Protein AF-0000000078059613 (afdb_homodimer)

Solvent-accessible surface area (backbone atoms only — not comparable to full-atom values): 29597 Å² total; per-residue (Å²): 123,87,72,80,78,45,29,36,24,28,36,22,37,48,75,65,19,30,23,51,46,44,33,38,15,66,55,68,23,38,27,38,42,20,29,89,40,70,66,50,44,53,52,26,52,50,51,39,50,54,51,38,47,56,49,22,52,67,78,23,60,93,38,58,68,59,19,52,49,52,38,52,55,25,53,70,27,52,43,76,41,66,45,64,55,71,55,32,49,67,22,38,30,37,40,38,39,61,78,98,41,69,68,61,50,36,55,48,47,39,54,36,60,74,52,32,43,89,80,31,30,41,27,34,39,57,76,59,69,51,44,55,66,56,42,64,62,40,84,61,36,41,31,32,34,28,47,28,66,43,88,57,44,79,73,41,35,36,27,41,38,26,45,28,92,51,32,30,69,66,43,51,51,50,54,48,52,48,39,42,61,45,65,29,52,64,33,63,27,37,68,48,73,24,48,60,49,48,44,50,47,50,48,44,36,49,50,50,49,51,41,39,70,72,61,47,31,51,70,66,35,51,19,49,34,34,25,48,63,70,53,31,85,61,20,49,60,60,46,40,18,67,72,20,39,52,55,53,48,51,52,34,46,53,47,17,71,77,38,72,84,43,72,81,28,56,80,50,71,64,59,55,49,34,40,75,69,57,29,27,4,55,94,59,26,24,42,90,53,80,39,78,74,122,122,87,71,82,76,44,30,36,23,26,36,21,37,48,76,64,18,30,23,52,46,44,34,39,15,65,55,69,23,38,27,36,42,18,28,89,40,73,66,51,45,52,52,26,51,51,50,40,51,53,50,38,49,55,49,22,52,66,76,22,61,93,38,58,67,59,20,53,49,51,38,52,54,23,53,71,27,54,44,75,41,67,44,65,53,72,54,31,49,69,22,39,31,37,40,37,38,60,78,100,40,70,66,62,49,35,55,49,47,39,54,36,60,73,53,33,43,89,80,32,31,43,27,35,39,57,75,59,69,51,45,53,65,55,43,64,63,40,83,60,36,42,33,32,34,29,46,29,66,42,88,57,43,78,72,41,37,35,27,43,38,26,46,28,92,51,33,30,68,67,44,51,51,49,52,48,53,49,39,42,60,46,65,28,51,65,34,63,28,38,66,48,73,25,48,59,49,48,44,50,47,49,47,44,34,50,49,50,50,50,41,39,70,72,61,49,32,52,71,68,35,52,20,49,34,34,25,47,65,68,52,31,85,61,21,48,60,60,45,40,18,67,73,22,40,51,54,53,48,50,53,34,48,53,47,17,70,76,37,72,84,42,72,80,27,56,79,51,70,63,61,54,50,34,41,74,70,55,29,27,4,56,94,60,26,24,42,89,55,81,39,79,74,121

Radius of gyration: 28.0 Å; Cα contacts (8 Å, |Δi|>4): 1157; chains: 2; bounding box: 57×81×62 Å

Foldseek 3Di:
DLDAWAEEEEEDLPQASLLVLLLCLLLHHQYEYEAQDPVSVVVSLVVSLVVLLVVLCVVVVVPNVVSVVSSVSSSVSYHYDHDLLVSQQPGQEYEYDDDQDLVVLLVSQLSNLVRHDLNHAYEYQDQFDFQQSSCVNHDPLLRYWYWHADPPRLPAAETETEDEPNHHPVNSVSVCVSSVSSRHDYDYFYRDGRTPCCVPLLLVLVVLVVCVVVVVDAPVCQFVCCCVVVVDPTGSQLVQLVVWLVVSQVNLVVCCVVPVPDPSSDHDVLSVVCVVVVQTHAVSQHDSHGHDDD/DQDAWAEEEEEDLDQASLQVLLLCLLLHHQYEYEAQDPVSVVVSLVVSLVVLLVVLCVVVVVPNVVSVVSSVSSSVSYHYDHDLQVSQQPGQEYEYDDDQDLVVLLVSVLSNLVRHDLNHAYEYQDQFDFQQSSCVNHDPLLRYWYWHADPNRLPAAETETEDEPNHHPVNSVSVCVSSVSSRHDYDYFYRDGRTPCCVPLLLVLVVLVVCVVVVVDAPVCQFVCCCVVVVDPTGSQLVQLVVWLVVSQVNLVVCCVVPVPDPSSDHDVLSVVCVVVVQTHVVSQHDSHGHDDD

Structure (mmCIF, N/CA/C/O backbone):
data_AF-0000000078059613-model_v1
#
loop_
_entity.id
_entity.type
_entity.pdbx_description
1 polymer 'Hydroxyacyl-coenzyme A dehydrogenase, mitochondrial'
#
loop_
_atom_site.group_PDB
_atom_site.id
_atom_site.type_symbol
_atom_site.label_atom_id
_atom_site.label_alt_id
_atom_site.label_comp_id
_atom_site.label_asym_id
_atom_site.label_entity_id
_atom_site.label_seq_id
_atom_site.pdbx_PDB_ins_code
_atom_site.Cartn_x
_atom_site.Cartn_y
_atom_site.Cartn_z
_atom_site.occupancy
_atom_site.B_iso_or_equiv
_atom_site.auth_seq_id
_atom_site.auth_comp_id
_atom_site.auth_asym_id
_atom_site.auth_atom_id
_atom_site.pdbx_PDB_model_num
ATOM 1 N N . MET A 1 1 ? 4.414 40.312 -3.234 1 38.12 1 MET A N 1
ATOM 2 C CA . MET A 1 1 ? 5.055 39 -3.105 1 38.12 1 MET A CA 1
ATOM 3 C C . MET A 1 1 ? 5.031 38.531 -1.657 1 38.12 1 MET A C 1
ATOM 5 O O . MET A 1 1 ? 5.34 39.312 -0.743 1 38.12 1 MET A O 1
ATOM 9 N N . GLN A 1 2 ? 4.07 37.719 -1.364 1 50.44 2 GLN A N 1
ATOM 10 C CA . GLN A 1 2 ? 4.031 37.25 0.016 1 50.44 2 GLN A CA 1
ATOM 11 C C . GLN A 1 2 ? 5.434 36.938 0.529 1 50.44 2 GLN A C 1
ATOM 13 O O . GLN A 1 2 ? 6.234 36.312 -0.181 1 50.44 2 GLN A O 1
ATOM 18 N N . SER A 1 3 ? 5.863 37.781 1.498 1 62.59 3 SER A N 1
ATOM 19 C CA . SER A 1 3 ? 7.191 37.688 2.1 1 62.59 3 SER A CA 1
ATOM 20 C C . SER A 1 3 ? 7.48 36.281 2.596 1 62.59 3 SER A C 1
ATOM 22 O O . SER A 1 3 ? 6.555 35.5 2.859 1 62.59 3 SER A O 1
ATOM 24 N N . ALA A 1 4 ? 8.672 35.875 2.465 1 84.31 4 ALA A N 1
ATOM 25 C CA . ALA A 1 4 ? 9.156 34.625 2.988 1 84.31 4 ALA A CA 1
ATOM 26 C C . ALA A 1 4 ? 8.734 34.406 4.441 1 84.31 4 ALA A C 1
ATOM 28 O O . ALA A 1 4 ? 8.703 35.375 5.219 1 84.31 4 ALA A O 1
ATOM 29 N N . ILE A 1 5 ? 8.148 33.312 4.805 1 96.19 5 ILE A N 1
ATOM 30 C CA . ILE A 1 5 ? 7.758 32.969 6.168 1 96.19 5 ILE A CA 1
ATOM 31 C C . ILE A 1 5 ? 8.992 32.969 7.07 1 96.19 5 ILE A C 1
ATOM 33 O O . ILE A 1 5 ? 9.945 32.219 6.816 1 96.19 5 ILE A O 1
ATOM 37 N N . LYS A 1 6 ? 8.961 33.812 8.055 1 97.69 6 LYS A N 1
ATOM 38 C CA . LYS A 1 6 ? 10.086 33.906 8.984 1 97.69 6 LYS A CA 1
ATOM 39 C C . LYS A 1 6 ? 9.641 33.562 10.406 1 97.69 6 LYS A C 1
ATOM 41 O O . LYS A 1 6 ? 10.414 32.969 11.172 1 97.69 6 LYS A O 1
ATOM 46 N N . ASN A 1 7 ? 8.477 33.969 10.75 1 98.56 7 ASN A N 1
ATOM 47 C CA . ASN A 1 7 ? 7.902 33.719 12.07 1 98.56 7 ASN A CA 1
ATOM 48 C C . ASN A 1 7 ? 6.746 32.719 12 1 98.56 7 ASN A C 1
ATOM 50 O O . ASN A 1 7 ? 5.695 33.031 11.43 1 98.56 7 ASN A O 1
ATOM 54 N N . VAL A 1 8 ? 6.938 31.609 12.648 1 98.88 8 VAL A N 1
ATOM 55 C CA . VAL A 1 8 ? 5.941 30.547 12.617 1 98.88 8 VAL A CA 1
ATOM 56 C C . VAL A 1 8 ? 5.402 30.297 14.023 1 98.88 8 VAL A C 1
ATOM 58 O O . VAL A 1 8 ? 6.176 30.172 14.977 1 98.88 8 VAL A O 1
ATOM 61 N N . THR A 1 9 ? 4.133 30.328 14.156 1 98.94 9 THR A N 1
ATOM 62 C CA . THR A 1 9 ? 3.482 29.906 15.391 1 98.94 9 THR A CA 1
ATOM 63 C C . THR A 1 9 ? 2.842 28.531 15.227 1 98.94 9 THR A C 1
ATOM 65 O O . THR A 1 9 ? 2.035 28.312 14.32 1 98.94 9 THR A O 1
ATOM 68 N N . VAL A 1 10 ? 3.232 27.578 16.078 1 98.94 10 VAL A N 1
ATOM 69 C CA . VAL A 1 10 ? 2.658 26.234 16.078 1 98.94 10 VAL A CA 1
ATOM 70 C C . VAL A 1 10 ? 1.765 26.062 17.312 1 98.94 10 VAL A C 1
ATOM 72 O O . VAL A 1 10 ? 2.219 26.234 18.438 1 98.94 10 VAL A O 1
ATOM 75 N N . ILE A 1 11 ? 0.514 25.781 17.062 1 98.81 11 ILE A N 1
ATOM 76 C CA . ILE A 1 11 ? -0.438 25.641 18.156 1 98.81 11 ILE A CA 1
ATOM 77 C C . ILE A 1 11 ? -0.685 24.172 18.438 1 98.81 11 ILE A C 1
ATOM 79 O O . ILE A 1 11 ? -1.3 23.469 17.641 1 98.81 11 ILE A O 1
ATOM 83 N N . GLY A 1 12 ? -0.396 23.703 19.656 1 98.38 12 GLY A N 1
ATOM 84 C CA . GLY A 1 12 ? -0.384 22.297 20.062 1 98.38 12 GLY A CA 1
ATOM 85 C C . GLY A 1 12 ? 1.016 21.734 20.203 1 98.38 12 GLY A C 1
ATOM 86 O O . GLY A 1 12 ? 1.721 21.547 19.203 1 98.38 12 GLY A O 1
ATOM 87 N N . GLY A 1 13 ? 1.403 21.422 21.375 1 97.5 13 GLY A N 1
ATOM 88 C CA . GLY A 1 13 ? 2.758 20.969 21.641 1 97.5 13 GLY A CA 1
ATOM 89 C C . GLY A 1 13 ? 2.883 19.453 21.703 1 97.5 13 GLY A C 1
ATOM 90 O O . GLY A 1 13 ? 3.83 18.922 22.281 1 97.5 13 GLY A O 1
ATOM 91 N N . GLY A 1 14 ? 1.897 18.75 21.156 1 95.81 14 GLY A N 1
ATOM 92 C CA . GLY A 1 14 ? 1.979 17.297 21.094 1 95.81 14 GLY A CA 1
ATOM 93 C C . GLY A 1 14 ? 2.982 16.812 20.062 1 95.81 14 GLY A C 1
ATOM 94 O O . GLY A 1 14 ? 3.879 17.547 19.656 1 95.81 14 GLY A O 1
ATOM 95 N N . LEU A 1 15 ? 2.863 15.578 19.656 1 94.25 15 LEU A N 1
ATOM 96 C CA . LEU A 1 15 ? 3.803 14.922 18.766 1 94.25 15 LEU A CA 1
ATOM 97 C C . LEU A 1 15 ? 3.922 15.68 17.438 1 94.25 15 LEU A C 1
ATOM 99 O O . LEU A 1 15 ? 5.031 15.977 16.984 1 94.25 15 LEU A O 1
ATOM 103 N N . MET A 1 16 ? 2.799 16 16.812 1 97.38 16 MET A N 1
ATOM 104 C CA . MET A 1 16 ? 2.812 16.672 15.523 1 97.38 16 MET A CA 1
ATOM 105 C C . MET A 1 16 ? 3.346 18.094 15.656 1 97.38 16 MET A C 1
ATOM 107 O O . MET A 1 16 ? 4.219 18.516 14.891 1 97.38 16 MET A O 1
ATOM 111 N N . GLY A 1 17 ? 2.789 18.781 16.656 1 98.44 17 GLY A N 1
ATOM 112 C CA . GLY A 1 17 ? 3.219 20.172 16.844 1 98.44 17 GLY A CA 1
ATOM 113 C C . GLY A 1 17 ? 4.699 20.297 17.141 1 98.44 17 GLY A C 1
ATOM 114 O O . GLY A 1 17 ? 5.375 21.172 16.594 1 98.44 17 GLY A O 1
ATOM 115 N N . SER A 1 18 ? 5.207 19.438 18 1 98.5 18 SER A N 1
ATOM 116 C CA . SER A 1 18 ? 6.633 19.453 18.312 1 98.5 18 SER A CA 1
ATOM 117 C C . SER A 1 18 ? 7.473 19.172 17.078 1 98.5 18 SER A C 1
ATOM 119 O O . SER A 1 18 ? 8.531 19.781 16.891 1 98.5 18 SER A O 1
ATOM 121 N N . GLY A 1 19 ? 7.043 18.25 16.266 1 98.62 19 GLY A N 1
ATOM 122 C CA . GLY A 1 19 ? 7.75 17.953 15.031 1 98.62 19 GLY A CA 1
ATOM 123 C C . GLY A 1 19 ? 7.766 19.109 14.047 1 98.62 19 GLY A C 1
ATOM 124 O O . GLY A 1 19 ? 8.797 19.406 13.445 1 98.62 19 GLY A O 1
ATOM 125 N N . ILE A 1 20 ? 6.625 19.75 13.883 1 98.88 20 ILE A N 1
ATOM 126 C CA . ILE A 1 20 ? 6.512 20.891 12.984 1 98.88 20 ILE A CA 1
ATOM 127 C C . ILE A 1 20 ? 7.391 22.031 13.484 1 98.88 20 ILE A C 1
ATOM 129 O O . ILE A 1 20 ? 8.094 22.672 12.695 1 98.88 20 ILE A O 1
ATOM 133 N N . ALA A 1 21 ? 7.355 22.234 14.805 1 98.88 21 ALA A N 1
ATOM 134 C CA . ALA A 1 21 ? 8.219 23.25 15.406 1 98.88 21 ALA A CA 1
ATOM 135 C C . ALA A 1 21 ? 9.688 22.969 15.125 1 98.88 21 ALA A C 1
ATOM 137 O O . ALA A 1 21 ? 10.445 23.859 14.75 1 98.88 21 ALA A O 1
ATOM 138 N N . GLN A 1 22 ? 10.055 21.75 15.266 1 98.75 22 GLN A N 1
ATOM 139 C CA . GLN A 1 22 ? 11.445 21.344 15.07 1 98.75 22 GLN A CA 1
ATOM 140 C C . GLN A 1 22 ? 11.906 21.625 13.648 1 98.75 22 GLN A C 1
ATOM 142 O O . GLN A 1 22 ? 12.938 22.266 13.438 1 98.75 22 GLN A O 1
ATOM 147 N N . VAL A 1 23 ? 11.133 21.141 12.641 1 98.5 23 VAL A N 1
ATOM 148 C CA . VAL A 1 23 ? 11.594 21.266 11.258 1 98.5 23 VAL A CA 1
ATOM 149 C C . VAL A 1 23 ? 11.578 22.734 10.836 1 98.5 23 VAL A C 1
ATOM 151 O O . VAL A 1 23 ? 12.414 23.156 10.031 1 98.5 23 VAL A O 1
ATOM 154 N N . SER A 1 24 ? 10.688 23.531 11.367 1 98.69 24 SER A N 1
ATOM 155 C CA . SER A 1 24 ? 10.648 24.953 11.094 1 98.69 24 SER A CA 1
ATOM 156 C C . SER A 1 24 ? 11.891 25.656 11.633 1 98.69 24 SER A C 1
ATOM 158 O O . SER A 1 24 ? 12.531 26.453 10.93 1 98.69 24 SER A O 1
ATOM 160 N N . ALA A 1 25 ? 12.219 25.359 12.844 1 98.5 25 ALA A N 1
ATOM 161 C CA . ALA A 1 25 ? 13.383 25.969 13.484 1 98.5 25 ALA A CA 1
ATOM 162 C C . ALA A 1 25 ? 14.672 25.562 12.781 1 98.5 25 ALA A C 1
ATOM 164 O O . ALA A 1 25 ? 15.562 26.391 12.562 1 98.5 25 ALA A O 1
ATOM 165 N N . GLN A 1 26 ? 14.75 24.312 12.391 1 96.5 26 GLN A N 1
ATOM 166 C CA . GLN A 1 26 ? 15.898 23.797 11.656 1 96.5 26 GLN A CA 1
ATOM 167 C C . GLN A 1 26 ? 16.109 24.547 10.352 1 96.5 26 GLN A C 1
ATOM 169 O O . GLN A 1 26 ? 17.25 24.719 9.906 1 96.5 26 GLN A O 1
ATOM 174 N N . ALA A 1 27 ? 15.047 24.922 9.836 1 96.62 27 ALA A N 1
ATOM 175 C CA . ALA A 1 27 ? 15.102 25.594 8.539 1 96.62 27 ALA A CA 1
ATOM 176 C C . ALA A 1 27 ? 15.375 27.078 8.695 1 96.62 27 ALA A C 1
ATOM 178 O O . ALA A 1 27 ? 15.422 27.812 7.711 1 96.62 27 ALA A O 1
ATOM 179 N N . GLY A 1 28 ? 15.445 27.562 9.906 1 97.06 28 GLY A N 1
ATOM 180 C CA . GLY A 1 28 ? 15.914 28.922 10.141 1 97.06 28 GLY A CA 1
ATOM 181 C C . GLY A 1 28 ? 14.812 29.875 10.531 1 97.06 28 GLY A C 1
ATOM 182 O O . GLY A 1 28 ? 15.047 31.078 10.695 1 97.06 28 GLY A O 1
ATOM 183 N N . GLN A 1 29 ? 13.633 29.375 10.758 1 98.12 29 GLN A N 1
ATOM 184 C CA . GLN A 1 29 ? 12.523 30.234 11.133 1 98.12 29 GLN A CA 1
ATOM 185 C C . GLN A 1 29 ? 12.453 30.406 12.648 1 98.12 29 GLN A C 1
ATOM 187 O O . GLN A 1 29 ? 12.898 29.547 13.398 1 98.12 29 GLN A O 1
ATOM 192 N N . ASN A 1 30 ? 11.914 31.578 13.055 1 98.62 30 ASN A N 1
ATOM 193 C CA . ASN A 1 30 ? 11.547 31.766 14.453 1 98.62 30 ASN A CA 1
ATOM 194 C C . ASN A 1 30 ? 10.219 31.094 14.789 1 98.62 30 ASN A C 1
ATOM 196 O O . ASN A 1 30 ? 9.227 31.297 14.078 1 98.62 30 ASN A O 1
ATOM 200 N N . VAL A 1 31 ? 10.242 30.312 15.883 1 98.88 31 VAL A N 1
ATOM 201 C CA . VAL A 1 31 ? 9.055 29.516 16.172 1 98.88 31 VAL A CA 1
ATOM 202 C C . VAL A 1 31 ? 8.523 29.875 17.562 1 98.88 31 VAL A C 1
ATOM 204 O O . VAL A 1 31 ? 9.305 30.016 18.516 1 98.88 31 VAL A O 1
ATOM 207 N N . ILE A 1 32 ? 7.262 30.125 17.672 1 98.88 32 ILE A N 1
ATOM 208 C CA . ILE A 1 32 ? 6.586 30.094 18.969 1 98.88 32 ILE A CA 1
ATOM 209 C C . ILE A 1 32 ? 5.699 28.859 19.062 1 98.88 32 ILE A C 1
ATOM 211 O O . ILE A 1 32 ? 4.742 28.719 18.297 1 98.88 32 ILE A O 1
ATOM 215 N N . LEU A 1 33 ? 6.055 27.953 19.938 1 98.81 33 LEU A N 1
ATOM 216 C CA . LEU A 1 33 ? 5.258 26.766 20.203 1 98.81 33 LEU A CA 1
ATOM 217 C C . LEU A 1 33 ? 4.27 27.016 21.344 1 98.81 33 LEU A C 1
ATOM 219 O O . LEU A 1 33 ? 4.664 27.438 22.438 1 98.81 33 LEU A O 1
ATOM 223 N N . VAL A 1 34 ? 2.998 26.766 21.062 1 98.81 34 VAL A N 1
ATOM 224 C CA . VAL A 1 34 ? 1.939 27.125 22 1 98.81 34 VAL A CA 1
ATOM 225 C C . VAL A 1 34 ? 1.234 25.859 22.484 1 98.81 34 VAL A C 1
ATOM 227 O O . VAL A 1 34 ? 0.968 24.938 21.703 1 98.81 34 VAL A O 1
ATOM 230 N N . ASP A 1 35 ? 0.981 25.766 23.75 1 98.44 35 ASP A N 1
ATOM 231 C CA . ASP A 1 35 ? 0.123 24.766 24.375 1 98.44 35 ASP A CA 1
ATOM 232 C C . ASP A 1 35 ? -0.532 25.312 25.641 1 98.44 35 ASP A C 1
ATOM 234 O O . ASP A 1 35 ? -0.146 26.375 26.141 1 98.44 35 ASP A O 1
ATOM 238 N N . LEU A 1 36 ? -1.55 24.594 26.094 1 94.94 36 LEU A N 1
ATOM 239 C CA . LEU A 1 36 ? -2.301 25.062 27.25 1 94.94 36 LEU A CA 1
ATOM 240 C C . LEU A 1 36 ? -1.489 24.891 28.531 1 94.94 36 LEU A C 1
ATOM 242 O O . LEU A 1 36 ? -1.723 25.578 29.516 1 94.94 36 LEU A O 1
ATOM 246 N N . SER A 1 37 ? -0.49 23.969 28.469 1 95.31 37 SER A N 1
ATOM 247 C CA . SER A 1 37 ? 0.232 23.594 29.688 1 95.31 37 SER A CA 1
ATOM 248 C C . SER A 1 37 ? 1.73 23.828 29.531 1 95.31 37 SER A C 1
ATOM 250 O O . SER A 1 37 ? 2.342 23.359 28.562 1 95.31 37 SER A O 1
ATOM 252 N N . SER A 1 38 ? 2.348 24.453 30.594 1 96.38 38 SER A N 1
ATOM 253 C CA . SER A 1 38 ? 3.795 24.641 30.594 1 96.38 38 SER A CA 1
ATOM 254 C C . SER A 1 38 ? 4.516 23.297 30.703 1 96.38 38 SER A C 1
ATOM 256 O O . SER A 1 38 ? 5.625 23.141 30.188 1 96.38 38 SER A O 1
ATOM 258 N N . ASP A 1 39 ? 3.848 22.391 31.328 1 97.06 39 ASP A N 1
ATOM 259 C CA . ASP A 1 39 ? 4.438 21.062 31.453 1 97.06 39 ASP A CA 1
ATOM 260 C C . ASP A 1 39 ? 4.551 20.375 30.094 1 97.06 39 ASP A C 1
ATOM 262 O O . ASP A 1 39 ? 5.57 19.75 29.797 1 97.06 39 ASP A O 1
ATOM 266 N N . VAL A 1 40 ? 3.508 20.5 29.359 1 96.56 40 VAL A N 1
ATOM 267 C CA . VAL A 1 40 ? 3.521 19.922 28.031 1 96.56 40 VAL A CA 1
ATOM 268 C C . VAL A 1 40 ? 4.602 20.594 27.188 1 96.56 40 VAL A C 1
ATOM 270 O O . VAL A 1 40 ? 5.32 19.922 26.438 1 96.56 40 VAL A O 1
ATOM 273 N N . LEU A 1 41 ? 4.746 21.891 27.297 1 98.31 41 LEU A N 1
ATOM 274 C CA . LEU A 1 41 ? 5.734 22.656 26.531 1 98.31 41 LEU A CA 1
ATOM 275 C C . LEU A 1 41 ? 7.152 22.25 26.922 1 98.31 41 LEU A C 1
ATOM 277 O O . LEU A 1 41 ? 8.031 22.141 26.062 1 98.31 41 LEU A O 1
ATOM 281 N N . ALA A 1 42 ? 7.355 22.047 28.188 1 97.88 42 ALA A N 1
ATOM 282 C CA . ALA A 1 42 ? 8.664 21.594 28.656 1 97.88 42 ALA A CA 1
ATOM 283 C C . ALA A 1 42 ? 9.008 20.219 28.062 1 97.88 42 ALA A C 1
ATOM 285 O O . ALA A 1 42 ? 10.141 19.984 27.641 1 97.88 42 ALA A O 1
ATOM 286 N N . LYS A 1 43 ? 8.062 19.375 28.109 1 97.69 43 LYS A N 1
ATOM 287 C CA . LYS A 1 43 ? 8.25 18.047 27.531 1 97.69 43 LYS A CA 1
ATOM 288 C C . LYS A 1 43 ? 8.523 18.125 26.031 1 97.69 43 LYS A C 1
ATOM 290 O O . LYS A 1 43 ? 9.344 17.391 25.5 1 97.69 43 LYS A O 1
ATOM 295 N N . SER A 1 44 ? 7.801 18.984 25.328 1 98.19 44 SER A N 1
ATOM 296 C CA . SER A 1 44 ? 7.988 19.203 23.906 1 98.19 44 SER A CA 1
ATOM 297 C C . SER A 1 44 ? 9.406 19.672 23.594 1 98.19 44 SER A C 1
ATOM 299 O O . SER A 1 44 ? 10.047 19.172 22.672 1 98.19 44 SER A O 1
ATOM 301 N N . GLN A 1 45 ? 9.828 20.625 24.344 1 98 45 GLN A N 1
ATOM 302 C CA . GLN A 1 45 ? 11.164 21.156 24.125 1 98 45 GLN A CA 1
ATOM 303 C C . GLN A 1 45 ? 12.227 20.078 24.359 1 98 45 GLN A C 1
ATOM 305 O O . GLN A 1 45 ? 13.211 20 23.609 1 98 45 GLN A O 1
ATOM 310 N N . LYS A 1 46 ? 12.023 19.328 25.375 1 97.88 46 LYS A N 1
ATOM 311 C CA . LYS A 1 46 ? 12.953 18.234 25.656 1 97.88 46 LYS A CA 1
ATOM 312 C C . LYS A 1 46 ? 12.992 17.234 24.5 1 97.88 46 LYS A C 1
ATOM 314 O O . LYS A 1 46 ? 14.07 16.812 24.094 1 97.88 46 LYS A O 1
ATOM 319 N N . SER A 1 47 ? 11.828 16.875 24.078 1 97.88 47 SER A N 1
ATOM 320 C CA . SER A 1 47 ? 11.727 15.93 22.969 1 97.88 47 SER A CA 1
ATOM 321 C C . SER A 1 47 ? 12.375 16.484 21.703 1 97.88 47 SER A C 1
ATOM 323 O O . SER A 1 47 ? 13.086 15.766 21 1 97.88 47 SER A O 1
ATOM 325 N N . ILE A 1 48 ? 12.164 17.719 21.391 1 98.56 48 ILE A N 1
ATOM 326 C CA . ILE A 1 48 ? 12.75 18.359 20.219 1 98.56 48 ILE A CA 1
ATOM 327 C C . ILE A 1 48 ? 14.273 18.359 20.344 1 98.56 48 ILE A C 1
ATOM 329 O O . ILE A 1 48 ? 14.977 18.031 19.375 1 98.56 48 ILE A O 1
ATOM 333 N N . GLY A 1 49 ? 14.742 18.703 21.5 1 98.19 49 GLY A N 1
ATOM 334 C CA . GLY A 1 49 ? 16.172 18.688 21.734 1 98.19 49 GLY A CA 1
ATOM 335 C C . GLY A 1 49 ? 16.812 17.328 21.484 1 98.19 49 GLY A C 1
ATOM 336 O O . GLY A 1 49 ? 17.859 17.234 20.859 1 98.19 49 GLY A O 1
ATOM 337 N N . ALA A 1 50 ? 16.172 16.359 22.062 1 97.5 50 ALA A N 1
ATOM 338 C CA . ALA A 1 50 ? 16.656 14.992 21.891 1 97.5 50 ALA A CA 1
ATOM 339 C C . ALA A 1 50 ? 16.672 14.602 20.406 1 97.5 50 ALA A C 1
ATOM 341 O O . ALA A 1 50 ? 17.641 14.008 19.922 1 97.5 50 ALA A O 1
ATOM 342 N N . ASN A 1 51 ? 15.633 14.891 19.734 1 97.56 51 ASN A N 1
ATOM 343 C CA . ASN A 1 51 ? 15.523 14.57 18.312 1 97.56 51 ASN A CA 1
ATOM 344 C C . ASN A 1 51 ? 16.578 15.312 17.484 1 97.56 51 ASN A C 1
ATOM 346 O O . ASN A 1 51 ? 17.172 14.742 16.578 1 97.56 51 ASN A O 1
ATOM 350 N N . LEU A 1 52 ? 16.75 16.562 17.75 1 97.88 52 LEU A N 1
ATOM 351 C CA . LEU A 1 52 ? 17.766 17.359 17.062 1 97.88 52 LEU A CA 1
ATOM 352 C C . LEU A 1 52 ? 19.156 16.766 17.281 1 97.88 52 LEU A C 1
ATOM 354 O O . LEU A 1 52 ? 20 16.781 16.375 1 97.88 52 LEU A O 1
ATOM 358 N N . GLY A 1 53 ? 19.375 16.328 18.484 1 97.12 53 GLY A N 1
ATOM 359 C CA . GLY A 1 53 ? 20.625 15.648 18.766 1 97.12 53 GLY A CA 1
ATOM 360 C C . GLY A 1 53 ? 20.859 14.445 17.875 1 97.12 53 GLY A C 1
ATOM 361 O O . GLY A 1 53 ? 21.969 14.25 17.359 1 97.12 53 GLY A O 1
ATOM 362 N N . ARG A 1 54 ? 19.891 13.648 17.75 1 95.62 54 ARG A N 1
ATOM 363 C CA . ARG A 1 54 ? 19.984 12.477 16.875 1 95.62 54 ARG A CA 1
ATOM 364 C C . ARG A 1 54 ? 20.25 12.875 15.438 1 95.62 54 ARG A C 1
ATOM 366 O O . ARG A 1 54 ? 21.062 12.234 14.75 1 95.62 54 ARG A O 1
ATOM 373 N N . VAL A 1 55 ? 19.562 13.883 14.977 1 94.56 55 VAL A N 1
ATOM 374 C CA . VAL A 1 55 ? 19.75 14.391 13.625 1 94.56 55 VAL A CA 1
ATOM 375 C C . VAL A 1 55 ? 21.188 14.875 13.453 1 94.56 55 VAL A C 1
ATOM 377 O O . VAL A 1 55 ? 21.844 14.57 12.453 1 94.56 55 VAL A O 1
ATOM 380 N N . ALA A 1 56 ? 21.641 15.617 14.406 1 95.5 56 ALA A N 1
ATOM 381 C CA . ALA A 1 56 ? 22.984 16.188 14.352 1 95.5 56 ALA A CA 1
ATOM 382 C C . ALA A 1 56 ? 24.031 15.078 14.266 1 95.5 56 ALA A C 1
ATOM 384 O O . ALA A 1 56 ? 25.016 15.203 13.531 1 95.5 56 ALA A O 1
ATOM 385 N N . LYS A 1 57 ? 23.844 14.039 15.008 1 95.62 57 LYS A N 1
ATOM 386 C CA . LYS A 1 57 ? 24.781 12.922 15.023 1 95.62 57 LYS A CA 1
ATOM 387 C C . LYS A 1 57 ? 24.875 12.266 13.648 1 95.62 57 LYS A C 1
ATOM 389 O O . LYS A 1 57 ? 25.938 11.82 13.227 1 95.62 57 LYS A O 1
ATOM 394 N N . LYS A 1 58 ? 23.812 12.227 12.977 1 93.5 58 LYS A N 1
ATOM 395 C CA . LYS A 1 58 ? 23.75 11.594 11.664 1 93.5 58 LYS A CA 1
ATOM 396 C C . LYS A 1 58 ? 24.312 12.516 10.578 1 93.5 58 LYS A C 1
ATOM 398 O O . LYS A 1 58 ? 25.109 12.078 9.742 1 93.5 58 LYS A O 1
ATOM 403 N N . VAL A 1 59 ? 23.938 13.758 10.578 1 92.5 59 VAL A N 1
ATOM 404 C CA . VAL A 1 59 ? 24.25 14.703 9.508 1 92.5 59 VAL A CA 1
ATOM 405 C C . VAL A 1 59 ? 25.672 15.234 9.688 1 92.5 59 VAL A C 1
ATOM 407 O O . VAL A 1 59 ? 26.375 15.477 8.703 1 92.5 59 VAL A O 1
ATOM 410 N N . TYR A 1 60 ? 26.016 15.391 10.922 1 94.5 60 TYR A N 1
ATOM 411 C CA . TYR A 1 60 ? 27.328 15.984 11.219 1 94.5 60 TYR A CA 1
ATOM 412 C C . TYR A 1 60 ? 28.25 14.961 11.859 1 94.5 60 TYR A C 1
ATOM 414 O O . TYR A 1 60 ? 29 15.289 12.781 1 94.5 60 TYR A O 1
ATOM 422 N N . LYS A 1 61 ? 28.156 13.766 11.438 1 92.25 61 LYS A N 1
ATOM 423 C CA . LYS A 1 61 ? 28.922 12.656 12 1 92.25 61 LYS A CA 1
ATOM 424 C C . LYS A 1 61 ? 30.391 13 12.102 1 92.25 61 LYS A C 1
ATOM 426 O O . LYS A 1 61 ? 31.047 12.711 13.109 1 92.25 61 LYS A O 1
ATOM 431 N N . ASP A 1 62 ? 31 13.641 11.102 1 94.62 62 ASP A N 1
ATOM 432 C CA . ASP A 1 62 ? 32.438 13.906 11.031 1 94.62 62 ASP A CA 1
ATOM 433 C C . ASP A 1 62 ? 32.75 15.305 11.555 1 94.62 62 ASP A C 1
ATOM 435 O O . ASP A 1 62 ? 33.938 15.711 11.562 1 94.62 62 ASP A O 1
ATOM 439 N N . LYS A 1 63 ? 31.781 16.078 11.938 1 94.31 63 LYS A N 1
ATOM 440 C CA . LYS A 1 63 ? 31.953 17.438 12.461 1 94.31 63 LYS A CA 1
ATOM 441 C C . LYS A 1 63 ? 31.094 17.656 13.703 1 94.31 63 LYS A C 1
ATOM 443 O O . LYS A 1 63 ? 30.203 18.516 13.695 1 94.31 63 LYS A O 1
ATOM 448 N N . PRO A 1 64 ? 31.375 17.047 14.789 1 93.5 64 PRO A N 1
ATOM 449 C CA . PRO A 1 64 ? 30.516 17.062 15.977 1 93.5 64 PRO A CA 1
ATOM 450 C C . PRO A 1 64 ? 30.25 18.484 16.5 1 93.5 64 PRO A C 1
ATOM 452 O O . PRO A 1 64 ? 29.172 18.766 17.016 1 93.5 64 PRO A O 1
ATOM 455 N N . GLN A 1 65 ? 31.188 19.344 16.406 1 95.75 65 GLN A N 1
ATOM 456 C CA . GLN A 1 65 ? 31.016 20.719 16.875 1 95.75 65 GLN A CA 1
ATOM 457 C C . GLN A 1 65 ? 29.938 21.438 16.062 1 95.75 65 GLN A C 1
ATOM 459 O O . GLN A 1 65 ? 29.156 22.219 16.609 1 95.75 65 GLN A O 1
ATOM 464 N N . GLU A 1 66 ? 29.969 21.188 14.781 1 96.12 66 GLU A N 1
ATOM 465 C CA . GLU A 1 66 ? 28.938 21.75 13.93 1 96.12 66 GLU A CA 1
ATOM 466 C C . GLU A 1 66 ? 27.562 21.203 14.297 1 96.12 66 GLU A C 1
ATOM 468 O O . GLU A 1 66 ? 26.547 21.906 14.219 1 96.12 66 GLU A O 1
ATOM 473 N N . GLY A 1 67 ? 27.531 19.969 14.68 1 96.38 67 GLY A N 1
ATOM 474 C CA . GLY A 1 67 ? 26.297 19.359 15.148 1 96.38 67 GLY A CA 1
ATOM 475 C C . GLY A 1 67 ? 25.766 20 16.406 1 96.38 67 GLY A C 1
ATOM 476 O O . GLY A 1 67 ? 24.562 20.25 16.516 1 96.38 67 GLY A O 1
ATOM 477 N N . GLU A 1 68 ? 26.656 20.234 17.281 1 96.75 68 GLU A N 1
ATOM 478 C CA . GLU A 1 68 ? 26.25 20.906 18.516 1 96.75 68 GLU A CA 1
ATOM 479 C C . GLU A 1 68 ? 25.703 22.312 18.234 1 96.75 68 GLU A C 1
ATOM 481 O O . GLU A 1 68 ? 24.719 22.734 18.844 1 96.75 68 GLU A O 1
ATOM 486 N N . LYS A 1 69 ? 26.375 23 17.391 1 97.31 69 LYS A N 1
ATOM 487 C CA . LYS A 1 69 ? 25.922 24.328 16.984 1 97.31 69 LYS A CA 1
ATOM 488 C C . LYS A 1 69 ? 24.547 24.281 16.328 1 97.31 69 LYS A C 1
ATOM 490 O O . LYS A 1 69 ? 23.703 25.125 16.594 1 97.31 69 LYS A O 1
ATOM 495 N N . PHE A 1 70 ? 24.359 23.328 15.492 1 96.88 70 PHE A N 1
ATOM 496 C CA . PHE A 1 70 ? 23.094 23.109 14.805 1 96.88 70 PHE A CA 1
ATOM 497 C C . PHE A 1 70 ? 21.953 22.938 15.812 1 96.88 70 PHE A C 1
ATOM 499 O O . PHE A 1 70 ? 20.906 23.578 15.68 1 96.88 70 PHE A O 1
ATOM 506 N N . VAL A 1 71 ? 22.188 22.125 16.828 1 97.88 71 VAL A N 1
ATOM 507 C CA . VAL A 1 71 ? 21.172 21.844 17.844 1 97.88 71 VAL A CA 1
ATOM 508 C C . VAL A 1 71 ? 20.891 23.125 18.641 1 97.88 71 VAL A C 1
ATOM 510 O O . VAL A 1 71 ? 19.734 23.5 18.812 1 97.88 71 VAL A O 1
ATOM 513 N N . ALA A 1 72 ? 21.922 23.797 19.047 1 98 72 ALA A N 1
ATOM 514 C CA . ALA A 1 72 ? 21.781 25 19.875 1 98 72 ALA A CA 1
ATOM 515 C C . ALA A 1 72 ? 21.047 26.094 19.125 1 98 72 ALA A C 1
ATOM 517 O O . ALA A 1 72 ? 20.156 26.75 19.672 1 98 72 ALA A O 1
ATOM 518 N N . GLU A 1 73 ? 21.406 26.312 17.922 1 98.12 73 GLU A N 1
ATOM 519 C CA . GLU A 1 73 ? 20.797 27.359 17.125 1 98.12 73 GLU A CA 1
ATOM 520 C C . GLU A 1 73 ? 19.328 27.062 16.844 1 98.12 73 GLU A C 1
ATOM 522 O O . GLU A 1 73 ? 18.484 27.953 16.875 1 98.12 73 GLU A O 1
ATOM 527 N N . SER A 1 74 ? 19.047 25.828 16.547 1 98.44 74 SER A N 1
ATOM 528 C CA . SER A 1 74 ? 17.672 25.438 16.297 1 98.44 74 SER A CA 1
ATOM 529 C C . SER A 1 74 ? 16.812 25.625 17.547 1 98.44 74 SER A C 1
ATOM 531 O O . SER A 1 74 ? 15.719 26.188 17.469 1 98.44 74 SER A O 1
ATOM 533 N N . MET A 1 75 ? 17.391 25.172 18.641 1 98.62 75 MET A N 1
ATOM 534 C CA . MET A 1 75 ? 16.641 25.281 19.906 1 98.62 75 MET A CA 1
ATOM 535 C C . MET A 1 75 ? 16.438 26.75 20.266 1 98.62 75 MET A C 1
ATOM 537 O O . MET A 1 75 ? 15.398 27.109 20.828 1 98.62 75 MET A O 1
ATOM 541 N N . ALA A 1 76 ? 17.375 27.594 19.969 1 98.56 76 ALA A N 1
ATOM 542 C CA . ALA A 1 76 ? 17.312 29.016 20.297 1 98.56 76 ALA A CA 1
ATOM 543 C C . ALA A 1 76 ? 16.203 29.719 19.531 1 98.56 76 ALA A C 1
ATOM 545 O O . ALA A 1 76 ? 15.703 30.766 19.953 1 98.56 76 ALA A O 1
ATOM 546 N N . ARG A 1 77 ? 15.781 29.109 18.469 1 98.62 77 ARG A N 1
ATOM 547 C CA . ARG A 1 77 ? 14.758 29.703 17.609 1 98.62 77 ARG A CA 1
ATOM 548 C C . ARG A 1 77 ? 13.359 29.312 18.078 1 98.62 77 ARG A C 1
ATOM 550 O O . ARG A 1 77 ? 12.359 29.797 17.547 1 98.62 77 ARG A O 1
ATOM 557 N N . ILE A 1 78 ? 13.281 28.453 19.094 1 98.75 78 ILE A N 1
ATOM 558 C CA . ILE A 1 78 ? 11.984 27.969 19.578 1 98.75 78 ILE A CA 1
ATOM 559 C C . ILE A 1 78 ? 11.664 28.609 20.922 1 98.75 78 ILE A C 1
ATOM 561 O O . ILE A 1 78 ? 12.359 28.375 21.922 1 98.75 78 ILE A O 1
ATOM 565 N N . LYS A 1 79 ? 10.688 29.438 20.938 1 98.5 79 LYS A N 1
ATOM 566 C CA . LYS A 1 79 ? 10.086 29.969 22.156 1 98.5 79 LYS A CA 1
ATOM 567 C C . LYS A 1 79 ? 8.75 29.281 22.453 1 98.5 79 LYS A C 1
ATOM 569 O O . LYS A 1 79 ? 8.156 28.672 21.562 1 98.5 79 LYS A O 1
ATOM 574 N N . THR A 1 80 ? 8.328 29.359 23.719 1 98.56 80 THR A N 1
ATOM 575 C CA . THR A 1 80 ? 7.059 28.719 24.078 1 98.56 80 THR A CA 1
ATOM 576 C C . THR A 1 80 ? 6.098 29.75 24.672 1 98.56 80 THR A C 1
ATOM 578 O O . THR A 1 80 ? 6.52 30.828 25.109 1 98.56 80 THR A O 1
ATOM 581 N N . SER A 1 81 ? 4.863 29.516 24.562 1 98.5 81 SER A N 1
ATOM 582 C CA . SER A 1 81 ? 3.811 30.359 25.125 1 98.5 81 SER A CA 1
ATOM 583 C C . SER A 1 81 ? 2.586 29.531 25.5 1 98.5 81 SER A C 1
ATOM 585 O O . SER A 1 81 ? 2.344 28.469 24.906 1 98.5 81 SER A O 1
ATOM 587 N N . THR A 1 82 ? 1.852 29.953 26.469 1 98.31 82 THR A N 1
ATOM 588 C CA . THR A 1 82 ? 0.586 29.312 26.797 1 98.31 82 THR A CA 1
ATOM 589 C C . THR A 1 82 ? -0.592 30.156 26.328 1 98.31 82 THR A C 1
ATOM 591 O O . THR A 1 82 ? -1.748 29.828 26.609 1 98.31 82 THR A O 1
ATOM 594 N N . ASP A 1 83 ? -0.304 31.219 25.609 1 98 83 ASP A N 1
ATOM 595 C CA . ASP A 1 83 ? -1.329 32.125 25.094 1 98 83 ASP A CA 1
ATOM 596 C C . ASP A 1 83 ? -1.301 32.188 23.578 1 98 83 ASP A C 1
ATOM 598 O O . ASP A 1 83 ? -0.5 32.938 23 1 98 83 ASP A O 1
ATOM 602 N N . PRO A 1 84 ? -2.246 31.547 22.969 1 98.19 84 PRO A N 1
ATOM 603 C CA . PRO A 1 84 ? -2.236 31.531 21.5 1 98.19 84 PRO A CA 1
ATOM 604 C C . PRO A 1 84 ? -2.43 32.906 20.891 1 98.19 84 PRO A C 1
ATOM 606 O O . PRO A 1 84 ? -1.83 33.219 19.859 1 98.19 84 PRO A O 1
ATOM 609 N N . ALA A 1 85 ? -3.227 33.719 21.484 1 97.81 85 ALA A N 1
ATOM 610 C CA . ALA A 1 85 ? -3.494 35.062 20.953 1 97.81 85 ALA A CA 1
ATOM 611 C C . ALA A 1 85 ? -2.229 35.906 20.938 1 97.81 85 ALA A C 1
ATOM 613 O O . ALA A 1 85 ? -1.929 36.562 19.938 1 97.81 85 ALA A O 1
ATOM 614 N N . GLU A 1 86 ? -1.529 35.906 22.016 1 97.75 86 GLU A N 1
ATOM 615 C CA . GLU A 1 86 ? -0.288 36.656 22.109 1 97.75 86 GLU A CA 1
ATOM 616 C C . GLU A 1 86 ? 0.748 36.156 21.109 1 97.75 86 GLU A C 1
ATOM 618 O O . GLU A 1 86 ? 1.443 36.938 20.469 1 97.75 86 GLU A O 1
ATOM 623 N N . ALA A 1 87 ? 0.862 34.875 20.969 1 98.25 87 ALA A N 1
ATOM 624 C CA . ALA A 1 87 ? 1.848 34.25 20.109 1 98.25 87 ALA A CA 1
ATOM 625 C C . ALA A 1 87 ? 1.566 34.562 18.641 1 98.25 87 ALA A C 1
ATOM 627 O O . ALA A 1 87 ? 2.49 34.625 17.828 1 98.25 87 ALA A O 1
ATOM 628 N N . ALA A 1 88 ? 0.342 34.781 18.281 1 97.88 88 ALA A N 1
ATOM 629 C CA . ALA A 1 88 ? -0.061 34.938 16.891 1 97.88 88 ALA A CA 1
ATOM 630 C C . ALA A 1 88 ? 0.208 36.375 16.406 1 97.88 88 ALA A C 1
ATOM 632 O O . ALA A 1 88 ? 0.192 36.625 15.195 1 97.88 88 ALA A O 1
ATOM 633 N N . LYS A 1 89 ? 0.463 37.25 17.266 1 97.62 89 LYS A N 1
ATOM 634 C CA . LYS A 1 89 ? 0.535 38.656 16.953 1 97.62 89 LYS A CA 1
ATOM 635 C C . LYS A 1 89 ? 1.728 38.969 16.047 1 97.62 89 LYS A C 1
ATOM 637 O O . LYS A 1 89 ? 1.79 40.031 15.414 1 97.62 89 LYS A O 1
ATOM 642 N N . SER A 1 90 ? 2.648 38.094 15.945 1 95.5 90 SER A N 1
ATOM 643 C CA . SER A 1 90 ? 3.826 38.312 15.117 1 95.5 90 SER A CA 1
ATOM 644 C C . SER A 1 90 ? 3.977 37.25 14.047 1 95.5 90 SER A C 1
ATOM 646 O O . SER A 1 90 ? 5.008 37.188 13.375 1 95.5 90 SER A O 1
ATOM 648 N N . ALA A 1 91 ? 3.014 36.5 13.891 1 98.31 91 ALA A N 1
ATOM 649 C CA . ALA A 1 91 ? 3.148 35.281 13.062 1 98.31 91 ALA A CA 1
ATOM 650 C C . ALA A 1 91 ? 3.002 35.625 11.578 1 98.31 91 ALA A C 1
ATOM 652 O O . ALA A 1 91 ? 2.121 36.406 11.195 1 98.31 91 ALA A O 1
ATOM 653 N N . ASP A 1 92 ? 3.902 35.031 10.789 1 98.62 92 ASP A N 1
ATOM 654 C CA . ASP A 1 92 ? 3.689 34.969 9.344 1 98.62 92 ASP A CA 1
ATOM 655 C C . ASP A 1 92 ? 2.826 33.781 8.977 1 98.62 92 ASP A C 1
ATOM 657 O O . ASP A 1 92 ? 2.055 33.844 8.016 1 98.62 92 ASP A O 1
ATOM 661 N N . LEU A 1 93 ? 2.963 32.75 9.68 1 98.81 93 LEU A N 1
ATOM 662 C CA . LEU A 1 93 ? 2.254 31.5 9.5 1 98.81 93 LEU A CA 1
ATOM 663 C C . LEU A 1 93 ? 1.864 30.891 10.844 1 98.81 93 LEU A C 1
ATOM 665 O O . LEU A 1 93 ? 2.68 30.859 11.773 1 98.81 93 LEU A O 1
ATOM 669 N N . VAL A 1 94 ? 0.637 30.531 10.961 1 98.88 94 VAL A N 1
ATOM 670 C CA . VAL A 1 94 ? 0.161 29.734 12.086 1 98.88 94 VAL A CA 1
ATOM 671 C C . VAL A 1 94 ? -0.186 28.328 11.609 1 98.88 94 VAL A C 1
ATOM 673 O O . VAL A 1 94 ? -0.929 28.156 10.641 1 98.88 94 VAL A O 1
ATOM 676 N N . VAL A 1 95 ? 0.389 27.312 12.258 1 98.94 95 VAL A N 1
ATOM 677 C CA . VAL A 1 95 ? 0.023 25.922 12 1 98.94 95 VAL A CA 1
ATOM 678 C C . VAL A 1 95 ? -0.64 25.312 13.234 1 98.94 95 VAL A C 1
ATOM 680 O O . VAL A 1 95 ? -0.011 25.203 14.289 1 98.94 95 VAL A O 1
ATOM 683 N N . GLU A 1 96 ? -1.835 25 13.078 1 98.88 96 GLU A N 1
ATOM 684 C CA . GLU A 1 96 ? -2.604 24.391 14.164 1 98.88 96 GLU A CA 1
ATOM 685 C C . GLU A 1 96 ? -2.471 22.875 14.156 1 98.88 96 GLU A C 1
ATOM 687 O O . GLU A 1 96 ? -2.658 22.234 13.125 1 98.88 96 GLU A O 1
ATOM 692 N N . ALA A 1 97 ? -2.115 22.266 15.266 1 98.44 97 ALA A N 1
ATOM 693 C CA . ALA A 1 97 ? -1.957 20.828 15.453 1 98.44 97 ALA A CA 1
ATOM 694 C C . ALA A 1 97 ? -2.564 20.375 16.781 1 98.44 97 ALA A C 1
ATOM 696 O O . ALA A 1 97 ? -1.927 19.656 17.547 1 98.44 97 ALA A O 1
ATOM 697 N N . ILE A 1 98 ? -3.777 20.828 17.062 1 97.44 98 ILE A N 1
ATOM 698 C CA . ILE A 1 98 ? -4.441 20.469 18.312 1 97.44 98 ILE A CA 1
ATOM 699 C C . ILE A 1 98 ? -5.438 19.344 18.062 1 97.44 98 ILE A C 1
ATOM 701 O O . ILE A 1 98 ? -5.375 18.672 17.031 1 97.44 98 ILE A O 1
ATOM 705 N N . VAL A 1 99 ? -6.312 19.016 19.016 1 94.19 99 VAL A N 1
ATOM 706 C CA . VAL A 1 99 ? -7.223 17.875 18.984 1 94.19 99 VAL A CA 1
ATOM 707 C C . VAL A 1 99 ? -8.117 17.969 17.75 1 94.19 99 VAL A C 1
ATOM 709 O O . VAL A 1 99 ? -8.469 19.062 17.312 1 94.19 99 VAL A O 1
ATOM 712 N N . GLU A 1 100 ? -8.484 16.797 17.203 1 93.19 100 GLU A N 1
ATOM 713 C CA . GLU A 1 100 ? -9.281 16.688 15.984 1 93.19 100 GLU A CA 1
ATOM 714 C C . GLU A 1 100 ? -10.766 16.922 16.281 1 93.19 100 GLU A C 1
ATOM 716 O O . GLU A 1 100 ? -11.57 15.992 16.141 1 93.19 100 GLU A O 1
ATOM 721 N N . ASN A 1 101 ? -11.07 18.125 16.562 1 94.62 101 ASN A N 1
ATOM 722 C CA . ASN A 1 101 ? -12.422 18.531 16.922 1 94.62 101 ASN A CA 1
ATOM 723 C C . ASN A 1 101 ? -12.781 19.875 16.281 1 94.62 101 ASN A C 1
ATOM 725 O O . ASN A 1 101 ? -12.117 20.891 16.547 1 94.62 101 ASN A O 1
ATOM 729 N N . MET A 1 102 ? -13.859 19.922 15.578 1 95.94 102 MET A N 1
ATOM 730 C CA . MET A 1 102 ? -14.227 21.094 14.773 1 95.94 102 MET A CA 1
ATOM 731 C C . MET A 1 102 ? -14.516 22.297 15.664 1 95.94 102 MET A C 1
ATOM 733 O O . MET A 1 102 ? -14.055 23.406 15.383 1 95.94 102 MET A O 1
ATOM 737 N N . ASN A 1 103 ? -15.227 22.047 16.734 1 97.88 103 ASN A N 1
ATOM 738 C CA . ASN A 1 103 ? -15.602 23.141 17.609 1 97.88 103 ASN A CA 1
ATOM 739 C C . ASN A 1 103 ? -14.375 23.781 18.25 1 97.88 103 ASN A C 1
ATOM 741 O O . ASN A 1 103 ? -14.305 25.016 18.359 1 97.88 103 ASN A O 1
ATOM 745 N N . VAL A 1 104 ? -13.492 22.984 18.672 1 98.06 104 VAL A N 1
ATOM 746 C CA . VAL A 1 104 ? -12.273 23.484 19.297 1 98.06 104 VAL A CA 1
ATOM 747 C C . VAL A 1 104 ? -11.453 24.281 18.281 1 98.06 104 VAL A C 1
ATOM 749 O O . VAL A 1 104 ? -10.938 25.344 18.594 1 98.06 104 VAL A O 1
ATOM 752 N N . LYS A 1 105 ? -11.383 23.828 17.078 1 98.44 105 LYS A N 1
ATOM 753 C CA . LYS A 1 105 ? -10.641 24.5 16.016 1 98.44 105 LYS A CA 1
ATOM 754 C C . LYS A 1 105 ? -11.305 25.828 15.633 1 98.44 105 LYS A C 1
ATOM 756 O O . LYS A 1 105 ? -10.625 26.828 15.43 1 98.44 105 LYS A O 1
ATOM 761 N N . HIS A 1 106 ? -12.609 25.797 15.57 1 98.75 106 HIS A N 1
ATOM 762 C CA . HIS A 1 106 ? -13.344 27.016 15.273 1 98.75 106 HIS A CA 1
ATOM 763 C C . HIS A 1 106 ? -13.086 28.094 16.328 1 98.75 106 HIS A C 1
ATOM 765 O O . HIS A 1 106 ? -12.844 29.25 15.984 1 98.75 106 HIS A O 1
ATOM 771 N N . LYS A 1 107 ? -13.219 27.641 17.531 1 98.56 107 LYS A N 1
ATOM 772 C CA . LYS A 1 107 ? -12.969 28.594 18.625 1 98.56 107 LYS A CA 1
ATOM 773 C C . LYS A 1 107 ? -11.562 29.172 18.531 1 98.56 107 LYS A C 1
ATOM 775 O O . LYS A 1 107 ? -11.375 30.391 18.641 1 98.56 107 LYS A O 1
ATOM 780 N N . LEU A 1 108 ? -10.609 28.375 18.281 1 98.62 108 LEU A N 1
ATOM 781 C CA . LEU A 1 108 ? -9.219 28.797 18.203 1 98.62 108 LEU A CA 1
ATOM 782 C C . LEU A 1 108 ? -9.023 29.781 17.047 1 98.62 108 LEU A C 1
ATOM 784 O O . LEU A 1 108 ? -8.508 30.891 17.25 1 98.62 108 LEU A O 1
ATOM 788 N N . PHE A 1 109 ? -9.406 29.422 15.852 1 98.75 109 PHE A N 1
ATOM 789 C CA . PHE A 1 109 ? -9.117 30.234 14.68 1 98.75 109 PHE A CA 1
ATOM 790 C C . PHE A 1 109 ? -9.883 31.547 14.719 1 98.75 109 PHE A C 1
ATOM 792 O O . PHE A 1 109 ? -9.398 32.562 14.242 1 98.75 109 PHE A O 1
ATOM 799 N N . SER A 1 110 ? -11.086 31.5 15.312 1 98.62 110 SER A N 1
ATOM 800 C CA . SER A 1 110 ? -11.812 32.75 15.5 1 98.62 110 SER A CA 1
ATOM 801 C C . SER A 1 110 ? -11.039 33.719 16.391 1 98.62 110 SER A C 1
ATOM 803 O O . SER A 1 110 ? -10.945 34.906 16.078 1 98.62 110 SER A O 1
ATOM 805 N N . GLN A 1 111 ? -10.562 33.156 17.438 1 98.31 111 GLN A N 1
ATOM 806 C CA . GLN A 1 111 ? -9.758 33.938 18.359 1 98.31 111 GLN A CA 1
ATOM 807 C C . GLN A 1 111 ? -8.516 34.5 17.656 1 98.31 111 GLN A C 1
ATOM 809 O O . GLN A 1 111 ? -8.18 35.688 17.812 1 98.31 111 GLN A O 1
ATOM 814 N N . LEU A 1 112 ? -7.797 33.719 16.922 1 98.69 112 LEU A N 1
ATOM 815 C CA . LEU A 1 112 ? -6.562 34.125 16.25 1 98.69 112 LEU A CA 1
ATOM 816 C C . LEU A 1 112 ? -6.836 35.156 15.172 1 98.69 112 LEU A C 1
ATOM 818 O O . LEU A 1 112 ? -6.039 36.094 14.969 1 98.69 112 LEU A O 1
ATOM 822 N N . ASP A 1 113 ? -7.883 34.938 14.453 1 98.31 113 ASP A N 1
ATOM 823 C CA . ASP A 1 113 ? -8.234 35.812 13.352 1 98.31 113 ASP A CA 1
ATOM 824 C C . ASP A 1 113 ? -8.438 37.25 13.844 1 98.31 113 ASP A C 1
ATOM 826 O O . ASP A 1 113 ? -8.219 38.188 13.094 1 98.31 113 ASP A O 1
ATOM 830 N N . ALA A 1 114 ? -8.805 37.406 15.055 1 97.38 114 ALA A N 1
ATOM 831 C CA . ALA A 1 114 ? -9.094 38.719 15.641 1 97.38 114 ALA A CA 1
ATOM 832 C C . ALA A 1 114 ? -7.801 39.469 15.984 1 97.38 114 ALA A C 1
ATOM 834 O O . ALA A 1 114 ? -7.793 40.688 16.094 1 97.38 114 ALA A O 1
ATOM 835 N N . VAL A 1 115 ? -6.73 38.75 16.109 1 98.06 115 VAL A N 1
ATOM 836 C CA . VAL A 1 115 ? -5.578 39.406 16.703 1 98.06 115 VAL A CA 1
ATOM 837 C C . VAL A 1 115 ? -4.375 39.312 15.766 1 98.06 115 VAL A C 1
ATOM 839 O O . VAL A 1 115 ? -3.441 40.094 15.836 1 98.06 115 VAL A O 1
ATOM 842 N N . ALA A 1 116 ? -4.312 38.312 14.914 1 98.12 116 ALA A N 1
ATOM 843 C CA . ALA A 1 116 ? -3.148 38.094 14.062 1 98.12 116 ALA A CA 1
ATOM 844 C C . ALA A 1 116 ? -3.008 39.188 13.023 1 98.12 116 ALA A C 1
ATOM 846 O O . ALA A 1 116 ? -4.008 39.75 12.57 1 98.12 116 ALA A O 1
ATOM 847 N N . PRO A 1 117 ? -1.776 39.438 12.633 1 97.69 117 PRO A N 1
ATOM 848 C CA . PRO A 1 117 ? -1.593 40.406 11.547 1 97.69 117 PRO A CA 1
ATOM 849 C C . PRO A 1 117 ? -2.346 40.031 10.273 1 97.69 117 PRO A C 1
ATOM 851 O O . PRO A 1 117 ? -2.561 38.844 10.016 1 97.69 117 PRO A O 1
ATOM 854 N N . ASN A 1 118 ? -2.664 40.969 9.453 1 96.25 118 ASN A N 1
ATOM 855 C CA . ASN A 1 118 ? -3.465 40.75 8.25 1 96.25 118 ASN A CA 1
ATOM 856 C C . ASN A 1 118 ? -2.76 39.812 7.27 1 96.25 118 ASN A C 1
ATOM 858 O O . ASN A 1 118 ? -3.414 39.094 6.523 1 96.25 118 ASN A O 1
ATOM 862 N N . HIS A 1 119 ? -1.5 39.844 7.285 1 97.06 119 HIS A N 1
ATOM 863 C CA . HIS A 1 119 ? -0.747 39.062 6.301 1 97.06 119 HIS A CA 1
ATOM 864 C C . HIS A 1 119 ? -0.593 37.625 6.734 1 97.06 119 HIS A C 1
ATOM 866 O O . HIS A 1 119 ? -0.141 36.781 5.953 1 97.06 119 HIS A O 1
ATOM 872 N N . THR A 1 120 ? -0.949 37.312 7.98 1 98.44 120 THR A N 1
ATOM 873 C CA . THR A 1 120 ? -0.692 35.969 8.539 1 98.44 120 THR A CA 1
ATOM 874 C C . THR A 1 120 ? -1.478 34.906 7.777 1 98.44 120 THR A C 1
ATOM 876 O O . THR A 1 120 ? -2.67 35.062 7.516 1 98.44 120 THR A O 1
ATOM 879 N N . ILE A 1 121 ? -0.816 33.844 7.41 1 98.69 121 ILE A N 1
ATOM 880 C CA . ILE A 1 121 ? -1.457 32.656 6.848 1 98.69 121 ILE A CA 1
ATOM 881 C C . ILE A 1 121 ? -1.829 31.672 7.969 1 98.69 121 ILE A C 1
ATOM 883 O O . ILE A 1 121 ? -1.032 31.438 8.875 1 98.69 121 ILE A O 1
ATOM 887 N N . PHE A 1 122 ? -3.08 31.234 7.914 1 98.88 122 PHE A N 1
ATOM 888 C CA . PHE A 1 122 ? -3.527 30.188 8.828 1 98.88 122 PHE A CA 1
ATOM 889 C C . PHE A 1 122 ? -3.539 28.828 8.133 1 98.88 122 PHE A C 1
ATOM 891 O O . PHE A 1 122 ? -3.941 28.719 6.969 1 98.88 122 PHE A O 1
ATOM 898 N N . ALA A 1 123 ? -3.039 27.812 8.836 1 98.88 123 ALA A N 1
ATOM 899 C CA . ALA A 1 123 ? -3.078 26.453 8.305 1 98.88 123 ALA A CA 1
ATOM 900 C C . ALA A 1 123 ? -3.41 25.438 9.398 1 98.88 123 ALA A C 1
ATOM 902 O O . ALA A 1 123 ? -3.035 25.625 10.562 1 98.88 123 ALA A O 1
ATOM 903 N N . SER A 1 124 ? -4.137 24.438 9.031 1 98.88 124 SER A N 1
ATOM 904 C CA . SER A 1 124 ? -4.402 23.312 9.93 1 98.88 124 SER A CA 1
ATOM 905 C C . SER A 1 124 ? -3.643 22.062 9.492 1 98.88 124 SER A C 1
ATOM 907 O O . SER A 1 124 ? -3.533 21.781 8.297 1 98.88 124 SER A O 1
ATOM 909 N N . ASN A 1 125 ? -3.123 21.328 10.445 1 98.62 125 ASN A N 1
ATOM 910 C CA . ASN A 1 125 ? -2.473 20.047 10.211 1 98.62 125 ASN A CA 1
ATOM 911 C C . ASN A 1 125 ? -3.461 18.891 10.328 1 98.62 125 ASN A C 1
ATOM 913 O O . ASN A 1 125 ? -3.061 17.734 10.57 1 98.62 125 ASN A O 1
ATOM 917 N N . THR A 1 126 ? -4.762 19.141 10.172 1 97.19 126 THR A N 1
ATOM 918 C CA . THR A 1 126 ? -5.789 18.109 10.273 1 97.19 126 THR A CA 1
ATOM 919 C C . THR A 1 126 ? -5.523 16.984 9.273 1 97.19 126 THR A C 1
ATOM 921 O O . THR A 1 126 ? -5.051 17.219 8.164 1 97.19 126 THR A O 1
ATOM 924 N N . SER A 1 127 ? -5.887 15.727 9.742 1 94.25 127 SER A N 1
ATOM 925 C CA . SER A 1 127 ? -5.723 14.562 8.875 1 94.25 127 SER A CA 1
ATOM 926 C C . SER A 1 127 ? -7.047 14.172 8.227 1 94.25 127 SER A C 1
ATOM 928 O O . SER A 1 127 ? -7.07 13.328 7.32 1 94.25 127 SER A O 1
ATOM 930 N N . SER A 1 128 ? -8.133 14.844 8.609 1 89.38 128 SER A N 1
ATOM 931 C CA . SER A 1 128 ? -9.391 14.289 8.141 1 89.38 128 SER A CA 1
ATOM 932 C C . SER A 1 128 ? -10.469 15.359 8.023 1 89.38 128 SER A C 1
ATOM 934 O O . SER A 1 128 ? -11.422 15.211 7.258 1 89.38 128 SER A O 1
ATOM 936 N N . LEU A 1 129 ? -10.375 16.484 8.828 1 93.94 129 LEU A N 1
ATOM 937 C CA . LEU A 1 129 ? -11.406 17.516 8.82 1 93.94 129 LEU A CA 1
ATOM 938 C C . LEU A 1 129 ? -11.281 18.391 7.582 1 93.94 129 LEU A C 1
ATOM 940 O O . LEU A 1 129 ? -10.18 18.656 7.105 1 93.94 129 LEU A O 1
ATOM 944 N N . SER A 1 130 ? -12.391 18.859 7.082 1 96.75 130 SER A N 1
ATOM 945 C CA . SER A 1 130 ? -12.43 19.719 5.902 1 96.75 130 SER A CA 1
ATOM 946 C C . SER A 1 130 ? -11.797 21.078 6.18 1 96.75 130 SER A C 1
ATOM 948 O O . SER A 1 130 ? -12.18 21.766 7.129 1 96.75 130 SER A O 1
ATOM 950 N N . ILE A 1 131 ? -10.891 21.422 5.371 1 98.25 131 ILE A N 1
ATOM 951 C CA . ILE A 1 131 ? -10.234 22.719 5.473 1 98.25 131 ILE A CA 1
ATOM 952 C C . ILE A 1 131 ? -11.258 23.844 5.25 1 98.25 131 ILE A C 1
ATOM 954 O O . ILE A 1 131 ? -11.234 24.859 5.945 1 98.25 131 ILE A O 1
ATOM 958 N N . ASN A 1 132 ? -12.148 23.625 4.332 1 98.25 132 ASN A N 1
ATOM 959 C CA . ASN A 1 132 ? -13.203 24.594 4.066 1 98.25 132 ASN A CA 1
ATOM 960 C C . ASN A 1 132 ? -14.102 24.781 5.281 1 98.25 132 ASN A C 1
ATOM 962 O O . ASN A 1 132 ? -14.539 25.906 5.566 1 98.25 132 ASN A O 1
ATOM 966 N N . GLU A 1 133 ? -14.367 23.688 5.949 1 97.5 133 GLU A N 1
ATOM 967 C CA . GLU A 1 133 ? -15.188 23.797 7.148 1 97.5 133 GLU A CA 1
ATOM 968 C C . GLU A 1 133 ? -14.438 24.516 8.273 1 97.5 133 GLU A C 1
ATOM 970 O O . GLU A 1 133 ? -15.008 25.359 8.961 1 97.5 133 GLU A O 1
ATOM 975 N N . ILE A 1 134 ? -13.234 24.25 8.453 1 98.31 134 ILE A N 1
ATOM 976 C CA . ILE A 1 134 ? -12.438 24.891 9.5 1 98.31 134 ILE A CA 1
ATOM 977 C C . ILE A 1 134 ? -12.352 26.391 9.227 1 98.31 134 ILE A C 1
ATOM 979 O O . ILE A 1 134 ? -12.508 27.203 10.148 1 98.31 134 ILE A O 1
ATOM 983 N N . CYS A 1 135 ? -12.125 26.703 8.039 1 97.81 135 CYS A N 1
ATOM 984 C CA . CYS A 1 135 ? -11.859 28.094 7.668 1 97.81 135 CYS A CA 1
ATOM 985 C C . CYS A 1 135 ? -13.148 28.906 7.656 1 97.81 135 CYS A C 1
ATOM 987 O O . CYS A 1 135 ? -13.117 30.125 7.488 1 97.81 135 CYS A O 1
ATOM 989 N N . SER A 1 136 ? -14.297 28.281 7.859 1 98.19 136 SER A N 1
ATOM 990 C CA . SER A 1 136 ? -15.594 28.938 7.684 1 98.19 136 SER A CA 1
ATOM 991 C C . SER A 1 136 ? -15.805 30.047 8.711 1 98.19 136 SER A C 1
ATOM 993 O O . SER A 1 136 ? -16.656 30.906 8.531 1 98.19 136 SER A O 1
ATOM 995 N N . VAL A 1 137 ? -15.039 30.109 9.734 1 98.12 137 VAL A N 1
ATOM 996 C CA . VAL A 1 137 ? -15.305 31 10.859 1 98.12 137 VAL A CA 1
ATOM 997 C C . VAL A 1 137 ? -14.336 32.188 10.82 1 98.12 137 VAL A C 1
ATOM 999 O O . VAL A 1 137 ? -14.344 33.031 11.711 1 98.12 137 VAL A O 1
ATOM 1002 N N . VAL A 1 138 ? -13.43 32.219 9.898 1 98.19 138 VAL A N 1
ATOM 1003 C CA . VAL A 1 138 ? -12.453 33.281 9.844 1 98.19 138 VAL A CA 1
ATOM 1004 C C . VAL A 1 138 ? -12.773 34.219 8.68 1 98.19 138 VAL A C 1
ATOM 1006 O O . VAL A 1 138 ? -13.445 33.812 7.723 1 98.19 138 VAL A O 1
ATOM 1009 N N . LYS A 1 139 ? -12.273 35.406 8.727 1 97.81 139 LYS A N 1
ATOM 1010 C CA . LYS A 1 139 ? -12.469 36.406 7.668 1 97.81 139 LYS A CA 1
ATOM 1011 C C . LYS A 1 139 ? -11.438 36.219 6.559 1 97.81 139 LYS A C 1
ATOM 1013 O O . LYS A 1 139 ? -11.766 36.344 5.375 1 97.81 139 LYS A O 1
ATOM 1018 N N . ARG A 1 140 ? -10.211 35.938 6.891 1 97.69 140 ARG A N 1
ATOM 1019 C CA . ARG A 1 140 ? -9.109 35.844 5.938 1 97.69 140 ARG A CA 1
ATOM 1020 C C . ARG A 1 140 ? -9.094 34.469 5.254 1 97.69 140 ARG A C 1
ATOM 1022 O O . ARG A 1 140 ? -8.086 33.75 5.293 1 97.69 140 ARG A O 1
ATOM 1029 N N . LYS A 1 141 ? -10.148 34.125 4.566 1 98.25 141 LYS A N 1
ATOM 1030 C CA . LYS A 1 141 ? -10.289 32.812 3.943 1 98.25 141 LYS A CA 1
ATOM 1031 C C . LYS A 1 141 ? -9.281 32.656 2.807 1 98.25 141 LYS A C 1
ATOM 1033 O O . LYS A 1 141 ? -8.891 31.516 2.486 1 98.25 141 LYS A O 1
ATOM 1038 N N . ASP A 1 142 ? -8.883 33.719 2.191 1 98.5 142 ASP A N 1
ATOM 1039 C CA . ASP A 1 142 ? -7.922 33.688 1.093 1 98.5 142 ASP A CA 1
ATOM 1040 C C . ASP A 1 142 ? -6.52 33.344 1.599 1 98.5 142 ASP A C 1
ATOM 1042 O O . ASP A 1 142 ? -5.637 33 0.813 1 98.5 142 ASP A O 1
ATOM 1046 N N . ARG A 1 143 ? -6.238 33.469 2.928 1 98.5 143 ARG A N 1
ATOM 1047 C CA . ARG A 1 143 ? -4.961 33.188 3.568 1 98.5 143 ARG A CA 1
ATOM 1048 C C . ARG A 1 143 ? -5.102 32.031 4.551 1 98.5 143 ARG A C 1
ATOM 1050 O O . ARG A 1 143 ? -4.59 32.094 5.672 1 98.5 143 ARG A O 1
ATOM 1057 N N . PHE A 1 144 ? -5.953 31.062 4.133 1 98.75 144 PHE A N 1
ATOM 1058 C CA . PHE A 1 144 ? -6.199 29.844 4.91 1 98.75 144 PHE A CA 1
ATOM 1059 C C . PHE A 1 144 ? -5.965 28.609 4.059 1 98.75 144 PHE A C 1
ATOM 1061 O O . PHE A 1 144 ? -6.332 28.562 2.883 1 98.75 144 PHE A O 1
ATOM 1068 N N . GLY A 1 145 ? -5.312 27.531 4.668 1 98.62 145 GLY A N 1
ATOM 1069 C CA . GLY A 1 145 ? -5.137 26.266 3.977 1 98.62 145 GLY A CA 1
ATOM 1070 C C . GLY A 1 145 ? -4.836 25.109 4.914 1 98.62 145 GLY A C 1
ATOM 1071 O O . GLY A 1 145 ? -5.105 25.188 6.113 1 98.62 145 GLY A O 1
ATOM 1072 N N . GLY A 1 146 ? -4.516 24.031 4.328 1 98.81 146 GLY A N 1
ATOM 1073 C CA . GLY A 1 146 ? -4.086 22.844 5.07 1 98.81 146 GLY A CA 1
ATOM 1074 C C . GLY A 1 146 ? -2.623 22.5 4.844 1 98.81 146 GLY A C 1
ATOM 1075 O O . GLY A 1 146 ? -2.119 22.609 3.725 1 98.81 146 GLY A O 1
ATOM 1076 N N . LEU A 1 147 ? -1.955 22.188 5.863 1 98.88 147 LEU A N 1
ATOM 1077 C CA . LEU A 1 147 ? -0.609 21.625 5.855 1 98.88 147 LEU A CA 1
ATOM 1078 C C . LEU A 1 147 ? -0.564 20.312 6.629 1 98.88 147 LEU A C 1
ATOM 1080 O O . LEU A 1 147 ? -0.36 20.312 7.848 1 98.88 147 LEU A O 1
ATOM 1084 N N . HIS A 1 148 ? -0.736 19.219 5.883 1 98.81 148 HIS A N 1
ATOM 1085 C CA . HIS A 1 148 ? -0.848 17.906 6.52 1 98.81 148 HIS A CA 1
ATOM 1086 C C . HIS A 1 148 ? 0.491 17.172 6.516 1 98.81 148 HIS A C 1
ATOM 1088 O O . HIS A 1 148 ? 0.896 16.625 5.492 1 98.81 148 HIS A O 1
ATOM 1094 N N . PHE A 1 149 ? 1.13 17.219 7.672 1 98.69 149 PHE A N 1
ATOM 1095 C CA . PHE A 1 149 ? 2.387 16.516 7.895 1 98.69 149 PHE A CA 1
ATOM 1096 C C . PHE A 1 149 ? 2.129 15.062 8.281 1 98.69 149 PHE A C 1
ATOM 1098 O O . PHE A 1 149 ? 1 14.695 8.609 1 98.69 149 PHE A O 1
ATOM 1105 N N . PHE A 1 150 ? 3.127 14.266 8.211 1 97.81 150 PHE A N 1
ATOM 1106 C CA . PHE A 1 150 ? 3.039 12.852 8.57 1 97.81 150 PHE A CA 1
ATOM 1107 C C . PHE A 1 150 ? 4.035 12.508 9.672 1 97.81 150 PHE A C 1
ATOM 1109 O O . PHE A 1 150 ? 5.172 12.992 9.664 1 97.81 150 PHE A O 1
ATOM 1116 N N . ASN A 1 151 ? 3.723 11.734 10.617 1 94.81 151 ASN A N 1
ATOM 1117 C CA . ASN A 1 151 ? 4.527 11.328 11.758 1 94.81 151 ASN A CA 1
ATOM 1118 C C . ASN A 1 151 ? 5.469 10.18 11.406 1 94.81 151 ASN A C 1
ATOM 1120 O O . ASN A 1 151 ? 5.059 9.211 10.766 1 94.81 151 ASN A O 1
ATOM 1124 N N . PRO A 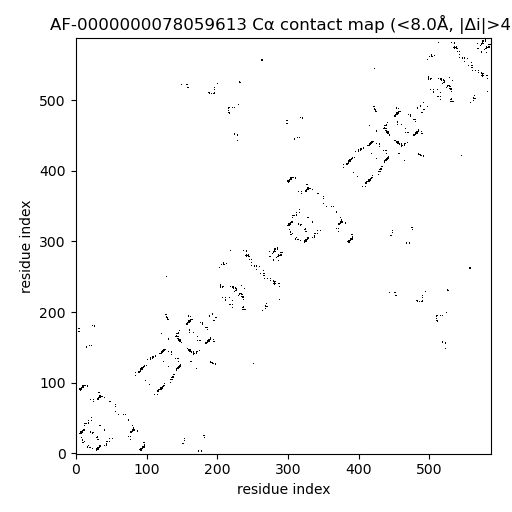1 152 ? 6.699 10.375 11.898 1 95.94 152 PRO A N 1
ATOM 1125 C CA . PRO A 1 152 ? 7.348 11.477 12.609 1 95.94 152 PRO A CA 1
ATOM 1126 C C . PRO A 1 152 ? 7.723 12.633 11.695 1 95.94 152 PRO A C 1
ATOM 1128 O O . PRO A 1 152 ? 8.422 12.438 10.703 1 95.94 152 PRO A O 1
ATOM 1131 N N . VAL A 1 153 ? 7.383 13.75 12.039 1 97.88 153 VAL A N 1
ATOM 1132 C CA . VAL A 1 153 ? 7.422 14.914 11.164 1 97.88 153 VAL A CA 1
ATOM 1133 C C . VAL A 1 153 ? 8.844 15.148 10.672 1 97.88 153 VAL A C 1
ATOM 1135 O O . VAL A 1 153 ? 9.07 15.375 9.484 1 97.88 153 VAL A O 1
ATOM 1138 N N . PRO A 1 154 ? 9.883 15 11.57 1 96.75 154 PRO A N 1
ATOM 1139 C CA . PRO A 1 154 ? 11.234 15.297 11.086 1 96.75 154 PRO A CA 1
ATOM 1140 C C . PRO A 1 154 ? 11.758 14.234 10.117 1 96.75 154 PRO A C 1
ATOM 1142 O O . PRO A 1 154 ? 12.727 14.469 9.398 1 96.75 154 PRO A O 1
ATOM 1145 N N . VAL A 1 155 ? 11.125 13.094 10.039 1 95.88 155 VAL A N 1
ATOM 1146 C CA . VAL A 1 155 ? 11.617 11.969 9.25 1 95.88 155 VAL A CA 1
ATOM 1147 C C . VAL A 1 155 ? 10.836 11.875 7.941 1 95.88 155 VAL A C 1
ATOM 1149 O O . VAL A 1 155 ? 11.422 11.664 6.875 1 95.88 155 VAL A O 1
ATOM 1152 N N . MET A 1 156 ? 9.539 12.023 8.008 1 97.44 156 MET A N 1
ATOM 1153 C CA . MET A 1 156 ? 8.688 11.859 6.832 1 97.44 156 MET A CA 1
ATOM 1154 C C . MET A 1 156 ? 8.867 13.023 5.863 1 97.44 156 MET A C 1
ATOM 1156 O O . MET A 1 156 ? 8.906 14.188 6.281 1 97.44 156 MET A O 1
ATOM 1160 N N . ARG A 1 157 ? 8.891 12.758 4.637 1 98 157 ARG A N 1
ATOM 1161 C CA . ARG A 1 157 ? 9.281 13.75 3.641 1 98 157 ARG A CA 1
ATOM 1162 C C . ARG A 1 157 ? 8.055 14.438 3.041 1 98 157 ARG A C 1
ATOM 1164 O O . ARG A 1 157 ? 8.164 15.523 2.465 1 98 157 ARG A O 1
ATOM 1171 N N . LEU A 1 158 ? 6.922 13.828 3.168 1 98.81 158 LEU A N 1
ATOM 1172 C CA . LEU A 1 158 ? 5.746 14.32 2.451 1 98.81 158 LEU A CA 1
ATOM 1173 C C . LEU A 1 158 ? 5.062 15.43 3.234 1 98.81 158 LEU A C 1
ATOM 1175 O O . LEU A 1 158 ? 4.934 15.352 4.457 1 98.81 158 LEU A O 1
ATOM 1179 N N . LEU A 1 159 ? 4.605 16.359 2.537 1 98.88 159 LEU A N 1
ATOM 1180 C CA . LEU A 1 159 ? 3.645 17.344 3.027 1 98.88 159 LEU A CA 1
ATOM 1181 C C . LEU A 1 159 ? 2.494 17.516 2.043 1 98.88 159 LEU A C 1
ATOM 1183 O O . LEU A 1 159 ? 2.715 17.859 0.877 1 98.88 159 LEU A O 1
ATOM 1187 N N . GLU A 1 160 ? 1.289 17.281 2.455 1 98.88 160 GLU A N 1
ATOM 1188 C CA . GLU A 1 160 ? 0.115 17.609 1.652 1 98.88 160 GLU A CA 1
ATOM 1189 C C . GLU A 1 160 ? -0.303 19.062 1.862 1 98.88 160 GLU A C 1
ATOM 1191 O O . GLU A 1 160 ? -0.652 19.453 2.977 1 98.88 160 GLU A O 1
ATOM 1196 N N . VAL A 1 161 ? -0.196 19.828 0.846 1 98.88 161 VAL A N 1
ATOM 1197 C CA . VAL A 1 161 ? -0.674 21.203 0.871 1 98.88 161 VAL A CA 1
ATOM 1198 C C . VAL A 1 161 ? -2.1 21.266 0.324 1 98.88 161 VAL A C 1
ATOM 1200 O O . VAL A 1 161 ? -2.32 21.062 -0.873 1 98.88 161 VAL A O 1
ATOM 1203 N N . VAL A 1 162 ? -3.039 21.562 1.205 1 98.69 162 VAL A N 1
ATOM 1204 C CA . VAL A 1 162 ? -4.457 21.484 0.859 1 98.69 162 VAL A CA 1
ATOM 1205 C C . VAL A 1 162 ? -4.98 22.891 0.547 1 98.69 162 VAL A C 1
ATOM 1207 O O . VAL A 1 162 ? -4.945 23.781 1.403 1 98.69 162 VAL A O 1
ATOM 1210 N N . ARG A 1 163 ? -5.395 23.031 -0.61 1 97.44 163 ARG A N 1
ATOM 1211 C CA . ARG A 1 163 ? -6.004 24.281 -1.041 1 97.44 163 ARG A CA 1
ATOM 1212 C C . ARG A 1 163 ? -7.512 24.266 -0.807 1 97.44 163 ARG A C 1
ATOM 1214 O O . ARG A 1 163 ? -8.219 23.406 -1.341 1 97.44 163 ARG A O 1
ATOM 1221 N N . GLY A 1 164 ? -7.969 25.156 0.035 1 97.06 164 GLY A N 1
ATOM 1222 C CA . GLY A 1 164 ? -9.406 25.344 0.183 1 97.06 164 GLY A CA 1
ATOM 1223 C C . GLY A 1 164 ? -10.031 26.094 -0.97 1 97.06 164 GLY A C 1
ATOM 1224 O O . GLY A 1 164 ? -9.328 26.547 -1.875 1 97.06 164 GLY A O 1
ATOM 1225 N N . ALA A 1 165 ? -11.273 26.234 -0.939 1 97.5 165 ALA A N 1
ATOM 1226 C CA . ALA A 1 165 ? -12.039 26.859 -2.018 1 97.5 165 ALA A CA 1
ATOM 1227 C C . ALA A 1 165 ? -11.648 28.312 -2.195 1 97.5 165 ALA A C 1
ATOM 1229 O O . ALA A 1 165 ? -11.672 28.844 -3.311 1 97.5 165 ALA A O 1
ATOM 1230 N N . GLU A 1 166 ? -11.219 28.984 -1.125 1 98.06 166 GLU A N 1
ATOM 1231 C CA . GLU A 1 166 ? -10.961 30.422 -1.184 1 98.06 166 GLU A CA 1
ATOM 1232 C C . GLU A 1 166 ? -9.477 30.719 -0.996 1 98.06 166 GLU A C 1
ATOM 1234 O O . GLU A 1 166 ? -9.07 31.875 -0.974 1 98.06 166 GLU A O 1
ATOM 1239 N N . THR A 1 167 ? -8.695 29.688 -0.825 1 98.5 167 THR A N 1
ATOM 1240 C CA . THR A 1 167 ? -7.258 29.891 -0.709 1 98.5 167 THR A CA 1
ATOM 1241 C C . THR A 1 167 ? -6.711 30.578 -1.955 1 98.5 167 THR A C 1
ATOM 1243 O O . THR A 1 167 ? -6.883 30.094 -3.07 1 98.5 167 THR A O 1
ATOM 1246 N N . SER A 1 168 ? -6.035 31.688 -1.754 1 98.38 168 SER A N 1
ATOM 1247 C CA . SER A 1 168 ? -5.516 32.406 -2.904 1 98.38 168 SER A CA 1
ATOM 1248 C C . SER A 1 168 ? -4.305 31.719 -3.506 1 98.38 168 SER A C 1
ATOM 1250 O O . SER A 1 168 ? -3.645 30.922 -2.832 1 98.38 168 SER A O 1
ATOM 1252 N N . ASP A 1 169 ? -4.035 32.031 -4.754 1 98.12 169 ASP A N 1
ATOM 1253 C CA . ASP A 1 169 ? -2.836 31.5 -5.406 1 98.12 169 ASP A CA 1
ATOM 1254 C C . ASP A 1 169 ? -1.578 31.906 -4.641 1 98.12 169 ASP A C 1
ATOM 1256 O O . ASP A 1 169 ? -0.646 31.109 -4.508 1 98.12 169 ASP A O 1
ATOM 1260 N N . ALA A 1 170 ? -1.554 33.125 -4.188 1 97.94 170 ALA A N 1
ATOM 1261 C CA . ALA A 1 170 ? -0.399 33.625 -3.441 1 97.94 170 ALA A CA 1
ATOM 1262 C C . ALA A 1 170 ? -0.184 32.812 -2.164 1 97.94 170 ALA A C 1
ATOM 1264 O O . ALA A 1 170 ? 0.947 32.438 -1.837 1 97.94 170 ALA A O 1
ATOM 1265 N N . THR A 1 171 ? -1.289 32.562 -1.447 1 98.44 171 THR A N 1
ATOM 1266 C CA . THR A 1 171 ? -1.225 31.781 -0.22 1 98.44 171 THR A CA 1
ATOM 1267 C C . THR A 1 171 ? -0.746 30.375 -0.51 1 98.44 171 THR A C 1
ATOM 1269 O O . THR A 1 171 ? 0.162 29.859 0.155 1 98.44 171 THR A O 1
ATOM 1272 N N . TYR A 1 172 ? -1.322 29.812 -1.485 1 98.25 172 TYR A N 1
ATOM 1273 C CA . TYR A 1 172 ? -0.958 28.453 -1.906 1 98.25 172 TYR A CA 1
ATOM 1274 C C . TYR A 1 172 ? 0.524 28.375 -2.25 1 98.25 172 TYR A C 1
ATOM 1276 O O . TYR A 1 172 ? 1.229 27.484 -1.77 1 98.25 172 TYR A O 1
ATOM 1284 N N . LYS A 1 173 ? 1 29.25 -3.033 1 98.19 173 LYS A N 1
ATOM 1285 C CA . LYS A 1 173 ? 2.402 29.266 -3.439 1 98.19 173 LYS A CA 1
ATOM 1286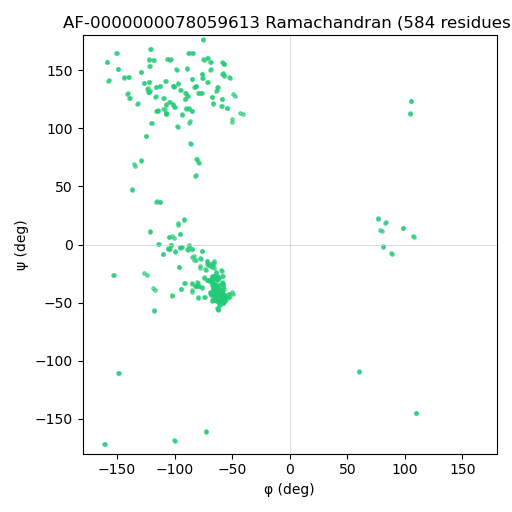 C C . LYS A 1 173 ? 3.322 29.438 -2.234 1 98.19 173 LYS A C 1
ATOM 1288 O O . LYS A 1 173 ? 4.367 28.797 -2.145 1 98.19 173 LYS A O 1
ATOM 1293 N N . THR A 1 174 ? 2.924 30.312 -1.348 1 98.5 174 THR A N 1
ATOM 1294 C CA . THR A 1 174 ? 3.711 30.547 -0.142 1 98.5 174 THR A CA 1
ATOM 1295 C C . THR A 1 174 ? 3.799 29.281 0.703 1 98.5 174 THR A C 1
ATOM 1297 O O . THR A 1 174 ? 4.871 28.922 1.198 1 98.5 174 THR A O 1
ATOM 1300 N N . MET A 1 175 ? 2.672 28.609 0.869 1 98.62 175 MET A N 1
ATOM 1301 C CA . MET A 1 175 ? 2.656 27.359 1.63 1 98.62 175 MET A CA 1
ATOM 1302 C C . MET A 1 175 ? 3.537 26.312 0.968 1 98.62 175 MET A C 1
ATOM 1304 O O . MET A 1 175 ? 4.289 25.609 1.646 1 98.62 175 MET A O 1
ATOM 1308 N N . MET A 1 176 ? 3.48 26.234 -0.344 1 98.44 176 MET A N 1
ATOM 1309 C CA . MET A 1 176 ? 4.301 25.297 -1.101 1 98.44 176 MET A CA 1
ATOM 1310 C C . MET A 1 176 ? 5.785 25.594 -0.904 1 98.44 176 MET A C 1
ATOM 1312 O O . MET A 1 176 ? 6.57 24.672 -0.626 1 98.44 176 MET A O 1
ATOM 1316 N N . GLU A 1 177 ? 6.133 26.812 -1.052 1 98.31 177 GLU A N 1
ATOM 1317 C CA . GLU A 1 177 ? 7.527 27.234 -0.904 1 98.31 177 GLU A CA 1
ATOM 1318 C C . GLU A 1 177 ? 8.023 26.984 0.517 1 98.31 177 GLU A C 1
ATOM 1320 O O . GLU A 1 177 ? 9.156 26.516 0.714 1 98.31 177 GLU A O 1
ATOM 1325 N N . TRP A 1 178 ? 7.207 27.281 1.438 1 98.44 178 TRP A N 1
ATOM 1326 C CA . TRP A 1 178 ? 7.574 27.062 2.832 1 98.44 178 TRP A CA 1
ATOM 1327 C C . TRP A 1 178 ? 7.777 25.578 3.109 1 98.44 178 TRP A C 1
ATOM 1329 O O . TRP A 1 178 ? 8.742 25.188 3.773 1 98.44 178 TRP A O 1
ATOM 1339 N N . GLY A 1 179 ? 6.84 24.75 2.668 1 98.56 179 GLY A N 1
ATOM 1340 C CA . GLY A 1 179 ? 6.988 23.312 2.822 1 98.56 179 GLY A CA 1
ATOM 1341 C C . GLY A 1 179 ? 8.305 22.797 2.287 1 98.56 179 GLY A C 1
ATOM 1342 O O . GLY A 1 179 ? 8.977 22 2.943 1 98.56 179 GLY A O 1
ATOM 1343 N N . LYS A 1 180 ? 8.656 23.25 1.153 1 98.06 180 LYS A N 1
ATOM 1344 C CA . LYS A 1 180 ? 9.938 22.875 0.564 1 98.06 180 LYS A CA 1
ATOM 1345 C C . LYS A 1 180 ? 11.109 23.359 1.41 1 98.06 180 LYS A C 1
ATOM 1347 O O . LYS A 1 180 ? 12.094 22.656 1.592 1 98.06 180 LYS A O 1
ATOM 1352 N N . ALA A 1 181 ? 11 24.562 1.908 1 97.31 181 ALA A N 1
ATOM 1353 C CA . ALA A 1 181 ? 12.062 25.188 2.701 1 97.31 181 ALA A CA 1
ATOM 1354 C C . ALA A 1 181 ? 12.312 24.391 3.984 1 97.31 181 ALA A C 1
ATOM 1356 O O . ALA A 1 181 ? 13.43 24.359 4.496 1 97.31 181 ALA A O 1
ATOM 1357 N N . VAL A 1 182 ? 11.297 23.719 4.457 1 97.75 182 VAL A N 1
ATOM 1358 C CA . VAL A 1 182 ? 11.484 22.969 5.699 1 97.75 182 VAL A CA 1
ATOM 1359 C C . VAL A 1 182 ? 11.836 21.531 5.383 1 97.75 182 VAL A C 1
ATOM 1361 O O . VAL A 1 182 ? 11.758 20.656 6.258 1 97.75 182 VAL A O 1
ATOM 1364 N N . GLY A 1 183 ? 12.086 21.234 4.16 1 97.31 183 GLY A N 1
ATOM 1365 C CA . GLY A 1 183 ? 12.672 19.953 3.793 1 97.31 183 GLY A CA 1
ATOM 1366 C C . GLY A 1 183 ? 11.641 18.938 3.314 1 97.31 183 GLY A C 1
ATOM 1367 O O . GLY A 1 183 ? 11.938 17.75 3.232 1 97.31 183 GLY A O 1
ATOM 1368 N N . LYS A 1 184 ? 10.438 19.375 3.01 1 98.69 184 LYS A N 1
ATOM 1369 C CA . LYS A 1 184 ? 9.383 18.438 2.6 1 98.69 184 LYS A CA 1
ATOM 1370 C C . LYS A 1 184 ? 9.242 18.406 1.08 1 98.69 184 LYS A C 1
ATOM 1372 O O . LYS A 1 184 ? 9.641 19.344 0.393 1 98.69 184 LYS A O 1
ATOM 1377 N N . THR A 1 185 ? 8.82 17.281 0.589 1 98.81 185 THR A N 1
ATOM 1378 C CA . THR A 1 185 ? 8.234 17.203 -0.744 1 98.81 185 THR A CA 1
ATOM 1379 C C . THR A 1 185 ? 6.738 17.484 -0.693 1 98.81 185 THR A C 1
ATOM 1381 O O . THR A 1 185 ? 5.984 16.75 -0.061 1 98.81 185 THR A O 1
ATOM 1384 N N . CYS A 1 186 ? 6.395 18.547 -1.354 1 98.75 186 CYS A N 1
ATOM 1385 C CA . CYS A 1 186 ? 5.016 19.016 -1.253 1 98.75 186 CYS A CA 1
ATOM 1386 C C . CYS A 1 186 ? 4.18 18.516 -2.426 1 98.75 186 CYS A C 1
ATOM 1388 O O . CYS A 1 186 ? 4.66 18.469 -3.559 1 98.75 186 CYS A O 1
ATOM 1390 N N . ILE A 1 187 ? 2.984 18.109 -2.137 1 98.75 187 ILE A N 1
ATOM 1391 C CA . ILE A 1 187 ? 2.012 17.828 -3.189 1 98.75 187 ILE A CA 1
ATOM 1392 C C . ILE A 1 187 ? 0.767 18.688 -2.979 1 98.75 187 ILE A C 1
ATOM 1394 O O . ILE A 1 187 ? 0.527 19.188 -1.875 1 98.75 187 ILE A O 1
ATOM 1398 N N . THR A 1 188 ? 0.038 18.859 -4.055 1 98.5 188 THR A N 1
ATOM 1399 C CA . THR A 1 188 ? -1.193 19.641 -4.023 1 98.5 188 THR A CA 1
ATOM 1400 C C . THR A 1 188 ? -2.402 18.75 -3.803 1 98.5 188 THR A C 1
ATOM 1402 O O . THR A 1 188 ? -2.566 17.734 -4.496 1 98.5 188 THR A O 1
ATOM 1405 N N . CYS A 1 189 ? -3.223 19.141 -2.914 1 96.75 189 CYS A N 1
ATOM 1406 C CA . CYS A 1 189 ? -4.465 18.422 -2.629 1 96.75 189 CYS A CA 1
ATOM 1407 C C . CYS A 1 189 ? -5.652 19.375 -2.643 1 96.75 189 CYS A C 1
ATOM 1409 O O . CYS A 1 189 ? -5.527 20.531 -2.271 1 96.75 189 CYS A O 1
ATOM 1411 N N . LYS A 1 190 ? -6.746 18.844 -3.037 1 97.12 190 LYS A N 1
ATOM 1412 C CA . LYS A 1 190 ? -8.023 19.5 -2.791 1 97.12 190 LYS A CA 1
ATOM 1413 C C . LYS A 1 190 ? -8.586 19.109 -1.429 1 97.12 190 LYS A C 1
ATOM 1415 O O . LYS A 1 190 ? -8.094 18.172 -0.788 1 97.12 190 LYS A O 1
ATOM 1420 N N . ASP A 1 191 ? -9.555 19.906 -1.032 1 96.94 191 ASP A N 1
ATOM 1421 C CA . ASP A 1 191 ? -10.195 19.641 0.254 1 96.94 191 ASP A CA 1
ATOM 1422 C C . ASP A 1 191 ? -11.242 18.547 0.132 1 96.94 191 ASP A C 1
ATOM 1424 O O . ASP A 1 191 ? -12.445 18.812 0.197 1 96.94 191 ASP A O 1
ATOM 1428 N N . THR A 1 192 ? -10.773 17.328 -0.001 1 94.81 192 THR A N 1
ATOM 1429 C CA . THR A 1 192 ? -11.609 16.125 -0.034 1 94.81 192 THR A CA 1
ATOM 1430 C C . THR A 1 192 ? -11.273 15.203 1.132 1 94.81 192 THR A C 1
ATOM 1432 O O . THR A 1 192 ? -10.211 15.312 1.735 1 94.81 192 THR A O 1
ATOM 1435 N N . PRO A 1 193 ? -12.211 14.297 1.497 1 93.75 193 PRO A N 1
ATOM 1436 C CA . PRO A 1 193 ? -11.969 13.422 2.652 1 93.75 193 PRO A CA 1
ATOM 1437 C C . PRO A 1 193 ? -10.656 12.648 2.549 1 93.75 193 PRO A C 1
ATOM 1439 O O . PRO A 1 193 ? -10.5 11.82 1.651 1 93.75 193 PRO A O 1
ATOM 1442 N N . GLY A 1 194 ? -9.859 12.953 3.484 1 96.06 194 GLY A N 1
ATOM 1443 C CA . GLY A 1 194 ? -8.609 12.219 3.562 1 96.06 194 GLY A CA 1
ATOM 1444 C C . GLY A 1 194 ? -7.551 12.727 2.604 1 96.06 194 GLY A C 1
ATOM 1445 O O . GLY A 1 194 ? -6.453 12.172 2.527 1 96.06 194 GLY A O 1
ATOM 1446 N N . PHE A 1 195 ? -7.914 13.766 1.789 1 97.81 195 PHE A N 1
ATOM 1447 C CA . PHE A 1 195 ? -6.992 14.383 0.843 1 97.81 195 PHE A CA 1
ATOM 1448 C C . PHE A 1 195 ? -6.488 13.359 -0.167 1 97.81 195 PHE A C 1
ATOM 1450 O O . PHE A 1 195 ? -7.25 12.883 -1.014 1 97.81 195 PHE A O 1
ATOM 1457 N N . VAL A 1 196 ? -5.164 12.969 -0.042 1 98.38 196 VAL A N 1
ATOM 1458 C CA . VAL A 1 196 ? -4.707 11.961 -0.991 1 98.38 196 VAL A CA 1
ATOM 1459 C C . VAL A 1 196 ? -4.273 10.703 -0.24 1 98.38 196 VAL A C 1
ATOM 1461 O O . VAL A 1 196 ? -4.832 9.617 -0.451 1 98.38 196 VAL A O 1
ATOM 1464 N N . VAL A 1 197 ? -3.305 10.797 0.716 1 98.56 197 VAL A N 1
ATOM 1465 C CA . VAL A 1 197 ? -2.727 9.625 1.377 1 98.56 197 VAL A CA 1
ATOM 1466 C C . VAL A 1 197 ? -3.811 8.875 2.146 1 98.56 197 VAL A C 1
ATOM 1468 O O . VAL A 1 197 ? -4.082 7.707 1.869 1 98.56 197 VAL A O 1
ATOM 1471 N N . ASN A 1 198 ? -4.5 9.578 3.051 1 97.69 198 ASN A N 1
ATOM 1472 C CA . ASN A 1 198 ? -5.5 8.906 3.869 1 97.69 198 ASN A CA 1
ATOM 1473 C C . ASN A 1 198 ? -6.715 8.492 3.045 1 97.69 198 ASN A C 1
ATOM 1475 O O . ASN A 1 198 ? -7.367 7.488 3.35 1 97.69 198 ASN A O 1
ATOM 1479 N N . ARG A 1 199 ? -7.012 9.289 2.002 1 97.44 199 ARG A N 1
ATOM 1480 C CA . ARG A 1 199 ? -8.117 8.93 1.123 1 97.44 199 ARG A CA 1
ATOM 1481 C C . ARG A 1 199 ? -7.898 7.551 0.504 1 97.44 199 ARG A C 1
ATOM 1483 O O . ARG A 1 199 ? -8.859 6.82 0.244 1 97.44 199 ARG A O 1
ATOM 1490 N N . LEU A 1 200 ? -6.664 7.18 0.241 1 98.19 200 LEU A N 1
ATOM 1491 C CA . LEU A 1 200 ? -6.328 5.887 -0.352 1 98.19 200 LEU A CA 1
ATOM 1492 C C . LEU A 1 200 ? -5.992 4.863 0.728 1 98.19 200 LEU A C 1
ATOM 1494 O O . LEU A 1 200 ? -6.398 3.705 0.64 1 98.19 200 LEU A O 1
ATOM 1498 N N . LEU A 1 201 ? -5.309 5.254 1.776 1 98.19 201 LEU A N 1
ATOM 1499 C CA . LEU A 1 201 ? -4.758 4.352 2.779 1 98.19 201 LEU A CA 1
ATOM 1500 C C . LEU A 1 201 ? -5.855 3.801 3.68 1 98.19 201 LEU A C 1
ATOM 1502 O O . LEU A 1 201 ? -5.891 2.604 3.967 1 98.19 201 LEU A O 1
ATOM 1506 N N . VAL A 1 202 ? -6.77 4.66 4.141 1 97.44 202 VAL A N 1
ATOM 1507 C CA . VAL A 1 202 ? -7.781 4.246 5.109 1 97.44 202 VAL A CA 1
ATOM 1508 C C . VAL A 1 202 ? -8.719 3.221 4.473 1 97.44 202 VAL A C 1
ATOM 1510 O O . VAL A 1 202 ? -8.938 2.145 5.031 1 97.44 202 VAL A O 1
ATOM 1513 N N . PRO A 1 203 ? -9.234 3.469 3.262 1 97.19 203 PRO A N 1
ATOM 1514 C CA . PRO A 1 203 ? -10.055 2.439 2.623 1 97.19 203 PRO A CA 1
ATOM 1515 C C . PRO A 1 203 ? -9.289 1.137 2.393 1 97.19 203 PRO A C 1
ATOM 1517 O O . PRO A 1 203 ? -9.867 0.051 2.518 1 97.19 203 PRO A O 1
ATOM 1520 N N . TYR A 1 204 ? -8.039 1.206 2.037 1 98.44 204 TYR A N 1
ATOM 1521 C CA . TYR A 1 204 ? -7.195 0.026 1.886 1 98.44 204 TYR A CA 1
ATOM 1522 C C . TYR A 1 204 ? -7.133 -0.771 3.184 1 98.44 204 TYR A C 1
ATOM 1524 O O . TYR A 1 204 ? -7.336 -1.987 3.182 1 98.44 204 TYR A O 1
ATOM 1532 N N . ILE A 1 205 ? -6.883 -0.112 4.281 1 98.69 205 ILE A N 1
ATOM 1533 C CA . ILE A 1 205 ? -6.848 -0.744 5.594 1 98.69 205 ILE A CA 1
ATOM 1534 C C . ILE A 1 205 ? -8.219 -1.343 5.914 1 98.69 205 ILE A C 1
ATOM 1536 O O . ILE A 1 205 ? -8.312 -2.48 6.383 1 98.69 205 ILE A O 1
ATOM 1540 N N . CYS A 1 206 ? -9.25 -0.596 5.633 1 98.31 206 CYS A N 1
ATOM 1541 C CA . CYS A 1 206 ? -10.609 -1.046 5.918 1 98.31 206 CYS A CA 1
ATOM 1542 C C . CYS A 1 206 ? -10.945 -2.301 5.121 1 98.31 206 CYS A C 1
ATOM 1544 O O . CYS A 1 206 ? -11.57 -3.223 5.645 1 98.31 206 CYS A O 1
ATOM 1546 N N . GLU A 1 207 ? -10.516 -2.355 3.883 1 98 207 GLU A N 1
ATOM 1547 C CA . GLU A 1 207 ? -10.773 -3.547 3.08 1 98 207 GLU A CA 1
ATOM 1548 C C . GLU A 1 207 ? -10.023 -4.758 3.631 1 98 207 GLU A C 1
ATOM 1550 O O . GLU A 1 207 ? -10.516 -5.887 3.555 1 98 207 GLU A O 1
ATOM 1555 N N . ALA A 1 208 ? -8.836 -4.527 4.156 1 98.75 208 ALA A N 1
ATOM 1556 C CA . ALA A 1 208 ? -8.109 -5.613 4.805 1 98.75 208 ALA A CA 1
ATOM 1557 C C . ALA A 1 208 ? -8.867 -6.125 6.027 1 98.75 208 ALA A C 1
ATOM 1559 O O . ALA A 1 208 ? -8.945 -7.336 6.254 1 98.75 208 ALA A O 1
ATOM 1560 N N . ILE A 1 209 ? -9.43 -5.191 6.809 1 98.81 209 ILE A N 1
ATOM 1561 C CA . ILE A 1 209 ? -10.211 -5.574 7.977 1 98.81 209 ILE A CA 1
ATOM 1562 C C . ILE A 1 209 ? -11.438 -6.371 7.535 1 98.81 209 ILE A C 1
ATOM 1564 O O . ILE A 1 209 ? -11.781 -7.387 8.148 1 98.81 209 ILE A O 1
ATOM 1568 N N . ARG A 1 210 ? -12.094 -5.922 6.48 1 97.88 210 ARG A N 1
ATOM 1569 C CA . ARG A 1 210 ? -13.258 -6.633 5.965 1 97.88 210 ARG A CA 1
ATOM 1570 C C . ARG A 1 210 ? -12.875 -8.031 5.48 1 97.88 210 ARG A C 1
ATOM 1572 O O . ARG A 1 210 ? -13.648 -8.977 5.648 1 97.88 210 ARG A O 1
ATOM 1579 N N . LEU A 1 211 ? -11.734 -8.125 4.82 1 97.88 211 LEU A N 1
ATOM 1580 C CA . LEU A 1 211 ? -11.227 -9.414 4.379 1 97.88 211 LEU A CA 1
ATOM 1581 C C . LEU A 1 211 ? -11.047 -10.359 5.559 1 97.88 211 LEU A C 1
ATOM 1583 O O . LEU A 1 211 ? -11.422 -11.531 5.484 1 97.88 211 LEU A O 1
ATOM 1587 N N . TYR A 1 212 ? -10.461 -9.875 6.641 1 98.69 212 TYR A N 1
ATOM 1588 C CA . TYR A 1 212 ? -10.281 -10.641 7.871 1 98.69 212 TYR A CA 1
ATOM 1589 C C . TYR A 1 212 ? -11.625 -10.984 8.5 1 98.69 212 TYR A C 1
ATOM 1591 O O . TYR A 1 212 ? -11.836 -12.125 8.93 1 98.69 212 TYR A O 1
ATOM 1599 N N . GLU A 1 213 ? -12.477 -10 8.562 1 98.44 213 GLU A N 1
ATOM 1600 C CA . GLU A 1 213 ? -13.797 -10.172 9.164 1 98.44 213 GLU A CA 1
ATOM 1601 C C . GLU A 1 213 ? -14.578 -11.289 8.484 1 98.44 213 GLU A C 1
ATOM 1603 O O . GLU A 1 213 ? -15.281 -12.062 9.148 1 98.44 213 GLU A O 1
ATOM 1608 N N . ARG A 1 214 ? -14.453 -11.406 7.18 1 96.25 214 ARG A N 1
ATOM 1609 C CA . ARG A 1 214 ? -15.172 -12.422 6.422 1 96.25 214 ARG A CA 1
ATOM 1610 C C . ARG A 1 214 ? -14.516 -13.789 6.586 1 96.25 214 ARG A C 1
ATOM 1612 O O . ARG A 1 214 ? -15.055 -14.805 6.125 1 96.25 214 ARG A O 1
ATOM 1619 N N . GLY A 1 215 ? -13.305 -13.836 7.145 1 97.12 215 GLY A N 1
ATOM 1620 C CA . GLY A 1 215 ? -12.617 -15.102 7.363 1 97.12 215 GLY A CA 1
ATOM 1621 C C . GLY A 1 215 ? -11.883 -15.594 6.133 1 97.12 215 GLY A C 1
ATOM 1622 O O . GLY A 1 215 ? -11.578 -16.781 6.027 1 97.12 215 GLY A O 1
ATOM 1623 N N . ASP A 1 216 ? -11.617 -14.719 5.203 1 96.31 216 ASP A N 1
ATOM 1624 C CA . ASP A 1 216 ? -10.984 -15.109 3.945 1 96.31 216 ASP A CA 1
ATOM 1625 C C . ASP A 1 216 ? -9.516 -15.469 4.156 1 96.31 216 ASP A C 1
ATOM 1627 O O . ASP A 1 216 ? -8.953 -16.266 3.4 1 96.31 216 ASP A O 1
ATOM 1631 N N . ALA A 1 217 ? -8.906 -14.898 5.062 1 97.88 217 ALA A N 1
ATOM 1632 C CA . ALA A 1 217 ? -7.512 -15.156 5.43 1 97.88 217 ALA A CA 1
ATOM 1633 C C . ALA A 1 217 ? -7.23 -14.703 6.859 1 97.88 217 ALA A C 1
ATOM 1635 O O . ALA A 1 217 ? -7.945 -13.859 7.402 1 97.88 217 ALA A O 1
ATOM 1636 N N . SER A 1 218 ? -6.191 -15.289 7.461 1 98.38 218 SER A N 1
ATOM 1637 C CA . SER A 1 218 ? -5.793 -14.852 8.797 1 98.38 218 SER A CA 1
ATOM 1638 C C . SER A 1 218 ? -5.152 -13.469 8.758 1 98.38 218 SER A C 1
ATOM 1640 O O . SER A 1 218 ? -4.715 -13.008 7.695 1 98.38 218 SER A O 1
ATOM 1642 N N . ALA A 1 219 ? -5.133 -12.812 9.969 1 98.62 219 ALA A N 1
ATOM 1643 C CA . ALA A 1 219 ? -4.484 -11.508 10.062 1 98.62 219 ALA A CA 1
ATOM 1644 C C . ALA A 1 219 ? -3.029 -11.586 9.609 1 98.62 219 ALA A C 1
ATOM 1646 O O . ALA A 1 219 ? -2.568 -10.742 8.828 1 98.62 219 ALA A O 1
ATOM 1647 N N . ARG A 1 220 ? -2.346 -12.562 10.055 1 98.56 220 ARG A N 1
ATOM 1648 C CA . ARG A 1 220 ? -0.938 -12.75 9.719 1 98.56 220 ARG A CA 1
ATOM 1649 C C . ARG A 1 220 ? -0.761 -13.008 8.227 1 98.56 220 ARG A C 1
ATOM 1651 O O . ARG A 1 220 ? 0.163 -12.469 7.605 1 98.56 220 ARG A O 1
ATOM 1658 N N . ASP A 1 221 ? -1.631 -13.789 7.613 1 98.75 221 ASP A N 1
ATOM 1659 C CA . ASP A 1 221 ? -1.546 -14.07 6.184 1 98.75 221 ASP A CA 1
ATOM 1660 C C . ASP A 1 221 ? -1.785 -12.805 5.359 1 98.75 221 ASP A C 1
ATOM 1662 O O . ASP A 1 221 ? -1.082 -12.555 4.379 1 98.75 221 ASP A O 1
ATOM 1666 N N . ILE A 1 222 ? -2.768 -12.039 5.781 1 98.88 222 ILE A N 1
ATOM 1667 C CA . ILE A 1 222 ? -3.076 -10.789 5.086 1 98.88 222 ILE A CA 1
ATOM 1668 C C . ILE A 1 222 ? -1.86 -9.867 5.113 1 98.88 222 ILE A C 1
ATOM 1670 O O . ILE A 1 222 ? -1.451 -9.336 4.078 1 98.88 222 ILE A O 1
ATOM 1674 N N . ASP A 1 223 ? -1.302 -9.711 6.262 1 98.88 223 ASP A N 1
ATOM 1675 C CA . ASP A 1 223 ? -0.16 -8.812 6.414 1 98.88 223 ASP A CA 1
ATOM 1676 C C . ASP A 1 223 ? 1.061 -9.344 5.668 1 98.88 223 ASP A C 1
ATOM 1678 O O . ASP A 1 223 ? 1.757 -8.586 4.988 1 98.88 223 ASP A O 1
ATOM 1682 N N . THR A 1 224 ? 1.302 -10.617 5.762 1 98.81 224 THR A N 1
ATOM 1683 C CA . THR A 1 224 ? 2.41 -11.234 5.043 1 98.81 224 THR A CA 1
ATOM 1684 C C . THR A 1 224 ? 2.234 -11.062 3.535 1 98.81 224 THR A C 1
ATOM 1686 O O . THR A 1 224 ? 3.191 -10.742 2.826 1 98.81 224 THR A O 1
ATOM 1689 N N . ALA A 1 225 ? 1.059 -11.258 3.08 1 98.75 225 ALA A N 1
ATOM 1690 C CA . ALA A 1 225 ? 0.754 -11.164 1.655 1 98.75 225 ALA A CA 1
ATOM 1691 C C . ALA A 1 225 ? 1.121 -9.781 1.108 1 98.75 225 ALA A C 1
ATOM 1693 O O . ALA A 1 225 ? 1.806 -9.68 0.088 1 98.75 225 ALA A O 1
ATOM 1694 N N . MET A 1 226 ? 0.769 -8.797 1.826 1 98.75 226 MET A N 1
ATOM 1695 C CA . MET A 1 226 ? 0.965 -7.457 1.292 1 98.75 226 MET A CA 1
ATOM 1696 C C . MET A 1 226 ? 2.416 -7.016 1.449 1 98.75 226 MET A C 1
ATOM 1698 O O . MET A 1 226 ? 2.943 -6.285 0.605 1 98.75 226 MET A O 1
ATOM 1702 N N . LYS A 1 227 ? 3.029 -7.41 2.52 1 98.56 227 LYS A N 1
ATOM 1703 C CA . LYS A 1 227 ? 4.449 -7.105 2.684 1 98.56 227 LYS A CA 1
ATOM 1704 C C . LYS A 1 227 ? 5.281 -7.754 1.583 1 98.56 227 LYS A C 1
ATOM 1706 O O . LYS A 1 227 ? 6.117 -7.098 0.959 1 98.56 227 LYS A O 1
ATOM 1711 N N . LEU A 1 228 ? 5.027 -8.992 1.331 1 98.5 228 LEU A N 1
ATOM 1712 C CA . LEU A 1 228 ? 5.891 -9.75 0.434 1 98.5 228 LEU A CA 1
ATOM 1713 C C . LEU A 1 228 ? 5.375 -9.688 -1 1 98.5 228 LEU A C 1
ATOM 1715 O O . LEU A 1 228 ? 6.164 -9.711 -1.949 1 98.5 228 LEU A O 1
ATOM 1719 N N . GLY A 1 229 ? 4.059 -9.625 -1.158 1 97.81 229 GLY A N 1
ATOM 1720 C CA . GLY A 1 229 ? 3.467 -9.625 -2.486 1 97.81 229 GLY A CA 1
ATOM 1721 C C . GLY A 1 229 ? 3.473 -8.25 -3.137 1 97.81 229 GLY A C 1
ATOM 1722 O O . GLY A 1 229 ? 3.713 -8.133 -4.34 1 97.81 229 GLY A O 1
ATOM 1723 N N . ALA A 1 230 ? 3.277 -7.23 -2.291 1 96.88 230 ALA A N 1
ATOM 1724 C CA . ALA A 1 230 ? 3.225 -5.867 -2.816 1 96.88 230 ALA A CA 1
ATOM 1725 C C . ALA A 1 230 ? 4.457 -5.07 -2.398 1 96.88 230 ALA A C 1
ATOM 1727 O O . ALA A 1 230 ? 4.664 -3.949 -2.865 1 96.88 230 ALA A O 1
ATOM 1728 N N . GLY A 1 231 ? 5.238 -5.637 -1.537 1 97.38 231 GLY A N 1
ATOM 1729 C CA . GLY A 1 231 ? 6.457 -4.977 -1.1 1 97.38 231 GLY A CA 1
ATOM 1730 C C . GLY A 1 231 ? 6.203 -3.859 -0.104 1 97.38 231 GLY A C 1
ATOM 1731 O O . GLY A 1 231 ? 7.008 -2.93 0.012 1 97.38 231 GLY A O 1
ATOM 1732 N N . TYR A 1 232 ? 5.059 -3.904 0.586 1 98.06 232 TYR A N 1
ATOM 1733 C CA . TYR A 1 232 ? 4.758 -2.838 1.535 1 98.06 232 TYR A CA 1
ATOM 1734 C C . TYR A 1 232 ? 5.574 -2.998 2.812 1 98.06 232 TYR A C 1
ATOM 1736 O O . TYR A 1 232 ? 5.812 -4.117 3.27 1 98.06 232 TYR A O 1
ATOM 1744 N N . PRO A 1 233 ? 5.988 -1.91 3.361 1 97.75 233 PRO A N 1
ATOM 1745 C CA . PRO A 1 233 ? 6.863 -1.98 4.535 1 97.75 233 PRO A CA 1
ATOM 1746 C C . PRO A 1 233 ? 6.164 -2.578 5.754 1 97.75 233 PRO A C 1
ATOM 1748 O O . PRO A 1 233 ? 6.824 -3.148 6.629 1 97.75 233 PRO A O 1
ATOM 1751 N N . MET A 1 234 ? 4.855 -2.449 5.82 1 97.88 234 MET A N 1
ATOM 1752 C CA . MET A 1 234 ? 4.047 -2.973 6.918 1 97.88 234 MET A CA 1
ATOM 1753 C C . MET A 1 234 ? 2.705 -3.49 6.41 1 97.88 234 MET A C 1
ATOM 1755 O O . MET A 1 234 ? 2.139 -2.938 5.465 1 97.88 234 MET A O 1
ATOM 1759 N N . GLY A 1 235 ? 2.248 -4.574 7.031 1 98.56 235 GLY A N 1
ATOM 1760 C CA . GLY A 1 235 ? 0.935 -5.082 6.664 1 98.56 235 GLY A CA 1
ATOM 1761 C C . GLY A 1 235 ? -0.198 -4.164 7.09 1 98.56 235 GLY A C 1
ATOM 1762 O O . GLY A 1 235 ? -0.061 -3.4 8.047 1 98.56 235 GLY A O 1
ATOM 1763 N N . PRO A 1 236 ? -1.308 -4.254 6.453 1 98.81 236 PRO A N 1
ATOM 1764 C CA . PRO A 1 236 ? -2.404 -3.318 6.719 1 98.81 236 PRO A CA 1
ATOM 1765 C C . PRO A 1 236 ? -2.992 -3.475 8.117 1 98.81 236 PRO A C 1
ATOM 1767 O O . PRO A 1 236 ? -3.389 -2.486 8.742 1 98.81 236 PRO A O 1
ATOM 1770 N N . LEU A 1 237 ? -3.092 -4.703 8.633 1 98.94 237 LEU A N 1
ATOM 1771 C CA . LEU A 1 237 ? -3.695 -4.891 9.945 1 98.94 237 LEU A CA 1
ATOM 1772 C C . LEU A 1 237 ? -2.723 -4.488 11.047 1 98.94 237 LEU A C 1
ATOM 1774 O O . LEU A 1 237 ? -3.133 -3.943 12.078 1 98.94 237 LEU A O 1
ATOM 1778 N N . GLU A 1 238 ? -1.496 -4.781 10.812 1 98.69 238 GLU A N 1
ATOM 1779 C CA . GLU A 1 238 ? -0.473 -4.266 11.719 1 98.69 238 GLU A CA 1
ATOM 1780 C C . GLU A 1 238 ? -0.471 -2.74 11.734 1 98.69 238 GLU A C 1
ATOM 1782 O O . GLU A 1 238 ? -0.376 -2.125 12.797 1 98.69 238 GLU A O 1
ATOM 1787 N N . LEU A 1 239 ? -0.563 -2.174 10.602 1 98.5 239 LEU A N 1
ATOM 1788 C CA . LEU A 1 239 ? -0.614 -0.72 10.492 1 98.5 239 LEU A CA 1
ATOM 1789 C C . LEU A 1 239 ? -1.834 -0.162 11.219 1 98.5 239 LEU A C 1
ATOM 1791 O O . LEU A 1 239 ? -1.743 0.865 11.898 1 98.5 239 LEU A O 1
ATOM 1795 N N . ALA A 1 240 ? -2.934 -0.811 11.039 1 98.69 240 ALA A N 1
ATOM 1796 C CA . ALA A 1 240 ? -4.148 -0.397 11.742 1 98.69 240 ALA A CA 1
ATOM 1797 C C . ALA A 1 240 ? -3.928 -0.372 13.25 1 98.69 240 ALA A C 1
ATOM 1799 O O . ALA A 1 240 ? -4.359 0.562 13.93 1 98.69 240 ALA A O 1
ATOM 1800 N N . ASP A 1 241 ? -3.268 -1.394 13.758 1 98.56 241 ASP A N 1
ATOM 1801 C CA . ASP A 1 241 ? -2.945 -1.463 15.18 1 98.56 241 ASP A CA 1
ATOM 1802 C C . ASP A 1 241 ? -2.027 -0.315 15.586 1 98.56 241 ASP A C 1
ATOM 1804 O O . ASP A 1 241 ? -2.174 0.245 16.672 1 98.56 241 ASP A O 1
ATOM 1808 N N . TYR A 1 242 ? -1.093 -0.021 14.758 1 97.06 242 TYR A N 1
ATOM 1809 C CA . TYR A 1 242 ? -0.128 1.03 15.062 1 97.06 242 TYR A CA 1
ATOM 1810 C C . TYR A 1 242 ? -0.796 2.4 15.062 1 97.06 242 TYR A C 1
ATOM 1812 O O . TYR A 1 242 ? -0.507 3.236 15.922 1 97.06 242 TYR A O 1
ATOM 1820 N N . VAL A 1 243 ? -1.653 2.68 14.109 1 95.38 243 VAL A N 1
ATOM 1821 C CA . VAL A 1 243 ? -2.377 3.943 14.016 1 95.38 243 VAL A CA 1
ATOM 1822 C C . VAL A 1 243 ? -3.373 4.059 15.164 1 95.38 243 VAL A C 1
ATOM 1824 O O . VAL A 1 243 ? -3.545 5.141 15.734 1 95.38 243 VAL A O 1
ATOM 1827 N N . GLY A 1 244 ? -3.906 2.979 15.555 1 97.5 244 GLY A N 1
ATOM 1828 C CA . GLY A 1 244 ? -4.996 2.916 16.516 1 97.5 244 GLY A CA 1
ATOM 1829 C C . GLY A 1 244 ? -6.336 2.605 15.875 1 97.5 244 GLY A C 1
ATOM 1830 O O . GLY A 1 244 ? -6.797 3.338 14.992 1 97.5 244 GLY A O 1
ATOM 1831 N N . LEU A 1 245 ? -6.973 1.554 16.344 1 98.69 245 LEU A N 1
ATOM 1832 C CA . LEU A 1 245 ? -8.234 1.109 15.773 1 98.69 245 LEU A CA 1
ATOM 1833 C C . LEU A 1 245 ? -9.336 2.131 16.016 1 98.69 245 LEU A C 1
ATOM 1835 O O . LEU A 1 245 ? -10.234 2.305 15.188 1 98.69 245 LEU A O 1
ATOM 1839 N N . ASP A 1 246 ? -9.266 2.818 17.125 1 97.75 246 ASP A N 1
ATOM 1840 C CA . ASP A 1 246 ? -10.227 3.881 17.406 1 97.75 246 ASP A CA 1
ATOM 1841 C C . ASP A 1 246 ? -10.062 5.047 16.438 1 97.75 246 ASP A C 1
ATOM 1843 O O . ASP A 1 246 ? -11.047 5.672 16.031 1 97.75 246 ASP A O 1
ATOM 1847 N N . THR A 1 247 ? -8.867 5.363 16.094 1 94.94 247 THR A N 1
ATOM 1848 C CA . THR A 1 247 ? -8.609 6.414 15.109 1 94.94 247 THR A CA 1
ATOM 1849 C C . THR A 1 247 ? -9.188 6.039 13.75 1 94.94 247 THR A C 1
ATOM 1851 O O . THR A 1 247 ? -9.875 6.844 13.117 1 94.94 247 THR A O 1
ATOM 1854 N N . ASN A 1 248 ? -8.922 4.793 13.328 1 97.25 248 ASN A N 1
ATOM 1855 C CA . ASN A 1 248 ? -9.484 4.32 12.07 1 97.25 248 ASN A CA 1
ATOM 1856 C C . ASN A 1 248 ? -11.016 4.387 12.078 1 97.25 248 ASN A C 1
ATOM 1858 O O . ASN A 1 248 ? -11.625 4.852 11.109 1 97.25 248 ASN A O 1
ATOM 1862 N N . LYS A 1 249 ? -11.578 3.922 13.156 1 97.69 249 LYS A N 1
ATOM 1863 C CA . LYS A 1 249 ? -13.031 3.965 13.289 1 97.69 249 LYS A CA 1
ATOM 1864 C C . LYS A 1 249 ? -13.547 5.398 13.219 1 97.69 249 LYS A C 1
ATOM 1866 O O . LYS A 1 249 ? -14.539 5.672 12.547 1 97.69 249 LYS A O 1
ATOM 1871 N N . PHE A 1 250 ? -12.898 6.266 13.922 1 94.44 250 PHE A N 1
ATOM 1872 C CA . PHE A 1 250 ? -13.305 7.664 13.977 1 94.44 250 PHE A CA 1
ATOM 1873 C C . PHE A 1 250 ? -13.328 8.273 12.578 1 94.44 250 PHE A C 1
ATOM 1875 O O . PHE A 1 250 ? -14.297 8.938 12.203 1 94.44 250 PHE A O 1
ATOM 1882 N N . ILE A 1 251 ? -12.305 8.086 11.844 1 94.94 251 ILE A N 1
ATOM 1883 C CA . ILE A 1 251 ? -12.203 8.625 10.484 1 94.94 251 ILE A CA 1
ATOM 1884 C C . ILE A 1 251 ? -13.312 8.047 9.617 1 94.94 251 ILE A C 1
ATOM 1886 O O . ILE A 1 251 ? -14.031 8.789 8.938 1 94.94 251 ILE A O 1
ATOM 1890 N N . LEU A 1 252 ? -13.445 6.711 9.664 1 97.19 252 LEU A N 1
ATOM 1891 C CA . LEU A 1 252 ? -14.43 6.012 8.844 1 97.19 252 LEU A CA 1
ATOM 1892 C C . LEU A 1 252 ? -15.844 6.477 9.172 1 97.19 252 LEU A C 1
ATOM 1894 O O . LEU A 1 252 ? -16.625 6.781 8.273 1 97.19 252 LEU A O 1
ATOM 1898 N N . ASP A 1 253 ? -16.125 6.57 10.438 1 96.38 253 ASP A N 1
ATOM 1899 C CA . ASP A 1 253 ? -17.438 7.027 10.883 1 96.38 253 ASP A CA 1
ATOM 1900 C C . ASP A 1 253 ? -17.703 8.453 10.406 1 96.38 253 ASP A C 1
ATOM 1902 O O . ASP A 1 253 ? -18.812 8.773 9.977 1 96.38 253 ASP A O 1
ATOM 1906 N N . GLY A 1 254 ? -16.75 9.289 10.57 1 93.75 254 GLY A N 1
ATOM 1907 C CA . GLY A 1 254 ? -16.891 10.656 10.102 1 93.75 254 GLY A CA 1
ATOM 1908 C C . GLY A 1 254 ? -17.188 10.758 8.617 1 93.75 254 GLY A C 1
ATOM 1909 O O . GLY A 1 254 ? -18.062 11.516 8.203 1 93.75 254 GLY A O 1
ATOM 1910 N N . TRP A 1 255 ? -16.453 10.008 7.828 1 95.25 255 TRP A N 1
ATOM 1911 C CA . TRP A 1 255 ? -16.672 10 6.387 1 95.25 255 TRP A CA 1
ATOM 1912 C C . TRP A 1 255 ? -18.062 9.453 6.055 1 95.25 255 TRP A C 1
ATOM 1914 O O . TR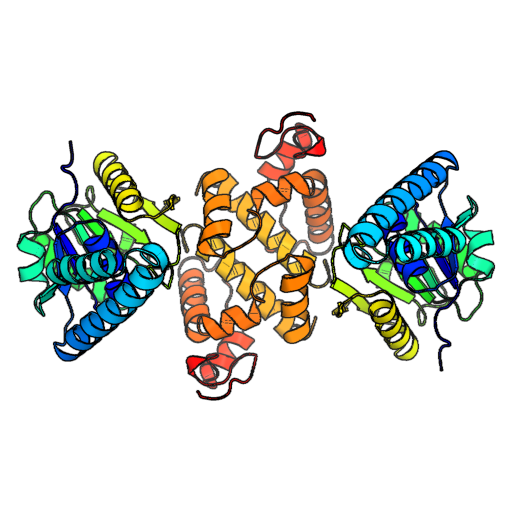P A 1 255 ? -18.766 10.008 5.207 1 95.25 255 TRP A O 1
ATOM 1924 N N . HIS A 1 256 ? -18.391 8.406 6.734 1 96.81 256 HIS A N 1
ATOM 1925 C CA . HIS A 1 256 ? -19.688 7.793 6.477 1 96.81 256 HIS A CA 1
ATOM 1926 C C . HIS A 1 256 ? -20.828 8.75 6.812 1 96.81 256 HIS A C 1
ATOM 1928 O O . HIS A 1 256 ? -21.828 8.805 6.098 1 96.81 256 HIS A O 1
ATOM 1934 N N . LYS A 1 257 ? -20.719 9.445 7.871 1 95.06 257 LYS A N 1
ATOM 1935 C CA . LYS A 1 257 ? -21.734 10.422 8.258 1 95.06 257 LYS A CA 1
ATOM 1936 C C . LYS A 1 257 ? -21.906 11.484 7.172 1 95.06 257 LYS A C 1
ATOM 1938 O O . LYS A 1 257 ? -23.031 11.867 6.852 1 95.06 257 LYS A O 1
ATOM 1943 N N . LYS A 1 258 ? -20.844 11.938 6.613 1 93.25 258 LYS A N 1
ATOM 1944 C CA . LYS A 1 258 ? -20.875 12.992 5.605 1 93.25 258 LYS A CA 1
ATOM 1945 C C . LYS A 1 258 ? -21.25 12.43 4.234 1 93.25 258 LYS A C 1
ATOM 1947 O O . LYS A 1 258 ? -21.859 13.125 3.422 1 93.25 258 LYS A O 1
ATOM 1952 N N . TYR A 1 259 ? -20.828 11.211 4.012 1 93.94 259 TYR A N 1
ATOM 1953 C CA . TYR A 1 259 ? -21.062 10.547 2.738 1 93.94 259 TYR A CA 1
ATOM 1954 C C . TYR A 1 259 ? -21.688 9.164 2.949 1 93.94 259 TYR A C 1
ATOM 1956 O O . TYR A 1 259 ? -21.078 8.148 2.602 1 93.94 259 TYR A O 1
ATOM 1964 N N . PRO A 1 260 ? -22.922 9.086 3.34 1 94.81 260 PRO A N 1
ATOM 1965 C CA . PRO A 1 260 ? -23.531 7.816 3.746 1 94.81 260 PRO A CA 1
ATOM 1966 C C . PRO A 1 260 ? -23.734 6.855 2.576 1 94.81 260 PRO A C 1
ATOM 1968 O O . PRO A 1 260 ? -23.875 5.648 2.781 1 94.81 260 PRO A O 1
ATOM 1971 N N . ASP A 1 261 ? -23.703 7.375 1.376 1 92.62 261 ASP A N 1
ATOM 1972 C CA . ASP A 1 261 ? -23.984 6.527 0.222 1 92.62 261 ASP A CA 1
ATOM 1973 C C . ASP A 1 261 ? -22.703 5.961 -0.374 1 92.62 261 ASP A C 1
ATOM 1975 O O . ASP A 1 261 ? -22.734 5.199 -1.343 1 92.62 261 ASP A O 1
ATOM 1979 N N . GLN A 1 262 ? -21.578 6.324 0.175 1 91.75 262 GLN A N 1
ATOM 1980 C CA . GLN A 1 262 ? -20.297 5.793 -0.282 1 91.75 262 GLN A CA 1
ATOM 1981 C C . GLN A 1 262 ? -19.953 4.484 0.429 1 91.75 262 GLN A C 1
ATOM 1983 O O . GLN A 1 262 ? -19.469 4.496 1.561 1 91.75 262 GLN A O 1
ATOM 1988 N N . PRO A 1 263 ? -20.094 3.352 -0.268 1 90.62 263 PRO A N 1
ATOM 1989 C CA . PRO A 1 263 ? -19.922 2.059 0.398 1 90.62 263 PRO A CA 1
ATOM 1990 C C . PRO A 1 263 ? -18.516 1.878 0.975 1 90.62 263 PRO A C 1
ATOM 1992 O O . PRO A 1 263 ? -18.344 1.165 1.966 1 90.62 263 PRO A O 1
ATOM 1995 N N . LEU A 1 264 ? -17.594 2.498 0.381 1 91.81 264 LEU A N 1
ATOM 1996 C CA . LEU A 1 264 ? -16.219 2.424 0.855 1 91.81 264 LEU A CA 1
ATOM 1997 C C . LEU A 1 264 ? -16.109 2.926 2.291 1 91.81 264 LEU A C 1
ATOM 1999 O O . LEU A 1 264 ? -15.141 2.604 2.994 1 91.81 264 LEU A O 1
ATOM 2003 N N . PHE A 1 265 ? -17.062 3.762 2.744 1 95.5 265 PHE A N 1
ATOM 2004 C CA . PHE A 1 265 ? -17 4.418 4.043 1 95.5 265 PHE A CA 1
ATOM 2005 C C . PHE A 1 265 ? -17.875 3.703 5.059 1 95.5 265 PHE A C 1
ATOM 2007 O O . PHE A 1 265 ? -18.047 4.176 6.184 1 95.5 265 PHE A O 1
ATOM 2014 N N . ASN A 1 266 ? -18.438 2.572 4.66 1 96.62 266 ASN A N 1
ATOM 2015 C CA . ASN A 1 266 ? -19.312 1.844 5.574 1 96.62 266 ASN A CA 1
ATOM 2016 C C . ASN A 1 266 ? -18.562 1.388 6.82 1 96.62 266 ASN A C 1
ATOM 2018 O O . ASN A 1 266 ? -17.438 0.9 6.73 1 96.62 266 ASN A O 1
ATOM 2022 N N . PRO A 1 267 ? -19.234 1.592 7.969 1 97.75 267 PRO A N 1
ATOM 2023 C CA . PRO A 1 267 ? -18.609 1.074 9.195 1 97.75 267 PRO A CA 1
ATOM 2024 C C . PRO A 1 267 ? -18.375 -0.432 9.141 1 97.75 267 PRO A C 1
ATOM 2026 O O . PRO A 1 267 ? -19.016 -1.139 8.367 1 97.75 267 PRO A O 1
ATOM 2029 N N . ILE A 1 268 ? -17.469 -0.915 9.898 1 98.5 268 ILE A N 1
ATOM 2030 C CA . ILE A 1 268 ? -17.078 -2.32 9.922 1 98.5 268 ILE A CA 1
ATOM 2031 C C . ILE A 1 268 ? -17.406 -2.922 11.289 1 98.5 268 ILE A C 1
ATOM 2033 O O . ILE A 1 268 ? -16.797 -2.549 12.297 1 98.5 268 ILE A O 1
ATOM 2037 N N . PRO A 1 269 ? -18.312 -3.875 11.383 1 98.62 269 PRO A N 1
ATOM 2038 C CA . PRO A 1 269 ? -18.75 -4.449 12.664 1 98.62 269 PRO A CA 1
ATOM 2039 C C . PRO A 1 269 ? -17.578 -4.945 13.516 1 98.62 269 PRO A C 1
ATOM 2041 O O . PRO A 1 269 ? -17.531 -4.676 14.719 1 98.62 269 PRO A O 1
ATOM 2044 N N . LEU A 1 270 ? -16.625 -5.59 12.945 1 98.81 270 LEU A N 1
ATOM 2045 C CA . LEU A 1 270 ? -15.484 -6.094 13.703 1 98.81 270 LEU A CA 1
ATOM 2046 C C . LEU A 1 270 ? -14.688 -4.949 14.312 1 98.81 270 LEU A C 1
ATOM 2048 O O . LEU A 1 270 ? -14.242 -5.039 15.461 1 98.81 270 LEU A O 1
ATOM 2052 N N . LEU A 1 271 ? -14.422 -3.91 13.492 1 98.81 271 LEU A N 1
ATOM 2053 C CA . LEU A 1 271 ? -13.711 -2.738 13.992 1 98.81 271 LEU A CA 1
ATOM 2054 C C . LEU A 1 271 ? -14.445 -2.117 15.172 1 98.81 271 LEU A C 1
ATOM 2056 O O . LEU A 1 271 ? -13.836 -1.783 16.188 1 98.81 271 LEU A O 1
ATOM 2060 N N . ASP A 1 272 ? -15.758 -1.996 15.062 1 98.69 272 ASP A N 1
ATOM 2061 C CA . ASP A 1 272 ? -16.594 -1.483 16.141 1 98.69 272 ASP A CA 1
ATOM 2062 C C . ASP A 1 272 ? -16.438 -2.332 17.406 1 98.69 272 ASP A C 1
ATOM 2064 O O . ASP A 1 272 ? -16.297 -1.797 18.5 1 98.69 272 ASP A O 1
ATOM 2068 N N . LYS A 1 273 ? -16.484 -3.602 17.234 1 98.75 273 LYS A N 1
ATOM 2069 C CA . LYS A 1 273 ? -16.391 -4.539 18.344 1 98.75 273 LYS A CA 1
ATOM 2070 C C . LYS A 1 273 ? -15.039 -4.414 19.047 1 98.75 273 LYS A C 1
ATOM 2072 O O . LYS A 1 273 ? -14.984 -4.336 20.281 1 98.75 273 LYS A O 1
ATOM 2077 N N . LEU A 1 274 ? -13.961 -4.43 18.281 1 98.81 274 LEU A N 1
ATOM 2078 C CA . LEU A 1 274 ? -12.633 -4.34 18.859 1 98.81 274 LEU A CA 1
ATOM 2079 C C . LEU A 1 274 ? -12.469 -3.053 19.656 1 98.81 274 LEU A C 1
ATOM 2081 O O . LEU A 1 274 ? -11.953 -3.072 20.781 1 98.81 274 LEU A O 1
ATOM 2085 N N . VAL A 1 275 ? -12.938 -1.935 19.125 1 98.75 275 VAL A N 1
ATOM 2086 C CA . VAL A 1 275 ? -12.836 -0.644 19.797 1 98.75 275 VAL A CA 1
ATOM 2087 C C . VAL A 1 275 ? -13.672 -0.662 21.078 1 98.75 275 VAL A C 1
ATOM 2089 O O . VAL A 1 275 ? -13.227 -0.187 22.125 1 98.75 275 VAL A O 1
ATOM 2092 N N . ALA A 1 276 ? -14.859 -1.228 21.047 1 98.62 276 ALA A N 1
ATOM 2093 C CA . ALA A 1 276 ? -15.742 -1.321 22.203 1 98.62 276 ALA A CA 1
ATOM 2094 C C . ALA A 1 276 ? -15.109 -2.162 23.312 1 98.62 276 ALA A C 1
ATOM 2096 O O . ALA A 1 276 ? -15.32 -1.901 24.5 1 98.62 276 ALA A O 1
ATOM 2097 N N . GLU A 1 277 ? -14.305 -3.088 22.922 1 98.56 277 GLU A N 1
ATOM 2098 C CA . GLU A 1 277 ? -13.656 -3.99 23.859 1 98.56 277 GLU A CA 1
ATOM 2099 C C . GLU A 1 277 ? -12.344 -3.406 24.375 1 98.56 277 GLU A C 1
ATOM 2101 O O . GLU A 1 277 ? -11.633 -4.047 25.156 1 98.56 277 GLU A O 1
ATOM 2106 N N . GLY A 1 278 ? -12.008 -2.264 23.906 1 98.31 278 GLY A N 1
ATOM 2107 C CA . GLY A 1 278 ? -10.789 -1.606 24.344 1 98.31 278 GLY A CA 1
ATOM 2108 C C . GLY A 1 278 ? -9.539 -2.141 23.672 1 98.31 278 GLY A C 1
ATOM 2109 O O . GLY A 1 278 ? -8.422 -1.896 24.125 1 98.31 278 GLY A O 1
ATOM 2110 N N . LYS A 1 279 ? -9.703 -2.93 22.641 1 98.56 279 LYS A N 1
ATOM 2111 C CA . LYS A 1 279 ? -8.586 -3.42 21.828 1 98.56 279 LYS A CA 1
ATOM 2112 C C . LYS A 1 279 ? -8.227 -2.428 20.734 1 98.56 279 LYS A C 1
ATOM 2114 O O . LYS A 1 279 ? -8.695 -2.553 19.594 1 98.56 279 LYS A O 1
ATOM 2119 N N . LEU A 1 280 ? -7.398 -1.508 21.062 1 98.38 280 LEU A N 1
ATOM 2120 C CA . LEU A 1 280 ? -7.188 -0.334 20.219 1 98.38 280 LEU A CA 1
ATOM 2121 C C . LEU A 1 280 ? -5.887 -0.457 19.438 1 98.38 280 LEU A C 1
ATOM 2123 O O . LEU A 1 280 ? -5.57 0.406 18.609 1 98.38 280 LEU A O 1
ATOM 2127 N N . GLY A 1 281 ? -5.105 -1.548 19.594 1 98.31 281 GLY A N 1
ATOM 2128 C CA . GLY A 1 281 ? -3.838 -1.744 18.906 1 98.31 281 GLY A CA 1
ATOM 2129 C C . GLY A 1 281 ? -2.637 -1.645 19.828 1 98.31 281 GLY A C 1
ATOM 2130 O O . GLY A 1 281 ? -2.703 -2.055 20.984 1 98.31 281 GLY A O 1
ATOM 2131 N N . VAL A 1 282 ? -1.588 -1.161 19.406 1 98 282 VAL A N 1
ATOM 2132 C CA . VAL A 1 282 ? -0.305 -1.141 20.094 1 98 282 VAL A CA 1
ATOM 2133 C C . VAL A 1 282 ? -0.442 -0.372 21.406 1 98 282 VAL A C 1
ATOM 2135 O O . VAL A 1 282 ? 0.015 -0.835 22.453 1 98 282 VAL A O 1
ATOM 2138 N N . LYS A 1 283 ? -1.104 0.794 21.391 1 95.75 283 LYS A N 1
ATOM 2139 C CA . LYS A 1 283 ? -1.188 1.677 22.547 1 95.75 283 LYS A CA 1
ATOM 2140 C C . LYS A 1 283 ? -1.941 1.009 23.688 1 95.75 283 LYS A C 1
ATOM 2142 O O . LYS A 1 283 ? -1.74 1.354 24.859 1 95.75 283 LYS A O 1
ATOM 2147 N N . ALA A 1 284 ? -2.781 0.057 23.391 1 97.56 284 ALA A N 1
ATOM 2148 C CA . ALA A 1 284 ? -3.564 -0.642 24.406 1 97.56 284 ALA A CA 1
ATOM 2149 C C . ALA A 1 284 ? -3.006 -2.037 24.656 1 97.56 284 ALA A C 1
ATOM 2151 O O . ALA A 1 284 ? -3.549 -2.789 25.469 1 97.56 284 ALA A O 1
ATOM 2152 N N . GLY A 1 285 ? -2.002 -2.41 23.906 1 97.94 285 GLY A N 1
ATOM 2153 C CA . GLY A 1 285 ? -1.362 -3.703 24.078 1 97.94 285 GLY A CA 1
ATOM 2154 C C . GLY A 1 285 ? -2.02 -4.809 23.281 1 97.94 285 GLY A C 1
ATOM 2155 O O . GLY A 1 285 ? -1.541 -5.945 23.266 1 97.94 285 GLY A O 1
ATOM 2156 N N . GLU A 1 286 ? -3.174 -4.43 22.672 1 98.31 286 GLU A N 1
ATOM 2157 C CA . GLU A 1 286 ? -3.838 -5.465 21.891 1 98.31 286 GLU A CA 1
ATOM 2158 C C . GLU A 1 286 ? -4.758 -4.852 20.844 1 98.31 286 GLU A C 1
ATOM 2160 O O . GLU A 1 286 ? -5.418 -3.84 21.094 1 98.31 286 GLU A O 1
ATOM 2165 N N . GLY A 1 287 ? -4.836 -5.363 19.703 1 98.5 287 GLY A N 1
ATOM 2166 C CA . GLY A 1 287 ? -5.766 -5.16 18.594 1 98.5 287 GLY A CA 1
ATOM 2167 C C . GLY A 1 287 ? -5.973 -6.406 17.766 1 98.5 287 GLY A C 1
ATOM 2168 O O . GLY A 1 287 ? -6.414 -7.438 18.266 1 98.5 287 GLY A O 1
ATOM 2169 N N . PHE A 1 288 ? -5.473 -6.383 16.531 1 98.75 288 PHE A N 1
ATOM 2170 C CA . PHE A 1 288 ? -5.449 -7.602 15.727 1 98.75 288 PHE A CA 1
ATOM 2171 C C . PHE A 1 288 ? -4.359 -8.547 16.219 1 98.75 288 PHE A C 1
ATOM 2173 O O . PHE A 1 288 ? -4.473 -9.766 16.078 1 98.75 288 PHE A O 1
ATOM 2180 N N . TYR A 1 289 ? -3.361 -7.922 16.781 1 98.44 289 TYR A N 1
ATOM 2181 C CA . TYR A 1 289 ? -2.256 -8.656 17.375 1 98.44 289 TYR A CA 1
ATOM 2182 C C . TYR A 1 289 ? -2.111 -8.312 18.859 1 98.44 289 TYR A C 1
ATOM 2184 O O . TYR A 1 289 ? -2.768 -7.391 19.344 1 98.44 289 TYR A O 1
ATOM 2192 N N . LYS A 1 290 ? -1.299 -9.102 19.516 1 98.06 290 LYS A N 1
ATOM 2193 C CA . LYS A 1 290 ? -0.928 -8.797 20.891 1 98.06 290 LYS A CA 1
ATOM 2194 C C . LYS A 1 290 ? 0.466 -8.18 20.969 1 98.06 290 LYS A C 1
ATOM 2196 O O . LYS A 1 290 ? 1.377 -8.609 20.25 1 98.06 290 LYS A O 1
ATOM 2201 N N . TYR A 1 291 ? 0.513 -7.191 21.75 1 96.56 291 TYR A N 1
ATOM 2202 C CA . TYR A 1 291 ? 1.766 -6.457 21.891 1 96.56 291 TYR A CA 1
ATOM 2203 C C . TYR A 1 291 ? 2.213 -6.434 23.359 1 96.56 291 TYR A C 1
ATOM 2205 O O . TYR A 1 291 ? 1.388 -6.324 24.266 1 96.56 291 TYR A O 1
ATOM 2213 N N . ASP A 1 292 ? 3.414 -6.758 23.516 1 84.44 292 ASP A N 1
ATOM 2214 C CA . ASP A 1 292 ? 3.938 -6.652 24.875 1 84.44 292 ASP A CA 1
ATOM 2215 C C . ASP A 1 292 ? 4 -5.195 25.328 1 84.44 292 ASP A C 1
ATOM 2217 O O . ASP A 1 292 ? 4.262 -4.301 24.516 1 84.44 292 ASP A O 1
ATOM 2221 N N . LYS A 1 293 ? 3.307 -4.965 26.406 1 65.5 293 LYS A N 1
ATOM 2222 C CA . LYS A 1 293 ? 3.414 -3.611 26.938 1 65.5 293 LYS A CA 1
ATOM 2223 C C . LYS A 1 293 ? 4.875 -3.188 27.078 1 65.5 293 LYS A C 1
ATOM 2225 O O . LYS A 1 293 ? 5.699 -3.939 27.594 1 65.5 293 LYS A O 1
ATOM 2230 N N . LYS A 1 294 ? 5.105 -2.443 26.297 1 48.47 294 LYS A N 1
ATOM 2231 C CA . LYS A 1 294 ? 6.418 -1.92 26.672 1 48.47 294 LYS A CA 1
ATOM 2232 C C . LYS A 1 294 ? 6.359 -1.174 28 1 48.47 294 LYS A C 1
ATOM 2234 O O . LYS A 1 294 ? 5.414 -0.423 28.25 1 48.47 294 LYS A O 1
ATOM 2239 N N . MET B 1 1 ? 0.801 -40.594 3.326 1 38.34 1 MET B N 1
ATOM 2240 C CA . MET B 1 1 ? 1.542 -39.344 3.389 1 38.34 1 MET B CA 1
ATOM 2241 C C . MET B 1 1 ? 1.926 -38.875 1.992 1 38.34 1 MET B C 1
ATOM 2243 O O . MET B 1 1 ? 2.408 -39.656 1.175 1 38.34 1 MET B O 1
ATOM 2247 N N . GLN B 1 2 ? 1.14 -37.969 1.474 1 50.56 2 GLN B N 1
ATOM 2248 C CA . GLN B 1 2 ? 1.483 -37.531 0.134 1 50.56 2 GLN B CA 1
ATOM 2249 C C . GLN B 1 2 ? 2.988 -37.312 -0.007 1 50.56 2 GLN B C 1
ATOM 2251 O O . GLN B 1 2 ? 3.629 -36.75 0.887 1 50.56 2 GLN B O 1
ATOM 2256 N N . SER B 1 3 ? 3.59 -38.188 -0.856 1 62.94 3 SER B N 1
ATOM 2257 C CA . SER B 1 3 ? 5.023 -38.188 -1.117 1 62.94 3 SER B CA 1
ATOM 2258 C C . SER B 1 3 ? 5.523 -36.812 -1.522 1 62.94 3 SER B C 1
ATOM 2260 O O . SER B 1 3 ? 4.746 -35.969 -1.991 1 62.94 3 SER B O 1
ATOM 2262 N N . ALA B 1 4 ? 6.688 -36.5 -1.108 1 84.25 4 ALA B N 1
ATOM 2263 C CA . ALA B 1 4 ? 7.375 -35.25 -1.491 1 84.25 4 ALA B CA 1
ATOM 2264 C C . ALA B 1 4 ? 7.324 -35.062 -3.002 1 84.25 4 ALA B C 1
ATOM 2266 O O . ALA B 1 4 ? 7.41 -36 -3.771 1 84.25 4 ALA B O 1
ATOM 2267 N N . ILE B 1 5 ? 6.902 -33.906 -3.492 1 96.12 5 ILE B N 1
ATOM 2268 C CA . ILE B 1 5 ? 6.875 -33.562 -4.906 1 96.12 5 ILE B CA 1
ATOM 2269 C C . ILE B 1 5 ? 8.281 -33.625 -5.484 1 96.12 5 ILE B C 1
ATOM 2271 O O . ILE B 1 5 ? 9.195 -32.938 -5.004 1 96.12 5 ILE B O 1
ATOM 2275 N N . LYS B 1 6 ? 8.438 -34.5 -6.453 1 97.69 6 LYS B N 1
ATOM 2276 C CA . LYS B 1 6 ? 9.742 -34.656 -7.09 1 97.69 6 LYS B CA 1
ATOM 2277 C C . LYS B 1 6 ? 9.68 -34.281 -8.57 1 97.69 6 LYS B C 1
ATOM 2279 O O . LYS B 1 6 ? 10.648 -33.781 -9.125 1 97.69 6 LYS B O 1
ATOM 2284 N N . ASN B 1 7 ? 8.602 -34.656 -9.195 1 98.56 7 ASN B N 1
ATOM 2285 C CA . ASN B 1 7 ? 8.375 -34.375 -10.609 1 98.56 7 ASN B CA 1
ATOM 2286 C C . ASN B 1 7 ? 7.305 -33.312 -10.812 1 98.56 7 ASN B C 1
ATOM 2288 O O . ASN B 1 7 ? 6.133 -33.531 -10.516 1 98.56 7 ASN B O 1
ATOM 2292 N N . VAL B 1 8 ? 7.723 -32.188 -11.383 1 98.81 8 VAL B N 1
ATOM 2293 C CA . VAL B 1 8 ? 6.82 -31.062 -11.586 1 98.81 8 VAL B CA 1
ATOM 2294 C C . VAL B 1 8 ? 6.656 -30.797 -13.078 1 98.81 8 VAL B C 1
ATOM 2296 O O . VAL B 1 8 ? 7.641 -30.734 -13.82 1 98.81 8 VAL B O 1
ATOM 2299 N N . THR B 1 9 ? 5.457 -30.734 -13.516 1 98.94 9 THR B N 1
ATOM 2300 C CA . THR B 1 9 ? 5.148 -30.281 -14.867 1 98.94 9 THR B CA 1
ATOM 2301 C C . THR B 1 9 ? 4.582 -28.859 -14.852 1 98.94 9 THR B C 1
ATOM 2303 O O . THR B 1 9 ? 3.598 -28.594 -14.156 1 98.94 9 THR B O 1
ATOM 2306 N N . VAL B 1 10 ? 5.223 -27.953 -15.57 1 98.94 10 VAL B N 1
ATOM 2307 C CA . VAL B 1 10 ? 4.754 -26.578 -15.703 1 98.94 10 VAL B CA 1
ATOM 2308 C C . VAL B 1 10 ? 4.199 -26.359 -17.109 1 98.94 10 VAL B C 1
ATOM 2310 O O . VAL B 1 10 ? 4.898 -26.562 -18.094 1 98.94 10 VAL B O 1
ATOM 2313 N N . ILE B 1 11 ? 2.943 -25.984 -17.156 1 98.81 11 ILE B N 1
ATOM 2314 C CA . ILE B 1 11 ? 2.291 -25.797 -18.453 1 98.81 11 ILE B CA 1
ATOM 2315 C C . ILE B 1 11 ? 2.225 -24.297 -18.766 1 98.81 11 ILE B C 1
ATOM 2317 O O . ILE B 1 11 ? 1.485 -23.562 -18.125 1 98.81 11 ILE B O 1
ATOM 2321 N N . GLY B 1 12 ? 2.826 -23.875 -19.875 1 98.38 12 GLY B N 1
ATOM 2322 C CA . GLY B 1 12 ? 3.031 -22.484 -20.25 1 98.38 12 GLY B CA 1
ATOM 2323 C C . GLY B 1 12 ? 4.457 -22.016 -20.047 1 98.38 12 GLY B C 1
ATOM 2324 O O . GLY B 1 12 ? 4.918 -21.875 -18.906 1 98.38 12 GLY B O 1
ATOM 2325 N N . GLY B 1 13 ? 5.129 -21.719 -21.094 1 97.5 13 GLY B N 1
ATOM 2326 C CA . GLY B 1 13 ? 6.539 -21.359 -21.031 1 97.5 13 GLY B CA 1
ATOM 2327 C C . GLY B 1 13 ? 6.777 -19.859 -21.031 1 97.5 13 GLY B C 1
ATOM 2328 O O . GLY B 1 13 ? 7.871 -19.406 -21.359 1 97.5 13 GLY B O 1
ATOM 2329 N N . GLY B 1 14 ? 5.738 -19.094 -20.734 1 95.81 14 GLY B N 1
ATOM 2330 C CA . GLY B 1 14 ? 5.895 -17.656 -20.641 1 95.81 14 GLY B CA 1
ATOM 2331 C C . GLY B 1 14 ? 6.652 -17.219 -19.391 1 95.81 14 GLY B C 1
ATOM 2332 O O . GLY B 1 14 ? 7.367 -18.016 -18.781 1 95.81 14 GLY B O 1
ATOM 2333 N N . LEU B 1 15 ? 6.523 -15.984 -19.016 1 94.19 15 LEU B N 1
ATOM 2334 C CA . LEU B 1 15 ? 7.266 -15.383 -17.922 1 94.19 15 LEU B CA 1
ATOM 2335 C C . LEU B 1 15 ? 7.012 -16.141 -16.625 1 94.19 15 LEU B C 1
ATOM 2337 O O . LEU B 1 15 ? 7.957 -16.516 -15.914 1 94.19 15 LEU B O 1
ATOM 2341 N N . MET B 1 16 ? 5.75 -16.375 -16.281 1 97.31 16 MET B N 1
ATOM 2342 C CA . MET B 1 16 ? 5.41 -17.031 -15.031 1 97.31 16 MET B CA 1
ATOM 2343 C C . MET B 1 16 ? 5.863 -18.484 -15.047 1 97.31 16 MET B C 1
ATOM 2345 O O . MET B 1 16 ? 6.496 -18.953 -14.094 1 97.31 16 MET B O 1
ATOM 2349 N N . GLY B 1 17 ? 5.512 -19.156 -16.156 1 98.44 17 GLY B N 1
ATOM 2350 C CA . GLY B 1 17 ? 5.879 -20.562 -16.234 1 98.44 17 GLY B CA 1
ATOM 2351 C C . GLY B 1 17 ? 7.379 -20.797 -16.172 1 98.44 17 GLY B C 1
ATOM 2352 O O . GLY B 1 17 ? 7.84 -21.703 -15.492 1 98.44 17 GLY B O 1
ATOM 2353 N N . SER B 1 18 ? 8.141 -19.984 -16.891 1 98.5 18 SER B N 1
ATOM 2354 C CA . SER B 1 18 ? 9.594 -20.078 -16.859 1 98.5 18 SER B CA 1
ATOM 2355 C C . SER B 1 18 ? 10.125 -19.859 -15.445 1 98.5 18 SER B C 1
ATOM 2357 O O . SER B 1 18 ? 11.062 -20.531 -15.008 1 98.5 18 SER B O 1
ATOM 2359 N N . GLY B 1 19 ? 9.57 -18.906 -14.742 1 98.62 19 GLY B N 1
ATOM 2360 C CA . GLY B 1 19 ? 9.977 -18.641 -13.375 1 98.62 19 GLY B CA 1
ATOM 2361 C C . GLY B 1 19 ? 9.672 -19.797 -12.43 1 98.62 19 GLY B C 1
ATOM 2362 O O . GLY B 1 19 ? 10.508 -20.156 -11.602 1 98.62 19 GLY B O 1
ATOM 2363 N N . ILE B 1 20 ? 8.492 -20.344 -12.555 1 98.88 20 ILE B N 1
ATOM 2364 C CA . ILE B 1 20 ? 8.086 -21.469 -11.719 1 98.88 20 ILE B CA 1
ATOM 2365 C C . ILE B 1 20 ? 8.984 -22.672 -12 1 98.88 20 ILE B C 1
ATOM 2367 O O . ILE B 1 20 ? 9.438 -23.359 -11.078 1 98.88 20 ILE B O 1
ATOM 2371 N N . ALA B 1 21 ? 9.258 -22.891 -13.297 1 98.88 21 ALA B N 1
ATOM 2372 C CA . ALA B 1 21 ? 10.172 -23.969 -13.68 1 98.88 21 ALA B CA 1
ATOM 2373 C C . ALA B 1 21 ? 11.547 -23.766 -13.047 1 98.88 21 ALA B C 1
ATOM 2375 O O . ALA B 1 21 ? 12.133 -24.719 -12.516 1 98.88 21 ALA B O 1
ATOM 2376 N N . GLN B 1 22 ? 12.023 -22.594 -13.086 1 98.75 22 GLN B N 1
ATOM 2377 C CA . GLN B 1 22 ? 13.344 -22.266 -12.562 1 98.75 22 GLN B CA 1
ATOM 2378 C C . GLN B 1 22 ? 13.43 -22.562 -11.07 1 98.75 22 GLN B C 1
ATOM 2380 O O . GLN B 1 22 ? 14.336 -23.266 -10.625 1 98.75 22 GLN B O 1
ATOM 2385 N N . VAL B 1 23 ? 12.469 -22.031 -10.273 1 98.5 23 VAL B N 1
ATOM 2386 C CA . VAL B 1 23 ? 12.578 -22.172 -8.82 1 98.5 23 VAL B CA 1
ATOM 2387 C C . VAL B 1 23 ? 12.359 -23.625 -8.43 1 98.5 23 VAL B C 1
ATOM 2389 O O . VAL B 1 23 ? 12.953 -24.109 -7.457 1 98.5 23 VAL B O 1
ATOM 2392 N N . SER B 1 24 ? 11.57 -24.375 -9.164 1 98.69 24 SER B N 1
ATOM 2393 C CA . SER B 1 24 ? 11.375 -25.797 -8.922 1 98.69 24 SER B CA 1
ATOM 2394 C C . SER B 1 24 ? 12.664 -26.578 -9.164 1 98.69 24 SER B C 1
ATOM 2396 O O . SER B 1 24 ? 13.055 -27.406 -8.328 1 98.69 24 SER B O 1
ATOM 2398 N N . ALA B 1 25 ? 13.289 -26.312 -10.25 1 98.44 25 ALA B N 1
ATOM 2399 C CA . ALA B 1 25 ? 14.523 -27 -10.602 1 98.44 25 ALA B CA 1
ATOM 2400 C C . ALA B 1 25 ? 15.633 -26.672 -9.609 1 98.44 25 ALA B C 1
ATOM 2402 O O . ALA B 1 25 ? 16.391 -27.562 -9.195 1 98.44 25 ALA B O 1
ATOM 2403 N N . GLN B 1 26 ? 15.695 -25.438 -9.195 1 96.44 26 GLN B N 1
ATOM 2404 C CA . GLN B 1 26 ? 16.672 -24.984 -8.203 1 96.44 26 GLN B CA 1
ATOM 2405 C C . GLN B 1 26 ? 16.516 -25.75 -6.895 1 96.44 26 GLN B C 1
ATOM 2407 O O . GLN B 1 26 ? 17.5 -25.984 -6.191 1 96.44 26 GLN B O 1
ATOM 2412 N N . ALA B 1 27 ? 15.336 -26.047 -6.648 1 96.56 27 ALA B N 1
ATOM 2413 C CA . ALA B 1 27 ? 15.039 -26.703 -5.379 1 96.56 27 ALA B CA 1
ATOM 2414 C C . ALA B 1 27 ? 15.242 -28.203 -5.477 1 96.56 27 ALA B C 1
ATOM 2416 O O . ALA B 1 27 ? 15.008 -28.938 -4.512 1 96.56 27 ALA B O 1
ATOM 2417 N N . GLY B 1 28 ? 15.57 -28.703 -6.652 1 97.06 28 GLY B N 1
ATOM 2418 C CA . GLY B 1 28 ? 15.992 -30.094 -6.773 1 97.06 28 GLY B CA 1
ATOM 2419 C C . GLY B 1 28 ? 14.953 -30.969 -7.434 1 97.06 28 GLY B C 1
ATOM 2420 O O . GLY B 1 28 ? 15.141 -32.188 -7.543 1 97.06 28 GLY B O 1
ATOM 2421 N N . GLN B 1 29 ? 13.906 -30.391 -7.926 1 98.12 29 GLN B N 1
ATOM 2422 C CA . GLN B 1 29 ? 12.859 -31.188 -8.562 1 98.12 29 GLN B CA 1
ATOM 2423 C C . GLN B 1 29 ? 13.141 -31.359 -10.055 1 98.12 29 GLN B C 1
ATOM 2425 O O . GLN B 1 29 ? 13.805 -30.531 -10.672 1 98.12 29 GLN B O 1
ATOM 2430 N N . ASN B 1 30 ? 12.641 -32.5 -10.594 1 98.62 30 ASN B N 1
ATOM 2431 C CA . ASN B 1 30 ? 12.602 -32.656 -12.039 1 98.62 30 ASN B CA 1
ATOM 2432 C C . ASN B 1 30 ? 11.438 -31.922 -12.672 1 98.62 30 ASN B C 1
ATOM 2434 O O . ASN B 1 30 ? 10.297 -32.031 -12.227 1 98.62 30 ASN B O 1
ATOM 2438 N N . VAL B 1 31 ? 11.781 -31.141 -13.719 1 98.88 31 VAL B N 1
ATOM 2439 C CA . VAL B 1 31 ? 10.75 -30.281 -14.281 1 98.88 31 VAL B CA 1
ATOM 2440 C C . VAL B 1 31 ? 10.555 -30.609 -15.766 1 98.88 31 VAL B C 1
ATOM 2442 O O . VAL B 1 31 ? 11.523 -30.797 -16.5 1 98.88 31 VAL B O 1
ATOM 2445 N N . ILE B 1 32 ? 9.336 -30.766 -16.172 1 98.88 32 ILE B N 1
ATOM 2446 C CA . ILE B 1 32 ? 8.992 -30.703 -17.594 1 98.88 32 ILE B CA 1
ATOM 2447 C C . ILE B 1 32 ? 8.242 -29.406 -17.891 1 98.88 32 ILE B C 1
ATOM 2449 O O . ILE B 1 32 ? 7.141 -29.203 -17.375 1 98.88 32 ILE B O 1
ATOM 2453 N N . LEU B 1 33 ? 8.852 -28.547 -18.641 1 98.81 33 LEU B N 1
ATOM 2454 C CA . LEU B 1 33 ? 8.227 -27.297 -19.094 1 98.81 33 LEU B CA 1
ATOM 2455 C C . LEU B 1 33 ? 7.527 -27.5 -20.422 1 98.81 33 LEU B C 1
ATOM 2457 O O . LEU B 1 33 ? 8.148 -27.953 -21.391 1 98.81 33 LEU B O 1
ATOM 2461 N N . VAL B 1 34 ? 6.25 -27.156 -20.453 1 98.81 34 VAL B N 1
ATOM 2462 C CA . VAL B 1 34 ? 5.426 -27.453 -21.625 1 98.81 34 VAL B CA 1
ATOM 2463 C C . VAL B 1 34 ? 4.945 -26.156 -22.266 1 98.81 34 VAL B C 1
ATOM 2465 O O . VAL B 1 34 ? 4.559 -25.219 -21.562 1 98.81 34 VAL B O 1
ATOM 2468 N N . ASP B 1 35 ? 5.008 -26.062 -23.547 1 98.44 35 ASP B N 1
ATOM 2469 C CA . ASP B 1 35 ? 4.395 -25 -24.344 1 98.44 35 ASP B CA 1
ATOM 2470 C C . ASP B 1 35 ? 4.023 -25.5 -25.734 1 98.44 35 ASP B C 1
ATOM 2472 O O . ASP B 1 35 ? 4.438 -26.594 -26.141 1 98.44 35 ASP B O 1
ATOM 2476 N N . LEU B 1 36 ? 3.195 -24.719 -26.422 1 94.81 36 LEU B N 1
ATOM 2477 C CA . LEU B 1 36 ? 2.711 -25.141 -27.734 1 94.81 36 LEU B CA 1
ATOM 2478 C C . LEU B 1 36 ? 3.816 -25.031 -28.766 1 94.81 36 LEU B C 1
ATOM 2480 O O . LEU B 1 36 ? 3.775 -25.719 -29.797 1 94.81 36 LEU B O 1
ATOM 2484 N N . SER B 1 37 ? 4.855 -24.203 -28.469 1 95.19 37 SER B N 1
ATOM 2485 C CA . SER B 1 37 ? 5.871 -23.891 -29.453 1 95.19 37 SER B CA 1
ATOM 2486 C C . SER B 1 37 ? 7.27 -24.219 -28.953 1 95.19 37 SER B C 1
ATOM 2488 O O . SER B 1 37 ? 7.656 -23.797 -27.859 1 95.19 37 SER B O 1
ATOM 2490 N N . SER B 1 38 ? 8.078 -24.906 -29.844 1 96.31 38 SER B N 1
ATOM 2491 C CA . SER B 1 38 ? 9.469 -25.172 -29.5 1 96.31 38 SER B CA 1
ATOM 2492 C C . SER B 1 38 ? 10.289 -23.891 -29.406 1 96.31 38 SER B C 1
ATOM 2494 O O . SER B 1 38 ? 11.242 -23.797 -28.641 1 96.31 38 SER B O 1
ATOM 2496 N N . ASP B 1 39 ? 9.844 -22.938 -30.172 1 97 39 ASP B N 1
ATOM 2497 C CA . ASP B 1 39 ? 10.531 -21.656 -30.141 1 97 39 ASP B CA 1
ATOM 2498 C C . ASP B 1 39 ? 10.359 -20.969 -28.797 1 97 39 ASP B C 1
ATOM 2500 O O . ASP B 1 39 ? 11.312 -20.406 -28.25 1 97 39 ASP B O 1
ATOM 2504 N N . VAL B 1 40 ? 9.164 -21.016 -28.328 1 96.44 40 VAL B N 1
ATOM 2505 C CA . VAL B 1 40 ? 8.891 -20.438 -27.016 1 96.44 40 VAL B CA 1
ATOM 2506 C C . VAL B 1 40 ? 9.688 -21.172 -25.953 1 96.44 40 VAL B C 1
ATOM 2508 O O . VAL B 1 40 ? 10.25 -20.547 -25.047 1 96.44 40 VAL B O 1
ATOM 2511 N N . LEU B 1 41 ? 9.773 -22.469 -26.047 1 98.31 41 LEU B N 1
ATOM 2512 C CA . LEU B 1 41 ? 10.492 -23.281 -25.062 1 98.31 41 LEU B CA 1
ATOM 2513 C C . LEU B 1 41 ? 11.984 -22.984 -25.094 1 98.31 41 LEU B C 1
ATOM 2515 O O . LEU B 1 41 ? 12.633 -22.922 -24.047 1 98.31 41 LEU B O 1
ATOM 2519 N N . ALA B 1 42 ? 12.5 -22.797 -26.281 1 97.81 42 ALA B N 1
ATOM 2520 C CA . ALA B 1 42 ? 13.906 -22.438 -26.406 1 97.81 42 ALA B CA 1
ATOM 2521 C C . ALA B 1 42 ? 14.188 -21.094 -25.75 1 97.81 42 ALA B C 1
ATOM 2523 O O . ALA B 1 42 ? 15.195 -20.922 -25.047 1 97.81 42 ALA B O 1
ATOM 2524 N N . LYS B 1 43 ? 13.328 -20.172 -26 1 97.62 43 LYS B N 1
ATOM 2525 C CA . LYS B 1 43 ? 13.461 -18.859 -25.391 1 97.62 43 LYS B CA 1
ATOM 2526 C C . LYS B 1 43 ? 13.352 -18.953 -23.859 1 97.62 43 LYS B C 1
ATOM 2528 O O . LYS B 1 43 ? 14.078 -18.266 -23.141 1 97.62 43 LYS B O 1
ATOM 2533 N N . SER B 1 44 ? 12.438 -19.766 -23.359 1 98.19 44 SER B N 1
ATOM 2534 C CA . SER B 1 44 ? 12.25 -19.969 -21.922 1 98.19 44 SER B CA 1
ATOM 2535 C C . SER B 1 44 ? 13.516 -20.531 -21.281 1 98.19 44 SER B C 1
ATOM 2537 O O . SER B 1 44 ? 13.953 -20.062 -20.234 1 98.19 44 SER B O 1
ATOM 2539 N N . GLN B 1 45 ? 14.047 -21.516 -21.938 1 97.94 45 GLN B N 1
ATOM 2540 C CA . GLN B 1 45 ? 15.258 -22.141 -21.406 1 97.94 45 GLN B CA 1
ATOM 2541 C C . GLN B 1 45 ? 16.406 -21.141 -21.359 1 97.94 45 GLN B C 1
ATOM 2543 O O . GLN B 1 45 ? 17.188 -21.125 -20.406 1 97.94 45 GLN B O 1
ATOM 2548 N N . LYS B 1 46 ? 16.516 -20.391 -22.406 1 97.88 46 LYS B N 1
ATOM 2549 C CA . LYS B 1 46 ? 17.547 -19.359 -22.438 1 97.88 46 LYS B CA 1
ATOM 2550 C C . LYS B 1 46 ? 17.375 -18.359 -21.297 1 97.88 46 LYS B C 1
ATOM 2552 O O . LYS B 1 46 ? 18.359 -18 -20.625 1 97.88 46 LYS B O 1
ATOM 2557 N N . SER B 1 47 ? 16.172 -17.922 -21.156 1 97.88 47 SER B N 1
ATOM 2558 C CA . SER B 1 47 ? 15.875 -16.953 -20.094 1 97.88 47 SER B CA 1
ATOM 2559 C C . SER B 1 47 ? 16.156 -17.547 -18.719 1 97.88 47 SER B C 1
ATOM 2561 O O . SER B 1 47 ? 16.734 -16.875 -17.859 1 97.88 47 SER B O 1
ATOM 2563 N N . ILE B 1 48 ? 15.797 -18.75 -18.484 1 98.56 48 ILE B N 1
ATOM 2564 C CA . ILE B 1 48 ? 16.047 -19.438 -17.203 1 98.56 48 ILE B CA 1
ATOM 2565 C C . ILE B 1 48 ? 17.547 -19.531 -16.953 1 98.56 48 ILE B C 1
ATOM 2567 O O . ILE B 1 48 ? 18.0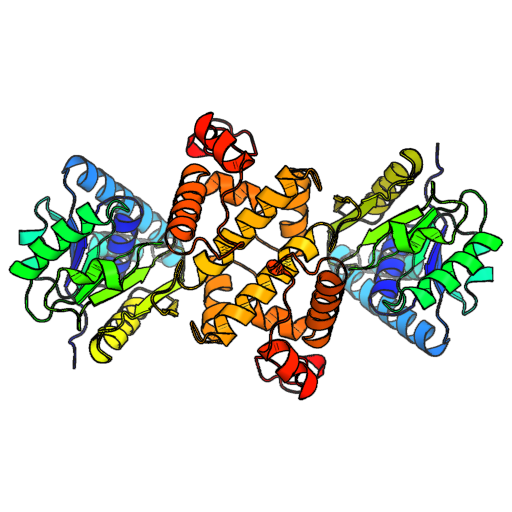16 -19.234 -15.852 1 98.56 48 ILE B O 1
ATOM 2571 N N . GLY B 1 49 ? 18.25 -19.922 -17.984 1 98.19 49 GLY B N 1
ATOM 2572 C CA . GLY B 1 49 ? 19.688 -20 -17.844 1 98.19 49 GLY B CA 1
ATOM 2573 C C . GLY B 1 49 ? 20.344 -18.688 -17.453 1 98.19 49 GLY B C 1
ATOM 2574 O O . GLY B 1 49 ? 21.203 -18.656 -16.578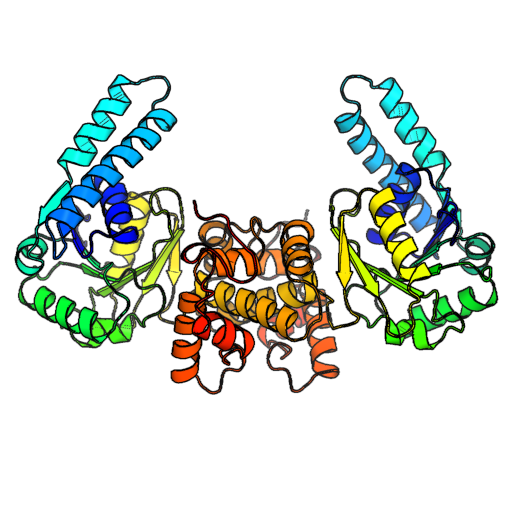 1 98.19 49 GLY B O 1
ATOM 2575 N N . ALA B 1 50 ? 19.922 -17.672 -18.141 1 97.5 50 ALA B N 1
ATOM 2576 C CA . ALA B 1 50 ? 20.453 -16.344 -17.844 1 97.5 50 ALA B CA 1
ATOM 2577 C C . ALA B 1 50 ? 20.141 -15.945 -16.406 1 97.5 50 ALA B C 1
ATOM 2579 O O . ALA B 1 50 ? 21 -15.422 -15.703 1 97.5 50 ALA B O 1
ATOM 2580 N N . ASN B 1 51 ? 18.953 -16.156 -16.016 1 97.56 51 ASN B N 1
ATOM 2581 C CA . ASN B 1 51 ? 18.516 -15.828 -14.656 1 97.56 51 ASN B CA 1
ATOM 2582 C C . ASN B 1 51 ? 19.281 -16.625 -13.609 1 97.56 51 ASN B C 1
ATOM 2584 O O . ASN B 1 51 ? 19.688 -16.094 -12.57 1 97.56 51 ASN B O 1
ATOM 2588 N N . LEU B 1 52 ? 19.438 -17.891 -13.828 1 97.94 52 LEU B N 1
ATOM 2589 C CA . LEU B 1 52 ? 20.203 -18.734 -12.93 1 97.94 52 LEU B CA 1
ATOM 2590 C C . LEU B 1 52 ? 21.641 -18.234 -12.797 1 97.94 52 LEU B C 1
ATOM 2592 O O . LEU B 1 52 ? 22.219 -18.297 -11.719 1 97.94 52 LEU B O 1
ATOM 2596 N N . GLY B 1 53 ? 22.172 -17.828 -13.914 1 97.06 53 GLY B N 1
ATOM 2597 C CA . GLY B 1 53 ? 23.5 -17.234 -13.867 1 97.06 53 GLY B CA 1
ATOM 2598 C C . GLY B 1 53 ? 23.578 -16.047 -12.938 1 97.06 53 GLY B C 1
ATOM 2599 O O . GLY B 1 53 ? 24.547 -15.922 -12.172 1 97.06 53 GLY B O 1
ATOM 2600 N N . ARG B 1 54 ? 22.656 -15.188 -13.023 1 95.5 54 ARG B N 1
ATOM 2601 C CA . ARG B 1 54 ? 22.609 -14.016 -12.164 1 95.5 54 ARG B CA 1
ATOM 2602 C C . ARG B 1 54 ? 22.5 -14.422 -10.695 1 95.5 54 ARG B C 1
ATOM 2604 O O . ARG B 1 54 ? 23.156 -13.836 -9.828 1 95.5 54 ARG B O 1
ATOM 2611 N N . VAL B 1 55 ? 21.641 -15.375 -10.438 1 94.5 55 VAL B N 1
ATOM 2612 C CA . VAL B 1 55 ? 21.469 -15.883 -9.086 1 94.5 55 VAL B CA 1
ATOM 2613 C C . VAL B 1 55 ? 22.797 -16.453 -8.57 1 94.5 55 VAL B C 1
ATOM 2615 O O . VAL B 1 55 ? 23.203 -16.188 -7.438 1 94.5 55 VAL B O 1
ATOM 2618 N N . ALA B 1 56 ? 23.406 -17.25 -9.391 1 95.44 56 ALA B N 1
ATOM 2619 C CA . ALA B 1 56 ? 24.656 -17.891 -9.016 1 95.44 56 ALA B CA 1
ATOM 2620 C C . ALA B 1 56 ? 25.734 -16.859 -8.664 1 95.44 56 ALA B C 1
ATOM 2622 O O . ALA B 1 56 ? 26.484 -17.047 -7.711 1 95.44 56 ALA B O 1
ATOM 2623 N N . LYS B 1 57 ? 25.812 -15.828 -9.422 1 95.62 57 LYS B N 1
ATOM 2624 C CA . LYS B 1 57 ? 26.797 -14.773 -9.195 1 95.62 57 LYS B CA 1
ATOM 2625 C C . LYS B 1 57 ? 26.578 -14.117 -7.836 1 95.62 57 LYS B C 1
ATOM 2627 O O . LYS B 1 57 ? 27.547 -13.742 -7.164 1 95.62 57 LYS B O 1
ATOM 2632 N N . LYS B 1 58 ? 25.375 -14 -7.438 1 93.5 58 LYS B N 1
ATOM 2633 C CA . LYS B 1 58 ? 25.047 -13.352 -6.176 1 93.5 58 LYS B CA 1
ATOM 2634 C C . LYS B 1 58 ? 25.266 -14.297 -4.996 1 93.5 58 LYS B C 1
ATOM 2636 O O . LYS B 1 58 ? 25.859 -13.906 -3.984 1 93.5 58 LYS B O 1
ATOM 2641 N N . VAL B 1 59 ? 24.828 -15.516 -5.098 1 92.5 59 VAL B N 1
ATOM 2642 C CA . VAL B 1 59 ? 24.797 -16.469 -3.994 1 92.5 59 VAL B CA 1
ATOM 2643 C C . VAL B 1 59 ? 26.188 -17.094 -3.824 1 92.5 59 VAL B C 1
ATOM 2645 O O . VAL B 1 59 ? 26.609 -17.375 -2.701 1 92.5 59 VAL B O 1
ATOM 2648 N N . TYR B 1 60 ? 26.812 -17.281 -4.934 1 94.5 60 TYR B N 1
ATOM 2649 C CA . TYR B 1 60 ? 28.094 -17.953 -4.906 1 94.5 60 TYR B CA 1
ATOM 2650 C C . TYR B 1 60 ? 29.219 -17 -5.297 1 94.5 60 TYR B C 1
ATOM 2652 O O . TYR B 1 60 ? 30.141 -17.391 -6.016 1 94.5 60 TYR B O 1
ATOM 2660 N N . LYS B 1 61 ? 29.109 -15.805 -4.898 1 92.31 61 LYS B N 1
ATOM 2661 C CA . LYS B 1 61 ? 30.062 -14.75 -5.25 1 92.31 61 LYS B CA 1
ATOM 2662 C C . LYS B 1 61 ? 31.5 -15.188 -4.98 1 92.31 61 LYS B C 1
ATOM 2664 O O . LYS B 1 61 ? 32.375 -14.953 -5.801 1 92.31 61 LYS B O 1
ATOM 2669 N N . ASP B 1 62 ? 31.781 -15.859 -3.887 1 94.56 62 ASP B N 1
ATOM 2670 C CA . ASP B 1 62 ? 33.125 -16.219 -3.463 1 94.56 62 ASP B CA 1
ATOM 2671 C C . ASP B 1 62 ? 33.5 -17.641 -3.914 1 94.56 62 ASP B C 1
ATOM 2673 O O . ASP B 1 62 ? 34.594 -18.125 -3.635 1 94.56 62 ASP B O 1
ATOM 2677 N N . LYS B 1 63 ? 32.594 -18.359 -4.535 1 94.38 63 LYS B N 1
ATOM 2678 C CA . LYS B 1 63 ? 32.781 -19.719 -5.012 1 94.38 63 LYS B CA 1
ATOM 2679 C C . LYS B 1 63 ? 32.25 -19.906 -6.426 1 94.38 63 LYS B C 1
ATOM 2681 O O . LYS B 1 63 ? 31.328 -20.703 -6.648 1 94.38 63 LYS B O 1
ATOM 2686 N N . PRO B 1 64 ? 32.812 -19.328 -7.406 1 93.5 64 PRO B N 1
ATOM 2687 C CA . PRO B 1 64 ? 32.281 -19.281 -8.766 1 93.5 64 PRO B CA 1
ATOM 2688 C C . PRO B 1 64 ? 32.062 -20.688 -9.352 1 93.5 64 PRO B C 1
ATOM 2690 O O . PRO B 1 64 ? 31.125 -20.891 -10.117 1 93.5 64 PRO B O 1
ATOM 2693 N N . GLN B 1 65 ? 32.875 -21.609 -9.039 1 95.69 65 GLN B N 1
ATOM 2694 C CA . GLN B 1 65 ? 32.75 -22.969 -9.547 1 95.69 65 GLN B CA 1
ATOM 2695 C C . GLN B 1 65 ? 31.469 -23.609 -9.031 1 95.69 65 GLN B C 1
ATOM 2697 O O . GLN B 1 65 ? 30.797 -24.344 -9.766 1 95.69 65 GLN B O 1
ATOM 2702 N N . GLU B 1 66 ? 31.188 -23.359 -7.785 1 96.12 66 GLU B N 1
ATOM 2703 C CA . GLU B 1 66 ? 29.938 -23.844 -7.219 1 96.12 66 GLU B CA 1
ATOM 2704 C C . GLU B 1 66 ? 28.734 -23.203 -7.902 1 96.12 66 GLU B C 1
ATOM 2706 O O . GLU B 1 66 ? 27.688 -23.844 -8.078 1 96.12 66 GLU B O 1
ATOM 2711 N N . GLY B 1 67 ? 28.891 -21.984 -8.258 1 96.31 67 GLY B N 1
ATOM 2712 C CA . GLY B 1 67 ? 27.859 -21.297 -9.016 1 96.31 67 GLY B CA 1
ATOM 2713 C C . GLY B 1 67 ? 27.594 -21.922 -10.375 1 96.31 67 GLY B C 1
ATOM 2714 O O . GLY B 1 67 ? 26.438 -22.078 -10.773 1 96.31 67 GLY B O 1
ATOM 2715 N N . GLU B 1 68 ? 28.656 -22.203 -11.008 1 96.69 68 GLU B N 1
ATOM 2716 C CA . GLU B 1 68 ? 28.531 -22.859 -12.305 1 96.69 68 GLU B CA 1
ATOM 2717 C C . GLU B 1 68 ? 27.844 -24.203 -12.18 1 96.69 68 GLU B C 1
ATOM 2719 O O . GLU B 1 68 ? 27.016 -24.578 -13.016 1 96.69 68 GLU B O 1
ATOM 2724 N N . LYS B 1 69 ? 28.234 -24.938 -11.203 1 97.25 69 LYS B N 1
ATOM 2725 C CA . LYS B 1 69 ? 27.609 -26.234 -10.938 1 97.25 69 LYS B CA 1
ATOM 2726 C C . LYS B 1 69 ? 26.125 -26.094 -10.633 1 97.25 69 LYS B C 1
ATOM 2728 O O . LYS B 1 69 ? 25.312 -26.875 -11.109 1 97.25 69 LYS B O 1
ATOM 2733 N N . PHE B 1 70 ? 25.812 -25.141 -9.852 1 96.88 70 PHE B N 1
ATOM 2734 C CA . PHE B 1 70 ? 24.422 -24.828 -9.5 1 96.88 70 PHE B CA 1
ATOM 2735 C C . PHE B 1 70 ? 23.578 -24.594 -10.75 1 96.88 70 PHE B C 1
ATOM 2737 O O . PHE B 1 70 ? 22.5 -25.141 -10.883 1 96.88 70 PHE B O 1
ATOM 2744 N N . VAL B 1 71 ? 24.094 -23.781 -11.656 1 97.88 71 VAL B N 1
ATOM 2745 C CA . VAL B 1 71 ? 23.391 -23.453 -12.891 1 97.88 71 VAL B CA 1
ATOM 2746 C C . VAL B 1 71 ? 23.219 -24.703 -13.742 1 97.88 71 VAL B C 1
ATOM 2748 O O . VAL B 1 71 ? 22.109 -25.016 -14.203 1 97.88 71 VAL B O 1
ATOM 2751 N N . ALA B 1 72 ? 24.266 -25.453 -13.898 1 98 72 ALA B N 1
ATOM 2752 C CA . ALA B 1 72 ? 24.25 -26.641 -14.742 1 98 72 ALA B CA 1
ATOM 2753 C C . ALA B 1 72 ? 23.281 -27.688 -14.203 1 98 72 ALA B C 1
ATOM 2755 O O . ALA B 1 72 ? 22.516 -28.281 -14.961 1 98 72 ALA B O 1
ATOM 2756 N N . GLU B 1 73 ? 23.344 -27.922 -12.953 1 98.12 73 GLU B N 1
ATOM 2757 C CA . GLU B 1 73 ? 22.484 -28.922 -12.336 1 98.12 73 GLU B CA 1
ATOM 2758 C C . GLU B 1 73 ? 21.016 -28.516 -12.414 1 98.12 73 GLU B C 1
ATOM 2760 O O . GLU B 1 73 ? 20.141 -29.359 -12.656 1 98.12 73 GLU B O 1
ATOM 2765 N N . SER B 1 74 ? 20.75 -27.266 -12.188 1 98.44 74 SER B N 1
ATOM 2766 C CA . SER B 1 74 ? 19.391 -26.781 -12.281 1 98.44 74 SER B CA 1
ATOM 2767 C C . SER B 1 74 ? 18.844 -26.922 -13.703 1 98.44 74 SER B C 1
ATOM 2769 O O . SER B 1 74 ? 17.734 -27.422 -13.898 1 98.44 74 SER B O 1
ATOM 2771 N N . MET B 1 75 ? 19.703 -26.516 -14.625 1 98.56 75 MET B N 1
ATOM 2772 C CA . MET B 1 75 ? 19.281 -26.594 -16.016 1 98.56 75 MET B CA 1
ATOM 2773 C C . MET B 1 75 ? 19.062 -28.031 -16.453 1 98.56 75 MET B C 1
ATOM 2775 O O . MET B 1 75 ? 18.172 -28.328 -17.25 1 98.56 75 MET B O 1
ATOM 2779 N N . ALA B 1 76 ? 19.844 -28.953 -15.922 1 98.56 76 ALA B N 1
ATOM 2780 C CA . ALA B 1 76 ? 19.781 -30.359 -16.281 1 98.56 76 ALA B CA 1
ATOM 2781 C C . ALA B 1 76 ? 18.469 -30.984 -15.805 1 98.56 76 ALA B C 1
ATOM 2783 O O . ALA B 1 76 ? 18.016 -32 -16.344 1 98.56 76 ALA B O 1
ATOM 2784 N N . ARG B 1 77 ? 17.844 -30.344 -14.875 1 98.62 77 ARG B N 1
ATOM 2785 C CA . ARG B 1 77 ? 16.609 -30.859 -14.297 1 98.62 77 ARG B CA 1
ATOM 2786 C C . ARG B 1 77 ? 15.391 -30.375 -15.086 1 98.62 77 ARG B C 1
ATOM 2788 O O . ARG B 1 77 ? 14.266 -30.797 -14.812 1 98.62 77 ARG B O 1
ATOM 2795 N N . ILE B 1 78 ? 15.617 -29.516 -16.094 1 98.75 78 ILE B N 1
ATOM 2796 C CA . ILE B 1 78 ? 14.516 -28.953 -16.859 1 98.75 78 ILE B CA 1
ATOM 2797 C C . ILE B 1 78 ? 14.484 -29.594 -18.25 1 98.75 78 ILE B C 1
ATOM 2799 O O . ILE B 1 78 ? 15.414 -29.406 -19.047 1 98.75 78 ILE B O 1
ATOM 2803 N N . LYS B 1 79 ? 13.477 -30.344 -18.5 1 98.5 79 LYS B N 1
ATOM 2804 C CA . LYS B 1 79 ? 13.156 -30.844 -19.844 1 98.5 79 LYS B CA 1
ATOM 2805 C C . LYS B 1 79 ? 11.977 -30.078 -20.438 1 98.5 79 LYS B C 1
ATOM 2807 O O . LYS B 1 79 ? 11.234 -29.406 -19.719 1 98.5 79 LYS B O 1
ATOM 2812 N N . THR B 1 80 ? 11.867 -30.125 -21.766 1 98.56 80 THR B N 1
ATOM 2813 C CA . THR B 1 80 ? 10.766 -29.422 -22.422 1 98.56 80 THR B CA 1
ATOM 2814 C C . THR B 1 80 ? 9.906 -30.375 -23.234 1 98.56 80 THR B C 1
ATOM 2816 O O . THR B 1 80 ? 10.352 -31.484 -23.562 1 98.56 80 THR B O 1
ATOM 2819 N N . SER B 1 81 ? 8.703 -30.062 -23.422 1 98.5 81 SER B N 1
ATOM 2820 C CA . SER B 1 81 ? 7.766 -30.828 -24.234 1 98.5 81 SER B CA 1
ATOM 2821 C C . SER B 1 81 ? 6.727 -29.922 -24.891 1 98.5 81 SER B C 1
ATOM 2823 O O . SER B 1 81 ? 6.422 -28.844 -24.359 1 98.5 81 SER B O 1
ATOM 2825 N N . THR B 1 82 ? 6.223 -30.312 -26.016 1 98.31 82 THR B N 1
ATOM 2826 C CA . THR B 1 82 ? 5.117 -29.594 -26.641 1 98.31 82 THR B CA 1
ATOM 2827 C C . THR B 1 82 ? 3.807 -30.359 -26.469 1 98.31 82 THR B C 1
ATOM 2829 O O . THR B 1 82 ? 2.777 -29.953 -27.016 1 98.31 82 THR B O 1
ATOM 2832 N N . ASP B 1 83 ? 3.844 -31.422 -25.703 1 98 83 ASP B N 1
ATOM 2833 C CA . ASP B 1 83 ? 2.67 -32.25 -25.469 1 98 83 ASP B CA 1
ATOM 2834 C C . ASP B 1 83 ? 2.326 -32.312 -23.969 1 98 83 ASP B C 1
ATOM 2836 O O . ASP B 1 83 ? 2.916 -33.094 -23.219 1 98 83 ASP B O 1
ATOM 2840 N N . PRO B 1 84 ? 1.312 -31.609 -23.594 1 98.19 84 PRO B N 1
ATOM 2841 C CA . PRO B 1 84 ? 0.97 -31.578 -22.172 1 98.19 84 PRO B CA 1
ATOM 2842 C C . PRO B 1 84 ? 0.544 -32.938 -21.641 1 98.19 84 PRO B C 1
ATOM 2844 O O . PRO B 1 84 ? 0.855 -33.281 -20.5 1 98.19 84 PRO B O 1
ATOM 2847 N N . ALA B 1 85 ? -0.131 -33.688 -22.406 1 97.81 85 ALA B N 1
ATOM 2848 C CA . ALA B 1 85 ? -0.606 -35 -21.969 1 97.81 85 ALA B CA 1
ATOM 2849 C C . ALA B 1 85 ? 0.562 -35.906 -21.656 1 97.81 85 ALA B C 1
ATOM 2851 O O . ALA B 1 85 ? 0.571 -36.594 -20.625 1 97.81 85 ALA B O 1
ATOM 2852 N N . GLU B 1 86 ? 1.495 -35.969 -22.547 1 97.75 86 GLU B N 1
ATOM 2853 C CA . GLU B 1 86 ? 2.668 -36.812 -22.344 1 97.75 86 GLU B CA 1
ATOM 2854 C C . GLU B 1 86 ? 3.465 -36.375 -21.125 1 97.75 86 GLU B C 1
ATOM 2856 O O . GLU B 1 86 ? 3.932 -37.188 -20.344 1 97.75 86 GLU B O 1
ATOM 2861 N N . ALA B 1 87 ? 3.625 -35.094 -20.953 1 98.25 87 ALA B N 1
ATOM 2862 C CA . ALA B 1 87 ? 4.41 -34.531 -19.859 1 98.25 87 ALA B CA 1
ATOM 2863 C C . ALA B 1 87 ? 3.768 -34.812 -18.516 1 98.25 87 ALA B C 1
ATOM 2865 O O . ALA B 1 87 ? 4.461 -34.938 -17.5 1 98.25 87 ALA B O 1
ATOM 2866 N N . ALA B 1 88 ? 2.488 -34.969 -18.469 1 97.88 88 ALA B N 1
ATOM 2867 C CA . ALA B 1 88 ? 1.752 -35.094 -17.203 1 97.88 88 ALA B CA 1
ATOM 2868 C C . ALA B 1 88 ? 1.798 -36.5 -16.688 1 97.88 88 ALA B C 1
ATOM 2870 O O . ALA B 1 88 ? 1.47 -36.75 -15.523 1 97.88 88 ALA B O 1
ATOM 2871 N N . LYS B 1 89 ? 2.193 -37.406 -17.484 1 97.62 89 LYS B N 1
ATOM 2872 C CA . LYS B 1 89 ? 2.086 -38.844 -17.156 1 97.62 89 LYS B CA 1
ATOM 2873 C C . LYS B 1 89 ? 2.998 -39.188 -15.992 1 97.62 89 LYS B C 1
ATOM 2875 O O . LYS B 1 89 ? 2.832 -40.25 -15.375 1 97.62 89 LYS B O 1
ATOM 2880 N N . SER B 1 90 ? 3.93 -38.406 -15.672 1 95.5 90 SER B N 1
ATOM 2881 C CA . SER B 1 90 ? 4.848 -38.719 -14.578 1 95.5 90 SER B CA 1
ATOM 2882 C C . SER B 1 90 ? 4.805 -37.625 -13.492 1 95.5 90 SER B C 1
ATOM 2884 O O . SER B 1 90 ? 5.637 -37.625 -12.586 1 95.5 90 SER B O 1
ATOM 2886 N N . ALA B 1 91 ? 3.898 -36.812 -13.57 1 98.31 91 ALA B N 1
ATOM 2887 C CA . ALA B 1 91 ? 3.912 -35.625 -12.727 1 98.31 91 ALA B CA 1
ATOM 2888 C C . ALA B 1 91 ? 3.395 -35.938 -11.32 1 98.31 91 ALA B C 1
ATOM 2890 O O . ALA B 1 91 ? 2.395 -36.656 -11.164 1 98.31 91 ALA B O 1
ATOM 2891 N N . ASP B 1 92 ? 4.113 -35.406 -10.336 1 98.62 92 ASP B N 1
ATOM 2892 C CA . ASP B 1 92 ? 3.568 -35.312 -8.984 1 98.62 92 ASP B CA 1
ATOM 2893 C C . ASP B 1 92 ? 2.723 -34.062 -8.82 1 98.62 92 ASP B C 1
ATOM 2895 O O . ASP B 1 92 ? 1.744 -34.031 -8.07 1 98.62 92 ASP B O 1
ATOM 2899 N N . LEU B 1 93 ? 3.084 -33.062 -9.469 1 98.81 93 LEU B N 1
ATOM 2900 C CA . LEU B 1 93 ? 2.438 -31.734 -9.453 1 98.81 93 LEU B CA 1
ATOM 2901 C C . LEU B 1 93 ? 2.424 -31.125 -10.852 1 98.81 93 LEU B C 1
ATOM 2903 O O . LEU B 1 93 ? 3.438 -31.141 -11.555 1 98.81 93 LEU B O 1
ATOM 2907 N N . VAL B 1 94 ? 1.293 -30.688 -11.25 1 98.88 94 VAL B N 1
ATOM 2908 C CA . VAL B 1 94 ? 1.155 -29.875 -12.445 1 98.88 94 VAL B CA 1
ATOM 2909 C C . VAL B 1 94 ? 0.799 -28.438 -12.062 1 98.88 94 VAL B C 1
ATOM 2911 O O . VAL B 1 94 ? -0.141 -28.203 -11.297 1 98.88 94 VAL B O 1
ATOM 2914 N N . VAL B 1 95 ? 1.577 -27.469 -12.539 1 98.94 95 VAL B N 1
ATOM 2915 C CA . VAL B 1 95 ? 1.252 -26.062 -12.359 1 98.94 95 VAL B CA 1
ATOM 2916 C C . VAL B 1 95 ? 0.949 -25.422 -13.711 1 98.94 95 VAL B C 1
ATOM 2918 O O . VAL B 1 95 ? 1.82 -25.344 -14.586 1 98.94 95 VAL B O 1
ATOM 2921 N N . GLU B 1 96 ? -0.22 -25.016 -13.852 1 98.88 96 GLU B N 1
ATOM 2922 C CA . GLU B 1 96 ? -0.662 -24.375 -15.086 1 98.88 96 GLU B CA 1
ATOM 2923 C C . GLU B 1 96 ? -0.433 -22.859 -15.039 1 98.88 96 GLU B C 1
ATOM 2925 O O . GLU B 1 96 ? -0.817 -22.203 -14.07 1 98.88 96 GLU B O 1
ATOM 2930 N N . ALA B 1 97 ? 0.216 -22.281 -16.016 1 98.44 97 ALA B N 1
ATOM 2931 C CA . ALA B 1 97 ? 0.509 -20.859 -16.141 1 98.44 97 ALA B CA 1
ATOM 2932 C C . ALA B 1 97 ? 0.269 -20.391 -17.578 1 98.44 97 ALA B C 1
ATOM 2934 O O . ALA B 1 97 ? 1.119 -19.719 -18.156 1 98.44 97 ALA B O 1
ATOM 2935 N N . ILE B 1 98 ? -0.875 -20.75 -18.141 1 97.38 98 ILE B N 1
ATOM 2936 C CA . ILE B 1 98 ? -1.196 -20.359 -19.516 1 97.38 98 ILE B CA 1
ATOM 2937 C C . ILE B 1 98 ? -2.146 -19.172 -19.5 1 97.38 98 ILE B C 1
ATOM 2939 O O . ILE B 1 98 ? -2.277 -18.484 -18.484 1 97.38 98 ILE B O 1
ATOM 2943 N N . VAL B 1 99 ? -2.744 -18.812 -20.625 1 94.06 99 VAL B N 1
ATOM 2944 C CA . VAL B 1 99 ? -3.559 -17.609 -20.812 1 94.06 99 VAL B CA 1
ATOM 2945 C C . VAL B 1 99 ? -4.727 -17.625 -19.828 1 94.06 99 VAL B C 1
ATOM 2947 O O . VAL B 1 99 ? -5.246 -18.688 -19.484 1 94.06 99 VAL B O 1
ATOM 2950 N N . GLU B 1 100 ? -5.137 -16.438 -19.359 1 93.12 100 GLU B N 1
ATOM 2951 C CA . GLU B 1 100 ? -6.199 -16.266 -18.375 1 93.12 100 GLU B CA 1
ATOM 2952 C C . GLU B 1 100 ? -7.574 -16.391 -19.016 1 93.12 100 GLU B C 1
ATOM 2954 O O . GLU B 1 100 ? -8.328 -15.414 -19.078 1 93.12 100 GLU B O 1
ATOM 2959 N N . ASN B 1 101 ? -7.879 -17.562 -19.391 1 94.56 101 ASN B N 1
ATOM 2960 C CA . ASN B 1 101 ? -9.133 -17.891 -20.062 1 94.56 101 ASN B CA 1
ATOM 2961 C C . ASN B 1 101 ? -9.719 -19.203 -19.547 1 94.56 101 ASN B C 1
ATOM 2963 O O . ASN B 1 101 ? -9.078 -20.25 -19.641 1 94.56 101 ASN B O 1
ATOM 2967 N N . MET B 1 102 ? -10.945 -19.172 -19.125 1 95.81 102 MET B N 1
ATOM 2968 C CA . MET B 1 102 ? -11.57 -20.297 -18.438 1 95.81 102 MET B CA 1
ATOM 2969 C C . MET B 1 102 ? -11.719 -21.5 -19.375 1 95.81 102 MET B C 1
ATOM 2971 O O . MET B 1 102 ? -11.414 -22.625 -19 1 95.81 102 MET B O 1
ATOM 2975 N N . ASN B 1 103 ? -12.125 -21.203 -20.578 1 97.88 103 ASN B N 1
ATOM 2976 C CA . ASN B 1 103 ? -12.352 -22.281 -21.531 1 97.88 103 ASN B CA 1
ATOM 2977 C C . ASN B 1 103 ? -11.055 -23.016 -21.875 1 97.88 103 ASN B C 1
ATOM 2979 O O . ASN B 1 103 ? -11.031 -24.234 -21.969 1 97.88 103 ASN B O 1
ATOM 2983 N N . VAL B 1 104 ? -10.039 -22.281 -22.062 1 98 104 VAL B N 1
ATOM 2984 C CA . VAL B 1 104 ? -8.742 -22.859 -22.391 1 98 104 VAL B CA 1
ATOM 2985 C C . VAL B 1 104 ? -8.242 -23.688 -21.203 1 98 104 VAL B C 1
ATOM 2987 O O . VAL B 1 104 ? -7.742 -24.797 -21.391 1 98 104 VAL B O 1
ATOM 2990 N N . LYS B 1 105 ? -8.438 -23.234 -20.016 1 98.44 105 LYS B N 1
ATOM 2991 C CA . LYS B 1 105 ? -8.016 -23.953 -18.812 1 98.44 105 LYS B CA 1
ATOM 2992 C C . LYS B 1 105 ? -8.844 -25.234 -18.625 1 98.44 105 LYS B C 1
ATOM 2994 O O . LYS B 1 105 ? -8.297 -26.281 -18.266 1 98.44 105 LYS B O 1
ATOM 2999 N N . HIS B 1 106 ? -10.117 -25.125 -18.859 1 98.75 106 HIS B N 1
ATOM 3000 C CA . HIS B 1 106 ? -10.984 -26.281 -18.766 1 98.75 106 HIS B CA 1
ATOM 3001 C C . HIS B 1 106 ? -10.555 -27.375 -19.734 1 98.75 106 HIS B C 1
ATOM 3003 O O . HIS B 1 106 ? -10.477 -28.547 -19.359 1 98.75 106 HIS B O 1
ATOM 3009 N N . LYS B 1 107 ? -10.352 -26.922 -20.938 1 98.5 107 LYS B N 1
ATOM 3010 C CA . LYS B 1 107 ? -9.906 -27.891 -21.938 1 98.5 107 LYS B CA 1
ATOM 3011 C C . LYS B 1 107 ? -8.609 -28.562 -21.516 1 98.5 107 LYS B C 1
ATOM 3013 O O . LYS B 1 107 ? -8.484 -29.797 -21.594 1 98.5 107 LYS B O 1
ATOM 3018 N N . LEU B 1 108 ? -7.695 -27.844 -21.047 1 98.62 108 LEU B N 1
ATOM 3019 C CA . LEU B 1 108 ? -6.398 -28.359 -20.625 1 98.62 108 LEU B CA 1
ATOM 3020 C C . LEU B 1 108 ? -6.555 -29.344 -19.469 1 98.62 108 LEU B C 1
ATOM 3022 O O . LEU B 1 108 ? -6.082 -30.484 -19.547 1 98.62 108 LEU B O 1
ATOM 3026 N N . PHE B 1 109 ? -7.18 -28.938 -18.406 1 98.75 109 PHE B N 1
ATOM 3027 C CA . PHE B 1 109 ? -7.238 -29.766 -17.203 1 98.75 109 PHE B CA 1
ATOM 3028 C C . PHE B 1 109 ? -8.062 -31.016 -17.438 1 98.75 109 PHE B C 1
ATOM 3030 O O . PHE B 1 109 ? -7.773 -32.062 -16.859 1 98.75 109 PHE B O 1
ATOM 3037 N N . SER B 1 110 ? -9.086 -30.891 -18.297 1 98.62 110 SER B N 1
ATOM 3038 C CA . SER B 1 110 ? -9.828 -32.094 -18.672 1 98.62 110 SER B CA 1
ATOM 3039 C C . SER B 1 110 ? -8.93 -33.125 -19.344 1 98.62 110 SER B C 1
ATOM 3041 O O . SER B 1 110 ? -8.984 -34.312 -19.031 1 98.62 110 SER B O 1
ATOM 3043 N N . GLN B 1 111 ? -8.172 -32.594 -20.25 1 98.31 111 GLN B N 1
ATOM 3044 C CA . GLN B 1 111 ? -7.223 -33.469 -20.953 1 98.31 111 GLN B CA 1
ATOM 3045 C C . GLN B 1 111 ? -6.219 -34.062 -19.984 1 98.31 111 GLN B C 1
ATOM 3047 O O . GLN B 1 111 ? -5.941 -35.281 -20.062 1 98.31 111 GLN B O 1
ATOM 3052 N N . LEU B 1 112 ? -5.656 -33.344 -19.078 1 98.69 112 LEU B N 1
ATOM 3053 C CA . LEU B 1 112 ? -4.648 -33.812 -18.141 1 98.69 112 LEU B CA 1
ATOM 3054 C C . LEU B 1 112 ? -5.238 -34.844 -17.172 1 98.69 112 LEU B C 1
ATOM 3056 O O . LEU B 1 112 ? -4.574 -35.812 -16.797 1 98.69 112 LEU B O 1
ATOM 3060 N N . ASP B 1 113 ? -6.414 -34.531 -16.719 1 98.31 113 ASP B N 1
ATOM 3061 C CA . ASP B 1 113 ? -7.074 -35.375 -15.742 1 98.31 113 ASP B CA 1
ATOM 3062 C C . ASP B 1 113 ? -7.246 -36.812 -16.281 1 98.31 113 ASP B C 1
ATOM 3064 O O . ASP B 1 113 ? -7.277 -37.781 -15.516 1 98.31 113 ASP B O 1
ATOM 3068 N N . ALA B 1 114 ? -7.316 -36.938 -17.562 1 97.31 114 ALA B N 1
ATOM 3069 C CA . ALA B 1 114 ? -7.539 -38.25 -18.203 1 97.31 114 ALA B CA 1
ATOM 3070 C C . ALA B 1 114 ? -6.258 -39.062 -18.234 1 97.31 114 ALA B C 1
ATOM 3072 O O . ALA B 1 114 ? -6.305 -40.281 -18.344 1 97.31 114 ALA B O 1
ATOM 3073 N N . VAL B 1 115 ? -5.129 -38.438 -18.078 1 98.06 115 VAL B N 1
ATOM 3074 C CA . VAL B 1 115 ? -3.914 -39.188 -18.391 1 98.06 115 VAL B CA 1
ATOM 3075 C C . VAL B 1 115 ? -2.969 -39.125 -17.188 1 98.06 115 VAL B C 1
ATOM 3077 O O . VAL B 1 115 ? -2.098 -40 -17.047 1 98.06 115 VAL B O 1
ATOM 3080 N N . ALA B 1 116 ? -3.051 -38.156 -16.344 1 98.12 116 ALA B N 1
ATOM 3081 C CA . ALA B 1 116 ? -2.117 -38 -15.234 1 98.12 116 ALA B CA 1
ATOM 3082 C C . ALA B 1 116 ? -2.309 -39.094 -14.195 1 98.12 116 ALA B C 1
ATOM 3084 O O . ALA B 1 116 ? -3.42 -39.594 -14.008 1 98.12 116 ALA B O 1
ATOM 3085 N N . PRO B 1 117 ? -1.224 -39.438 -13.523 1 97.69 117 PRO B N 1
ATOM 3086 C CA . PRO B 1 117 ? -1.372 -40.406 -12.438 1 97.69 117 PRO B CA 1
ATOM 3087 C C . PRO B 1 117 ? -2.381 -39.938 -11.383 1 97.69 117 PRO B C 1
ATOM 3089 O O . PRO B 1 117 ? -2.572 -38.75 -11.172 1 97.69 117 PRO B O 1
ATOM 3092 N N . ASN B 1 118 ? -2.949 -40.875 -10.672 1 96.19 118 ASN B N 1
ATOM 3093 C CA . ASN B 1 118 ? -3.996 -40.594 -9.695 1 96.19 118 ASN B CA 1
ATOM 3094 C C . ASN B 1 118 ? -3.488 -39.719 -8.562 1 96.19 118 ASN B C 1
ATOM 3096 O O . ASN B 1 118 ? -4.25 -38.938 -7.992 1 96.19 118 ASN B O 1
ATOM 3100 N N . HIS B 1 119 ? -2.27 -39.781 -8.273 1 97.06 119 HIS B N 1
ATOM 3101 C CA . HIS B 1 119 ? -1.724 -39.062 -7.133 1 97.06 119 HIS B CA 1
ATOM 3102 C C . HIS B 1 119 ? -1.375 -37.625 -7.504 1 97.06 119 HIS B C 1
ATOM 3104 O O . HIS B 1 119 ? -1.071 -36.812 -6.633 1 97.06 119 HIS B O 1
ATOM 3110 N N . THR B 1 120 ? -1.396 -37.312 -8.805 1 98.5 120 THR B N 1
ATOM 3111 C CA . THR B 1 120 ? -0.929 -36 -9.273 1 98.5 120 THR B CA 1
ATOM 3112 C C . THR B 1 120 ? -1.803 -34.875 -8.711 1 98.5 120 THR B C 1
ATOM 3114 O O . THR B 1 120 ? -3.031 -34.969 -8.742 1 98.5 120 THR B O 1
ATOM 3117 N N . ILE B 1 121 ? -1.184 -33.844 -8.188 1 98.69 121 ILE B N 1
ATOM 3118 C CA . ILE B 1 121 ? -1.863 -32.625 -7.781 1 98.69 121 ILE B CA 1
ATOM 3119 C C . ILE B 1 121 ? -1.891 -31.641 -8.945 1 98.69 121 ILE B C 1
ATOM 3121 O O . ILE B 1 121 ? -0.882 -31.453 -9.633 1 98.69 121 ILE B O 1
ATOM 3125 N N . PHE B 1 122 ? -3.09 -31.109 -9.203 1 98.88 122 PHE B N 1
ATOM 3126 C CA . PHE B 1 122 ? -3.234 -30.047 -10.188 1 98.88 122 PHE B CA 1
ATOM 3127 C C . PHE B 1 122 ? -3.324 -28.688 -9.5 1 98.88 122 PHE B C 1
ATOM 3129 O O . PHE B 1 122 ? -3.994 -28.547 -8.477 1 98.88 122 PHE B O 1
ATOM 3136 N N . ALA B 1 123 ? -2.598 -27.719 -10.047 1 98.88 123 ALA B N 1
ATOM 3137 C CA . ALA B 1 123 ? -2.672 -26.359 -9.531 1 98.88 123 ALA B CA 1
ATOM 3138 C C . ALA B 1 123 ? -2.664 -25.328 -10.664 1 98.88 123 ALA B C 1
ATOM 3140 O O . ALA B 1 123 ? -2.035 -25.562 -11.703 1 98.88 123 ALA B O 1
ATOM 3141 N N . SER B 1 124 ? -3.389 -24.281 -10.469 1 98.88 124 SER B N 1
ATOM 3142 C CA . SER B 1 124 ? -3.363 -23.141 -11.391 1 98.88 124 SER B CA 1
ATOM 3143 C C . SER B 1 124 ? -2.648 -21.953 -10.781 1 98.88 124 SER B C 1
ATOM 3145 O O . SER B 1 124 ? -2.816 -21.656 -9.594 1 98.88 124 SER B O 1
ATOM 3147 N N . ASN B 1 125 ? -1.869 -21.25 -11.578 1 98.62 125 ASN B N 1
ATOM 3148 C CA . ASN B 1 125 ? -1.209 -20.016 -11.188 1 98.62 125 ASN B CA 1
ATOM 3149 C C . ASN B 1 125 ? -2.062 -18.797 -11.523 1 98.62 125 ASN B C 1
ATOM 3151 O O . ASN B 1 125 ? -1.545 -17.688 -11.648 1 98.62 125 ASN B O 1
ATOM 3155 N N . THR B 1 126 ? -3.377 -18.953 -11.688 1 97.19 126 THR B N 1
ATOM 3156 C CA . THR B 1 126 ? -4.277 -17.859 -12.016 1 97.19 126 THR B CA 1
ATOM 3157 C C . THR B 1 126 ? -4.184 -16.75 -10.977 1 97.19 126 THR B C 1
ATOM 3159 O O . THR B 1 126 ? -4.004 -17.016 -9.789 1 97.19 126 THR B O 1
ATOM 3162 N N . SER B 1 127 ? -4.348 -15.477 -11.5 1 94.12 127 SER B N 1
ATOM 3163 C CA . SER B 1 127 ? -4.32 -14.32 -10.617 1 94.12 127 SER B CA 1
ATOM 3164 C C . SER B 1 127 ? -5.73 -13.836 -10.289 1 94.12 127 SER B C 1
ATOM 3166 O O . SER B 1 127 ? -5.918 -12.992 -9.414 1 94.12 127 SER B O 1
ATOM 3168 N N . SER B 1 128 ? -6.727 -14.438 -10.938 1 89.12 128 SER B N 1
ATOM 3169 C CA . SER B 1 128 ? -8.023 -13.797 -10.781 1 89.12 128 SER B CA 1
ATOM 3170 C C . SER B 1 128 ? -9.164 -14.797 -10.938 1 89.12 128 SER B C 1
ATOM 3172 O O . SER B 1 128 ? -10.266 -14.578 -10.414 1 89.12 128 SER B O 1
ATOM 3174 N N . LEU B 1 129 ? -8.953 -15.93 -11.703 1 93.81 129 LEU B N 1
ATOM 3175 C CA . LEU B 1 129 ? -10.023 -16.891 -11.953 1 93.81 129 LEU B CA 1
ATOM 3176 C C . LEU B 1 129 ? -10.266 -17.766 -10.727 1 93.81 129 LEU B C 1
ATOM 3178 O O . LEU B 1 129 ? -9.328 -18.078 -9.992 1 93.81 129 LEU B O 1
ATOM 3182 N N . SER B 1 130 ? -11.492 -18.156 -10.523 1 96.69 130 SER B N 1
ATOM 3183 C CA . SER B 1 130 ? -11.875 -19 -9.391 1 96.69 130 SER B CA 1
ATOM 3184 C C . SER B 1 130 ? -11.281 -20.391 -9.523 1 96.69 130 SER B C 1
ATOM 3186 O O . SER B 1 130 ? -11.469 -21.062 -10.539 1 96.69 130 SER B O 1
ATOM 3188 N N . ILE B 1 131 ? -10.617 -20.797 -8.516 1 98.25 131 ILE B N 1
ATOM 3189 C CA . ILE B 1 131 ? -10.047 -22.141 -8.469 1 98.25 131 ILE B CA 1
ATOM 3190 C C . ILE B 1 131 ? -11.156 -23.188 -8.508 1 98.25 131 ILE B C 1
ATOM 3192 O O . ILE B 1 131 ? -11.039 -24.203 -9.188 1 98.25 131 ILE B O 1
ATOM 3196 N N . ASN B 1 132 ? -12.234 -22.906 -7.836 1 98.25 132 ASN B N 1
ATOM 3197 C CA . ASN B 1 132 ? -13.383 -23.797 -7.84 1 98.25 132 ASN B CA 1
ATOM 3198 C C . ASN B 1 132 ? -13.977 -23.938 -9.242 1 98.25 132 ASN B C 1
ATOM 3200 O O . ASN B 1 132 ? -14.398 -25.031 -9.633 1 98.25 132 ASN B O 1
ATOM 3204 N N . GLU B 1 133 ? -14 -22.844 -9.938 1 97.44 133 GLU B N 1
ATOM 3205 C CA . GLU B 1 133 ? -14.508 -22.906 -11.305 1 97.44 133 GLU B CA 1
ATOM 3206 C C . GLU B 1 133 ? -13.562 -23.672 -12.219 1 97.44 133 GLU B C 1
ATOM 3208 O O . GLU B 1 133 ? -14 -24.484 -13.031 1 97.44 133 GLU B O 1
ATOM 3213 N N . ILE B 1 134 ? -12.328 -23.484 -12.102 1 98.31 134 ILE B N 1
ATOM 3214 C CA . ILE B 1 134 ? -11.344 -24.188 -12.93 1 98.31 134 ILE B CA 1
ATOM 3215 C C . ILE B 1 134 ? -11.43 -25.688 -12.664 1 98.31 134 ILE B C 1
ATOM 3217 O O . ILE B 1 134 ? -11.406 -26.484 -13.602 1 98.31 134 ILE B 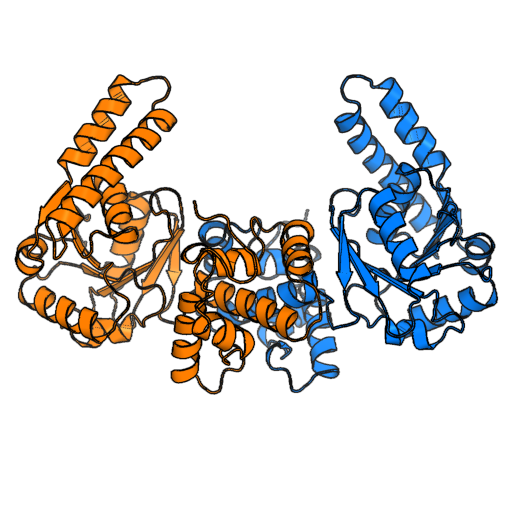O 1
ATOM 3221 N N . CYS B 1 135 ? -11.523 -26 -11.453 1 97.81 135 CYS B N 1
ATOM 3222 C CA . CYS B 1 135 ? -11.453 -27.406 -11.039 1 97.81 135 CYS B CA 1
ATOM 3223 C C . CYS B 1 135 ? -12.758 -28.125 -11.352 1 97.81 135 CYS B C 1
ATOM 3225 O O . CYS B 1 135 ? -12.844 -29.344 -11.195 1 97.81 135 CYS B O 1
ATOM 3227 N N . SER B 1 136 ? -13.773 -27.438 -11.812 1 98.19 136 SER B N 1
ATOM 3228 C CA . SER B 1 136 ? -15.117 -27.984 -11.961 1 98.19 136 SER B CA 1
ATOM 3229 C C . SER B 1 136 ? -15.141 -29.094 -13.016 1 98.19 136 SER B C 1
ATOM 3231 O O . SER B 1 136 ? -16.078 -29.891 -13.062 1 98.19 136 SER B O 1
ATOM 3233 N N . VAL B 1 137 ? -14.164 -29.219 -13.836 1 98.06 137 VAL B N 1
ATOM 3234 C CA . VAL B 1 137 ? -14.211 -30.094 -15 1 98.06 137 VAL B CA 1
ATOM 3235 C C . VAL B 1 137 ? -13.359 -31.344 -14.734 1 98.06 137 VAL B C 1
ATOM 3237 O O . VAL B 1 137 ? -13.211 -32.188 -15.609 1 98.06 137 VAL B O 1
ATOM 3240 N N . VAL B 1 138 ? -12.695 -31.422 -13.617 1 98.12 138 VAL B N 1
ATOM 3241 C CA . VAL B 1 138 ? -11.836 -32.562 -13.336 1 98.12 138 VAL B CA 1
ATOM 3242 C C . VAL B 1 138 ? -12.492 -33.469 -12.297 1 98.12 138 VAL B C 1
ATOM 3244 O O . VAL B 1 138 ? -13.344 -33 -11.523 1 98.12 138 VAL B O 1
ATOM 3247 N N . LYS B 1 139 ? -12.07 -34.688 -12.234 1 97.81 139 LYS B N 1
ATOM 3248 C CA . LYS B 1 139 ? -12.578 -35.656 -11.258 1 97.81 139 LYS B CA 1
ATOM 3249 C C . LYS B 1 139 ? -11.836 -35.531 -9.93 1 97.81 139 LYS B C 1
ATOM 3251 O O . LYS B 1 139 ? -12.438 -35.625 -8.867 1 97.81 139 LYS B O 1
ATOM 3256 N N . ARG B 1 140 ? -10.547 -35.312 -9.953 1 97.69 140 ARG B N 1
ATOM 3257 C CA . ARG B 1 140 ? -9.703 -35.281 -8.766 1 97.69 140 ARG B CA 1
ATOM 3258 C C . ARG B 1 140 ? -9.766 -33.938 -8.086 1 97.69 140 ARG B C 1
ATOM 3260 O O . ARG B 1 140 ? -8.734 -33.281 -7.879 1 97.69 140 ARG B O 1
ATOM 3267 N N . LYS B 1 141 ? -10.938 -33.531 -7.676 1 98.19 141 LYS B N 1
ATOM 3268 C CA . LYS B 1 141 ? -11.125 -32.188 -7.09 1 98.19 141 LYS B CA 1
ATOM 3269 C C . LYS B 1 141 ? -10.414 -32.094 -5.746 1 98.19 141 LYS B C 1
ATOM 3271 O O . LYS B 1 141 ? -10.039 -30.984 -5.328 1 98.19 141 LYS B O 1
ATOM 3276 N N . ASP B 1 142 ? -10.242 -33.156 -5.059 1 98.5 142 ASP B N 1
ATOM 3277 C CA . ASP B 1 142 ? -9.57 -33.188 -3.76 1 98.5 142 ASP B CA 1
ATOM 3278 C C . ASP B 1 142 ? -8.07 -32.969 -3.912 1 98.5 142 ASP B C 1
ATOM 3280 O O . ASP B 1 142 ? -7.383 -32.656 -2.934 1 98.5 142 ASP B O 1
ATOM 3284 N N . ARG B 1 143 ? -7.496 -33.125 -5.129 1 98.5 143 ARG B N 1
ATOM 3285 C CA . ARG B 1 143 ? -6.086 -32.906 -5.441 1 98.5 143 ARG B CA 1
ATOM 3286 C C . ARG B 1 143 ? -5.906 -31.75 -6.418 1 98.5 143 ARG B C 1
ATOM 3288 O O . ARG B 1 143 ? -5.141 -31.844 -7.383 1 98.5 143 ARG B O 1
ATOM 3295 N N . PHE B 1 144 ? -6.766 -30.719 -6.219 1 98.75 144 PHE B N 1
ATOM 3296 C CA . PHE B 1 144 ? -6.738 -29.5 -7.02 1 98.75 144 PHE B CA 1
ATOM 3297 C C . PHE B 1 144 ? -6.637 -28.281 -6.129 1 98.75 144 PHE B C 1
ATOM 3299 O O . PHE B 1 144 ? -7.273 -28.203 -5.074 1 98.75 144 PHE B O 1
ATOM 3306 N N . GLY B 1 145 ? -5.781 -27.25 -6.547 1 98.62 145 GLY B N 1
ATOM 3307 C CA . GLY B 1 145 ? -5.699 -26 -5.824 1 98.62 145 GLY B CA 1
ATOM 3308 C C . GLY B 1 145 ? -5.105 -24.875 -6.652 1 98.62 145 GLY B C 1
ATOM 3309 O O . GLY B 1 145 ? -5.086 -24.938 -7.883 1 98.62 145 GLY B O 1
ATOM 3310 N N . GLY B 1 146 ? -4.867 -23.812 -6 1 98.81 146 GLY B N 1
ATOM 3311 C CA . GLY B 1 146 ? -4.191 -22.672 -6.609 1 98.81 146 GLY B CA 1
ATOM 3312 C C . GLY B 1 146 ? -2.811 -22.422 -6.035 1 98.81 146 GLY B C 1
ATOM 3313 O O . GLY B 1 146 ? -2.6 -22.562 -4.828 1 98.81 146 GLY B O 1
ATOM 3314 N N . LEU B 1 147 ? -1.9 -22.156 -6.859 1 98.88 147 LEU B N 1
ATOM 3315 C CA . LEU B 1 147 ? -0.563 -21.688 -6.52 1 98.88 147 LEU B CA 1
ATOM 3316 C C . LEU B 1 147 ? -0.247 -20.375 -7.254 1 98.88 147 LEU B C 1
ATOM 3318 O O . LEU B 1 147 ? 0.236 -20.406 -8.391 1 98.88 147 LEU B O 1
ATOM 3322 N N . HIS B 1 148 ? -0.516 -19.266 -6.555 1 98.81 148 HIS B N 1
ATOM 3323 C CA . HIS B 1 148 ? -0.384 -17.969 -7.188 1 98.81 148 HIS B CA 1
ATOM 3324 C C . HIS B 1 148 ? 0.958 -17.328 -6.855 1 98.81 148 HIS B C 1
ATOM 3326 O O . HIS B 1 148 ? 1.14 -16.781 -5.758 1 98.81 148 HIS B O 1
ATOM 3332 N N . PHE B 1 149 ? 1.854 -17.406 -7.82 1 98.69 149 PHE B N 1
ATOM 3333 C CA . PHE B 1 149 ? 3.17 -16.797 -7.727 1 98.69 149 PHE B CA 1
ATOM 3334 C C . PHE B 1 149 ? 3.109 -15.328 -8.148 1 98.69 149 PHE B C 1
ATOM 3336 O O . PHE B 1 149 ? 2.117 -14.883 -8.727 1 98.69 149 PHE B O 1
ATOM 3343 N N . PHE B 1 150 ? 4.109 -14.602 -7.84 1 97.81 150 PHE B N 1
ATOM 3344 C CA . PHE B 1 150 ? 4.203 -13.195 -8.195 1 97.81 150 PHE B CA 1
ATOM 3345 C C . PHE B 1 150 ? 5.453 -12.922 -9.023 1 97.81 150 PHE B C 1
ATOM 3347 O O . PHE B 1 150 ? 6.52 -13.484 -8.75 1 97.81 150 PHE B O 1
ATOM 3354 N N . ASN B 1 151 ? 5.434 -12.125 -10.008 1 94.75 151 ASN B N 1
ATOM 3355 C CA . ASN B 1 151 ? 6.516 -11.781 -10.922 1 94.75 151 ASN B CA 1
ATOM 3356 C C . ASN B 1 151 ? 7.418 -10.703 -10.344 1 94.75 151 ASN B C 1
ATOM 3358 O O . ASN B 1 151 ? 6.934 -9.703 -9.812 1 94.75 151 ASN B O 1
ATOM 3362 N N . PRO B 1 152 ? 8.711 -10.984 -10.523 1 95.88 152 PRO B N 1
ATOM 3363 C CA . PRO B 1 152 ? 9.438 -12.133 -11.078 1 95.88 152 PRO B CA 1
ATOM 3364 C C . PRO B 1 152 ? 9.508 -13.305 -10.102 1 95.88 152 PRO B C 1
ATOM 3366 O O . PRO B 1 152 ? 9.961 -13.148 -8.969 1 95.88 152 PRO B O 1
ATOM 3369 N N . VAL B 1 153 ? 9.188 -14.398 -10.531 1 97.88 153 VAL B N 1
ATOM 3370 C CA . VAL B 1 153 ? 8.93 -15.562 -9.688 1 97.88 153 VAL B CA 1
ATOM 3371 C C . VAL B 1 153 ? 10.18 -15.883 -8.867 1 97.88 153 VAL B C 1
ATOM 3373 O O . VAL B 1 153 ? 10.094 -16.125 -7.66 1 97.88 153 VAL B O 1
ATOM 3376 N N . PRO B 1 154 ? 11.406 -15.812 -9.484 1 96.75 154 PRO B N 1
ATOM 3377 C CA . PRO B 1 154 ? 12.578 -16.188 -8.688 1 96.75 154 PRO B CA 1
ATOM 3378 C C . PRO B 1 154 ? 12.922 -15.164 -7.617 1 96.75 154 PRO B C 1
ATOM 3380 O O . PRO B 1 154 ? 13.68 -15.469 -6.688 1 96.75 154 PRO B O 1
ATOM 3383 N N . VAL B 1 155 ? 12.375 -13.984 -7.684 1 95.75 155 VAL B N 1
ATOM 3384 C CA . VAL B 1 155 ? 12.734 -12.898 -6.789 1 95.75 155 VAL B CA 1
ATOM 3385 C C . VAL B 1 155 ? 11.664 -12.742 -5.707 1 95.75 155 VAL B C 1
ATOM 3387 O O . VAL B 1 155 ? 11.984 -12.562 -4.531 1 95.75 155 VAL B O 1
ATOM 3390 N N . MET B 1 156 ? 10.414 -12.797 -6.09 1 97.44 156 MET B N 1
ATOM 3391 C CA . MET B 1 156 ? 9.312 -12.57 -5.152 1 97.44 156 MET B CA 1
ATOM 3392 C C . MET B 1 156 ? 9.18 -13.734 -4.18 1 97.44 156 MET B C 1
ATOM 3394 O O . MET B 1 156 ? 9.242 -14.898 -4.586 1 97.44 156 MET B O 1
ATOM 3398 N N . ARG B 1 157 ? 8.922 -13.461 -2.979 1 98 157 ARG B N 1
ATOM 3399 C CA . ARG B 1 157 ? 9 -14.469 -1.927 1 98 157 ARG B CA 1
ATOM 3400 C C . ARG B 1 157 ? 7.625 -15.062 -1.645 1 98 157 ARG B C 1
ATOM 3402 O O . ARG B 1 157 ? 7.52 -16.156 -1.065 1 98 157 ARG B O 1
ATOM 3409 N N . LEU B 1 158 ? 6.594 -14.383 -2.035 1 98.81 158 LEU B N 1
ATOM 3410 C CA . LEU B 1 158 ? 5.254 -14.797 -1.624 1 98.81 158 LEU B CA 1
ATOM 3411 C C . LEU B 1 158 ? 4.703 -15.867 -2.557 1 98.81 158 LEU B C 1
ATOM 3413 O O . LEU B 1 158 ? 4.879 -15.789 -3.775 1 98.81 158 LEU B O 1
ATOM 3417 N N . LEU B 1 159 ? 4.035 -16.766 -2 1 98.88 159 LEU B N 1
ATOM 3418 C CA . LEU B 1 159 ? 3.158 -17.672 -2.717 1 98.88 159 LEU B CA 1
ATOM 3419 C C . LEU B 1 159 ? 1.795 -17.766 -2.037 1 98.88 159 LEU B C 1
ATOM 3421 O O . LEU B 1 159 ? 1.708 -18.109 -0.854 1 98.88 159 LEU B O 1
ATOM 3425 N N . GLU B 1 160 ? 0.747 -17.453 -2.719 1 98.88 160 GLU B N 1
ATOM 3426 C CA . GLU B 1 160 ? -0.604 -17.688 -2.223 1 98.88 160 GLU B CA 1
ATOM 3427 C C . GLU B 1 160 ? -1.057 -19.109 -2.539 1 98.88 160 GLU B C 1
ATOM 3429 O O . GLU B 1 160 ? -1.156 -19.5 -3.707 1 98.88 160 GLU B O 1
ATOM 3434 N N . VAL B 1 161 ? -1.257 -19.875 -1.54 1 98.88 161 VAL B N 1
ATOM 3435 C CA . VAL B 1 161 ? -1.806 -21.219 -1.691 1 98.88 161 VAL B CA 1
ATOM 3436 C C . VAL B 1 161 ? -3.32 -21.172 -1.506 1 98.88 161 VAL B C 1
ATOM 3438 O O . VAL B 1 161 ? -3.812 -20.953 -0.396 1 98.88 161 VAL B O 1
ATOM 3441 N N . VAL B 1 162 ? -4.035 -21.422 -2.592 1 98.69 162 VAL B N 1
ATOM 3442 C CA . VAL B 1 162 ? -5.484 -21.25 -2.6 1 98.69 162 VAL B CA 1
ATOM 3443 C C . VAL B 1 162 ? -6.16 -22.609 -2.434 1 98.69 162 VAL B C 1
ATOM 3445 O O . VAL B 1 162 ? -5.98 -23.516 -3.264 1 98.69 162 VAL B O 1
ATOM 3448 N N . ARG B 1 163 ? -6.852 -22.719 -1.417 1 97.44 163 ARG B N 1
ATOM 3449 C CA . ARG B 1 163 ? -7.629 -23.922 -1.158 1 97.44 163 ARG B CA 1
ATOM 3450 C C . ARG B 1 163 ? -9.031 -23.812 -1.755 1 97.44 163 ARG B C 1
ATOM 3452 O O . ARG B 1 163 ? -9.789 -22.906 -1.404 1 97.44 163 ARG B O 1
ATOM 3459 N N . GLY B 1 164 ? -9.32 -24.672 -2.688 1 97.06 164 GLY B N 1
ATOM 3460 C CA . GLY B 1 164 ? -10.688 -24.766 -3.182 1 97.06 164 GLY B CA 1
ATOM 3461 C C . GLY B 1 164 ? -11.617 -25.469 -2.221 1 97.06 164 GLY B C 1
ATOM 3462 O O . GLY B 1 164 ? -11.188 -25.969 -1.176 1 97.06 164 GLY B O 1
ATOM 3463 N N . ALA B 1 165 ? -12.828 -25.516 -2.543 1 97.5 165 ALA B N 1
ATOM 3464 C CA . ALA B 1 165 ? -13.875 -26.078 -1.687 1 97.5 165 ALA B CA 1
ATOM 3465 C C . ALA B 1 165 ? -13.633 -27.562 -1.43 1 97.5 165 ALA B C 1
ATOM 3467 O O . ALA B 1 165 ? -13.961 -28.078 -0.357 1 97.5 165 ALA B O 1
ATOM 3468 N N . GLU B 1 166 ? -13 -28.266 -2.371 1 98.06 166 GLU B N 1
ATOM 3469 C CA . GLU B 1 166 ? -12.859 -29.719 -2.26 1 98.06 166 GLU B CA 1
ATOM 3470 C C . GLU B 1 166 ? -11.398 -30.109 -2.086 1 98.06 166 GLU B C 1
ATOM 3472 O O . GLU B 1 166 ? -11.078 -31.297 -2.02 1 98.06 166 GLU B O 1
ATOM 3477 N N . THR B 1 167 ? -10.531 -29.125 -2.059 1 98.5 167 THR B N 1
ATOM 3478 C CA . THR B 1 167 ? -9.125 -29.438 -1.824 1 98.5 167 THR B CA 1
ATOM 3479 C C . THR B 1 167 ? -8.938 -30.156 -0.488 1 98.5 167 THR B C 1
ATOM 3481 O O . THR B 1 167 ? -9.344 -29.641 0.557 1 98.5 167 THR B O 1
ATOM 3484 N N . SER B 1 168 ? -8.312 -31.297 -0.532 1 98.38 168 SER B N 1
ATOM 3485 C CA . SER B 1 168 ? -8.133 -32.031 0.706 1 98.38 168 SER B CA 1
ATOM 3486 C C . SER B 1 168 ? -7.055 -31.422 1.585 1 98.38 168 SER B C 1
ATOM 3488 O O . SER B 1 168 ? -6.203 -30.672 1.097 1 98.38 168 SER B O 1
ATOM 3490 N N . ASP B 1 169 ? -7.117 -31.75 2.867 1 98.12 169 ASP B N 1
ATOM 3491 C CA . ASP B 1 169 ? -6.078 -31.297 3.791 1 98.12 169 ASP B CA 1
ATOM 3492 C C . ASP B 1 169 ? -4.703 -31.797 3.346 1 98.12 169 ASP B C 1
ATOM 3494 O O . ASP B 1 169 ? -3.713 -31.062 3.445 1 98.12 169 ASP B O 1
ATOM 3498 N N . ALA B 1 170 ? -4.652 -33 2.896 1 97.94 170 ALA B N 1
ATOM 3499 C CA . ALA B 1 170 ? -3.391 -33.594 2.445 1 97.94 170 ALA B CA 1
ATOM 3500 C C . ALA B 1 170 ? -2.818 -32.812 1.266 1 97.94 170 ALA B C 1
ATOM 3502 O O . ALA B 1 170 ? -1.62 -32.531 1.224 1 97.94 170 ALA B O 1
ATOM 3503 N N . THR B 1 171 ? -3.703 -32.5 0.312 1 98.44 171 THR B N 1
ATOM 3504 C CA . THR B 1 171 ? -3.291 -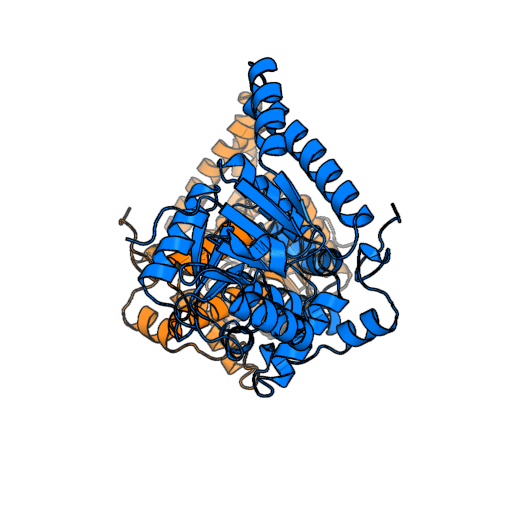31.734 -0.857 1 98.44 171 THR B CA 1
ATOM 3505 C C . THR B 1 171 ? -2.803 -30.344 -0.448 1 98.44 171 THR B C 1
ATOM 3507 O O . THR B 1 171 ? -1.729 -29.906 -0.868 1 98.44 171 THR B O 1
ATOM 3510 N N . TYR B 1 172 ? -3.557 -29.75 0.371 1 98.25 172 TYR B N 1
ATOM 3511 C CA . TYR B 1 172 ? -3.217 -28.422 0.879 1 98.25 172 TYR B CA 1
ATOM 3512 C C . TYR B 1 172 ? -1.857 -28.438 1.569 1 98.25 172 TYR B C 1
ATOM 3514 O O . TYR B 1 172 ? -1 -27.594 1.281 1 98.25 172 TYR B O 1
ATOM 3522 N N . LYS B 1 173 ? -1.645 -29.312 2.436 1 98.19 173 LYS B N 1
ATOM 3523 C CA . LYS B 1 173 ? -0.387 -29.438 3.168 1 98.19 173 LYS B CA 1
ATOM 3524 C C . LYS B 1 173 ? 0.782 -29.672 2.217 1 98.19 173 LYS B C 1
ATOM 3526 O O . LYS B 1 173 ? 1.857 -29.094 2.387 1 98.19 173 LYS B O 1
ATOM 3531 N N . THR B 1 174 ? 0.552 -30.516 1.248 1 98.44 174 THR B N 1
ATOM 3532 C CA . THR B 1 174 ? 1.589 -30.812 0.266 1 98.44 174 THR B CA 1
ATOM 3533 C C . THR B 1 174 ? 1.96 -29.562 -0.524 1 98.44 174 THR B C 1
ATOM 3535 O O . THR B 1 174 ? 3.143 -29.297 -0.743 1 98.44 174 THR B O 1
ATOM 3538 N N . MET B 1 175 ? 0.949 -28.828 -0.947 1 98.62 175 MET B N 1
ATOM 3539 C CA . MET B 1 175 ? 1.2 -27.594 -1.68 1 98.62 175 MET B CA 1
ATOM 3540 C C . MET B 1 175 ? 1.963 -26.594 -0.815 1 98.62 175 MET B C 1
ATOM 3542 O O . MET B 1 175 ? 2.9 -25.953 -1.285 1 98.62 175 MET B O 1
ATOM 3546 N N . MET B 1 176 ? 1.596 -26.516 0.445 1 98.44 176 MET B N 1
ATOM 3547 C CA . MET B 1 176 ? 2.27 -25.625 1.386 1 98.44 176 MET B CA 1
ATOM 3548 C C . MET B 1 176 ? 3.734 -26.016 1.549 1 98.44 176 MET B C 1
ATOM 3550 O O . MET B 1 176 ? 4.621 -25.156 1.476 1 98.44 176 MET B O 1
ATOM 3554 N N . GLU B 1 177 ? 3.953 -27.25 1.767 1 98.25 177 GLU B N 1
ATOM 3555 C CA . GLU B 1 177 ? 5.312 -27.75 1.956 1 98.25 177 GLU B CA 1
ATOM 3556 C C . GLU B 1 177 ? 6.156 -27.547 0.699 1 98.25 177 GLU B C 1
ATOM 3558 O O . GLU B 1 177 ? 7.324 -27.172 0.783 1 98.25 177 GLU B O 1
ATOM 3563 N N . TRP B 1 178 ? 5.566 -27.812 -0.395 1 98.44 178 TRP B N 1
ATOM 3564 C CA . TRP B 1 178 ? 6.273 -27.625 -1.657 1 98.44 178 TRP B CA 1
ATOM 3565 C C . TRP B 1 178 ? 6.633 -26.156 -1.867 1 98.44 178 TRP B C 1
ATOM 3567 O O . TRP B 1 178 ? 7.754 -25.844 -2.273 1 98.44 178 TRP B O 1
ATOM 3577 N N . GLY B 1 179 ? 5.668 -25.281 -1.656 1 98.56 179 GLY B N 1
ATOM 3578 C CA . GLY B 1 179 ? 5.945 -23.859 -1.759 1 98.56 179 GLY B CA 1
ATOM 3579 C C . GLY B 1 179 ? 7.129 -23.422 -0.918 1 98.56 179 GLY B C 1
ATOM 3580 O O . GLY B 1 179 ? 7.984 -22.672 -1.388 1 98.56 179 GLY B O 1
ATOM 3581 N N . LYS B 1 180 ? 7.172 -23.875 0.258 1 98 180 LYS B N 1
ATOM 3582 C CA . LYS B 1 180 ? 8.289 -23.578 1.141 1 98 180 LYS B CA 1
ATOM 3583 C C . LYS B 1 180 ? 9.594 -24.156 0.598 1 98 180 LYS B C 1
ATOM 3585 O O . LYS B 1 180 ? 10.641 -23.516 0.666 1 98 180 LYS B O 1
ATOM 3590 N N . ALA B 1 181 ? 9.531 -25.344 0.074 1 97.31 181 ALA B N 1
ATOM 3591 C CA . ALA B 1 181 ? 10.711 -26.031 -0.444 1 97.31 181 ALA B CA 1
ATOM 3592 C C . ALA B 1 181 ? 11.312 -25.281 -1.624 1 97.31 181 ALA B C 1
ATOM 3594 O O . ALA B 1 181 ? 12.523 -25.328 -1.85 1 97.31 181 ALA B O 1
ATOM 3595 N N . VAL B 1 182 ? 10.492 -24.547 -2.32 1 97.69 182 VAL B N 1
ATOM 3596 C CA . VAL B 1 182 ? 11.016 -23.828 -3.473 1 97.69 182 VAL B CA 1
ATOM 3597 C C . VAL B 1 182 ? 11.375 -22.406 -3.07 1 97.69 182 VAL B C 1
ATOM 3599 O O . VAL B 1 182 ? 11.57 -21.531 -3.93 1 97.69 182 VAL B O 1
ATOM 3602 N N . GLY B 1 183 ? 11.352 -22.109 -1.815 1 97.25 183 GLY B N 1
ATOM 3603 C CA . GLY B 1 183 ? 11.906 -20.875 -1.31 1 97.25 183 GLY B CA 1
ATOM 3604 C C . GLY B 1 183 ? 10.867 -19.797 -1.085 1 97.25 183 GLY B C 1
ATOM 3605 O O . GLY B 1 183 ? 11.203 -18.625 -0.933 1 97.25 183 GLY B O 1
ATOM 3606 N N . LYS B 1 184 ? 9.594 -20.141 -1.083 1 98.69 184 LYS B N 1
ATOM 3607 C CA . LYS B 1 184 ? 8.531 -19.156 -0.93 1 98.69 184 LYS B CA 1
ATOM 3608 C C . LYS B 1 184 ? 8.039 -19.094 0.512 1 98.69 184 LYS B C 1
ATOM 3610 O O . LYS B 1 184 ? 8.195 -20.062 1.268 1 98.69 184 LYS B O 1
ATOM 3615 N N . THR B 1 185 ? 7.594 -17.938 0.897 1 98.81 185 THR B N 1
ATOM 3616 C CA . THR B 1 185 ? 6.711 -17.812 2.051 1 98.81 185 THR B CA 1
ATOM 3617 C C . THR B 1 185 ? 5.25 -17.984 1.64 1 98.81 185 THR B C 1
ATOM 3619 O O . THR B 1 185 ? 4.723 -17.203 0.85 1 98.81 185 THR B O 1
ATOM 3622 N N . CYS B 1 186 ? 4.684 -19.016 2.195 1 98.75 186 CYS B N 1
ATOM 3623 C CA . CYS B 1 186 ? 3.342 -19.391 1.761 1 98.75 186 CYS B CA 1
ATOM 3624 C C . CYS B 1 186 ? 2.287 -18.828 2.705 1 98.75 186 CYS B C 1
ATOM 3626 O O . CYS B 1 186 ? 2.484 -18.797 3.92 1 98.75 186 CYS B O 1
ATOM 3628 N N . ILE B 1 187 ? 1.227 -18.344 2.143 1 98.75 187 ILE B N 1
ATOM 3629 C CA . ILE B 1 187 ? 0.049 -18 2.934 1 98.75 187 ILE B CA 1
ATOM 3630 C C . ILE B 1 187 ? -1.16 -18.781 2.422 1 98.75 187 ILE B C 1
ATOM 3632 O O . ILE B 1 187 ? -1.158 -19.266 1.288 1 98.75 187 ILE B O 1
ATOM 3636 N N . THR B 1 188 ? -2.141 -18.891 3.279 1 98.5 188 THR B N 1
ATOM 3637 C CA . THR B 1 188 ? -3.375 -19.594 2.945 1 98.5 188 THR B CA 1
ATOM 3638 C C . THR B 1 188 ? -4.438 -18.609 2.447 1 98.5 188 THR B C 1
ATOM 3640 O O . THR B 1 188 ? -4.695 -17.594 3.088 1 98.5 188 THR B O 1
ATOM 3643 N N . CYS B 1 189 ? -5.039 -18.953 1.387 1 96.81 189 CYS B N 1
ATOM 3644 C CA . CYS B 1 189 ? -6.125 -18.172 0.818 1 96.81 189 CYS B CA 1
ATOM 3645 C C . CYS B 1 189 ? -7.348 -19.047 0.541 1 96.81 189 CYS B C 1
ATOM 3647 O O . CYS B 1 189 ? -7.211 -20.219 0.204 1 96.81 189 CYS B O 1
ATOM 3649 N N . LYS B 1 190 ? -8.461 -18.422 0.656 1 97.12 190 LYS B N 1
ATOM 3650 C CA . LYS B 1 190 ? -9.68 -19 0.104 1 97.12 190 LYS B CA 1
ATOM 3651 C C . LYS B 1 190 ? -9.875 -18.594 -1.352 1 97.12 190 LYS B C 1
ATOM 3653 O O . LYS B 1 190 ? -9.18 -17.703 -1.849 1 97.12 190 LYS B O 1
ATOM 3658 N N . ASP B 1 191 ? -10.773 -19.328 -1.966 1 96.88 191 ASP B N 1
ATOM 3659 C CA . ASP B 1 191 ? -11.07 -19.031 -3.367 1 96.88 191 ASP B CA 1
ATOM 3660 C C . ASP B 1 191 ? -12.039 -17.859 -3.492 1 96.88 191 ASP B C 1
ATOM 3662 O O . ASP B 1 191 ? -13.203 -18.047 -3.838 1 96.88 191 ASP B O 1
ATOM 3666 N N . THR B 1 192 ? -11.531 -16.672 -3.242 1 94.75 192 THR B N 1
ATOM 3667 C CA . THR B 1 192 ? -12.266 -15.422 -3.402 1 94.75 192 THR B CA 1
ATOM 3668 C C . THR B 1 192 ? -11.594 -14.531 -4.445 1 94.75 192 THR B C 1
ATOM 3670 O O . THR B 1 192 ? -10.422 -14.719 -4.773 1 94.75 192 THR B O 1
ATOM 3673 N N . PRO B 1 193 ? -12.344 -13.57 -5.02 1 93.62 193 PRO B N 1
ATOM 3674 C CA . PRO B 1 193 ? -11.781 -12.727 -6.074 1 93.62 193 PRO B CA 1
ATOM 3675 C C . PRO B 1 193 ? -10.484 -12.039 -5.652 1 93.62 193 PRO B C 1
ATOM 3677 O O . PRO B 1 193 ? -10.492 -11.219 -4.73 1 93.62 193 PRO B O 1
ATOM 3680 N N . GLY B 1 194 ? -9.5 -12.398 -6.367 1 96.06 194 GLY B N 1
ATOM 3681 C CA . GLY B 1 194 ? -8.227 -11.742 -6.137 1 96.06 194 GLY B CA 1
ATOM 3682 C C . GLY B 1 194 ? -7.469 -12.32 -4.953 1 96.06 194 GLY B C 1
ATOM 3683 O O . GLY B 1 194 ? -6.383 -11.844 -4.609 1 96.06 194 GLY B O 1
ATOM 3684 N N . PHE B 1 195 ? -8.102 -13.32 -4.258 1 97.81 195 PHE B N 1
ATOM 3685 C CA . PHE B 1 195 ? -7.477 -13.984 -3.121 1 97.81 195 PHE B CA 1
ATOM 3686 C C . PHE B 1 195 ? -7.168 -12.984 -2.012 1 97.81 195 PHE B C 1
ATOM 3688 O O . PHE B 1 195 ? -8.078 -12.461 -1.373 1 97.81 195 PHE B O 1
ATOM 3695 N N . VAL B 1 196 ? -5.82 -12.695 -1.807 1 98.38 196 VAL B N 1
ATOM 3696 C CA . VAL B 1 196 ? -5.539 -11.711 -0.767 1 98.38 196 VAL B CA 1
ATOM 3697 C C . VAL B 1 196 ? -4.855 -10.492 -1.38 1 98.38 196 VAL B C 1
ATOM 3699 O O . VAL B 1 196 ? -5.375 -9.375 -1.299 1 98.38 196 VAL B O 1
ATOM 3702 N N . VAL B 1 197 ? -3.697 -10.656 -2.084 1 98.56 197 VAL B N 1
ATOM 3703 C CA . VAL B 1 197 ? -2.9 -9.539 -2.576 1 98.56 197 VAL B CA 1
ATOM 3704 C C . VAL B 1 197 ? -3.717 -8.727 -3.576 1 98.56 197 VAL B C 1
ATOM 3706 O O . VAL B 1 197 ? -3.965 -7.535 -3.361 1 98.56 197 VAL B O 1
ATOM 3709 N N . ASN B 1 198 ? -4.215 -9.383 -4.625 1 97.62 198 ASN B N 1
ATOM 3710 C CA . ASN B 1 198 ? -4.938 -8.648 -5.652 1 97.62 198 ASN B CA 1
ATOM 3711 C C . ASN B 1 198 ? -6.285 -8.148 -5.141 1 97.62 198 ASN B C 1
ATOM 3713 O O . ASN B 1 198 ? -6.777 -7.109 -5.59 1 97.62 198 ASN B O 1
ATOM 3717 N N . ARG B 1 199 ? -6.871 -8.922 -4.207 1 97.44 199 ARG B N 1
ATOM 3718 C CA . ARG B 1 199 ? -8.133 -8.477 -3.619 1 97.44 199 ARG B CA 1
ATOM 3719 C C . ARG B 1 199 ? -7.977 -7.113 -2.951 1 97.44 199 ARG B C 1
ATOM 3721 O O . ARG B 1 199 ? -8.914 -6.32 -2.922 1 97.44 199 ARG B O 1
ATOM 3728 N N . LEU B 1 200 ? -6.816 -6.824 -2.398 1 98.19 200 LEU B N 1
ATOM 3729 C CA . LEU B 1 200 ? -6.547 -5.555 -1.732 1 98.19 200 LEU B CA 1
ATOM 3730 C C . LEU B 1 200 ? -5.891 -4.562 -2.691 1 98.19 200 LEU B C 1
ATOM 3732 O O . LEU B 1 200 ? -6.23 -3.379 -2.693 1 98.19 200 LEU B O 1
ATOM 3736 N N . LEU B 1 201 ? -5.008 -5.004 -3.549 1 98.19 201 LEU B N 1
ATOM 3737 C CA . LEU B 1 201 ? -4.172 -4.148 -4.383 1 98.19 201 LEU B CA 1
ATOM 3738 C C . LEU B 1 201 ? -4.984 -3.535 -5.52 1 98.19 201 LEU B C 1
ATOM 3740 O O . LEU B 1 201 ? -4.871 -2.338 -5.793 1 98.19 201 LEU B O 1
ATOM 3744 N N . VAL B 1 202 ? -5.812 -4.332 -6.188 1 97.44 202 VAL B N 1
ATOM 3745 C CA . VAL B 1 202 ? -6.531 -3.859 -7.367 1 97.44 202 VAL B CA 1
ATOM 3746 C C . VAL B 1 202 ? -7.523 -2.77 -6.969 1 97.44 202 VAL B C 1
ATOM 3748 O O . VAL B 1 202 ? -7.535 -1.686 -7.559 1 97.44 202 VAL B O 1
ATOM 3751 N N . PRO B 1 203 ? -8.32 -2.973 -5.918 1 97.19 203 PRO B N 1
ATOM 3752 C CA . PRO B 1 203 ? -9.203 -1.886 -5.488 1 97.19 203 PRO B CA 1
ATOM 3753 C C . PRO B 1 203 ? -8.438 -0.634 -5.07 1 97.19 203 PRO B C 1
ATOM 3755 O O . PRO B 1 203 ? -8.891 0.485 -5.32 1 97.19 203 PRO B O 1
ATOM 3758 N N . TYR B 1 204 ? -7.312 -0.786 -4.418 1 98.44 204 TYR B N 1
ATOM 3759 C CA . TYR B 1 204 ? -6.453 0.337 -4.059 1 98.44 204 TYR B CA 1
ATOM 3760 C C . TYR B 1 204 ? -6.031 1.117 -5.297 1 98.44 204 TYR B C 1
ATOM 3762 O O . TYR B 1 204 ? -6.145 2.344 -5.332 1 98.44 204 TYR B O 1
ATOM 3770 N N . ILE B 1 205 ? -5.57 0.438 -6.312 1 98.69 205 ILE B N 1
ATOM 3771 C CA . ILE B 1 205 ? -5.18 1.053 -7.578 1 98.69 205 ILE B CA 1
ATOM 3772 C C . ILE B 1 205 ? -6.383 1.74 -8.211 1 98.69 205 ILE B C 1
ATOM 3774 O O . ILE B 1 205 ? -6.285 2.877 -8.68 1 98.69 205 ILE B O 1
ATOM 3778 N N . CYS B 1 206 ? -7.5 1.068 -8.188 1 98.31 206 CYS B N 1
ATOM 3779 C CA . CYS B 1 206 ? -8.711 1.605 -8.789 1 98.31 206 CYS B CA 1
ATOM 3780 C C . CYS B 1 206 ? -9.148 2.887 -8.086 1 98.31 206 CYS B C 1
ATOM 3782 O O . CYS B 1 206 ? -9.57 3.844 -8.742 1 98.31 206 CYS B O 1
ATOM 3784 N N . GLU B 1 207 ? -9.031 2.924 -6.789 1 98 207 GLU B N 1
ATOM 3785 C CA . GLU B 1 207 ? -9.391 4.137 -6.059 1 98 207 GLU B CA 1
ATOM 3786 C C . GLU B 1 207 ? -8.453 5.289 -6.402 1 98 207 GLU B C 1
ATOM 3788 O O . GLU B 1 207 ? -8.867 6.445 -6.434 1 98 207 GLU B O 1
ATOM 3793 N N . ALA B 1 208 ? -7.195 4.969 -6.625 1 98.75 208 ALA B N 1
ATOM 3794 C CA . ALA B 1 208 ? -6.258 6 -7.074 1 98.75 208 ALA B CA 1
ATOM 3795 C C . ALA B 1 208 ? -6.664 6.551 -8.438 1 98.75 208 ALA B C 1
ATOM 3797 O O . ALA B 1 208 ? -6.602 7.758 -8.672 1 98.75 208 ALA B O 1
ATOM 3798 N N . ILE B 1 209 ? -7.086 5.652 -9.336 1 98.81 209 ILE 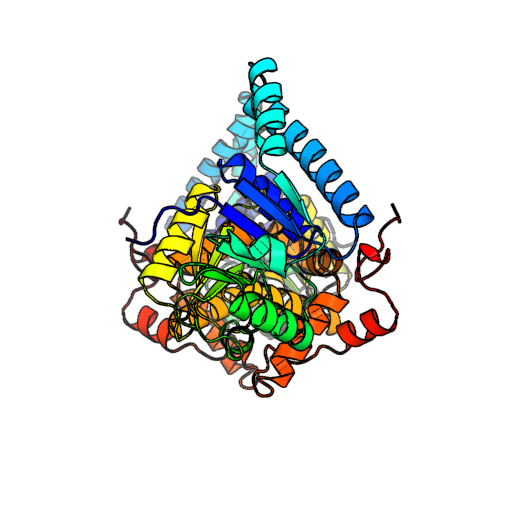B N 1
ATOM 3799 C CA . ILE B 1 209 ? -7.543 6.074 -10.656 1 98.81 209 ILE B CA 1
ATOM 3800 C C . ILE B 1 209 ? -8.781 6.957 -10.516 1 98.81 209 ILE B C 1
ATOM 3802 O O . ILE B 1 209 ? -8.898 7.988 -11.188 1 98.81 209 ILE B O 1
ATOM 3806 N N . ARG B 1 210 ? -9.688 6.57 -9.648 1 97.88 210 ARG B N 1
ATOM 3807 C CA . ARG B 1 210 ? -10.891 7.363 -9.43 1 97.88 210 ARG B CA 1
ATOM 3808 C C . ARG B 1 210 ? -10.547 8.734 -8.859 1 97.88 210 ARG B C 1
ATOM 3810 O O . ARG B 1 210 ? -11.188 9.734 -9.195 1 97.88 210 ARG B O 1
ATOM 3817 N N . LEU B 1 211 ? -9.602 8.758 -7.945 1 97.88 211 LEU B N 1
ATOM 3818 C CA . LEU B 1 211 ? -9.125 10.016 -7.383 1 97.88 211 LEU B CA 1
ATOM 3819 C C . LEU B 1 211 ? -8.602 10.938 -8.477 1 97.88 211 LEU B C 1
ATOM 3821 O O . LEU B 1 211 ? -8.906 12.133 -8.484 1 97.88 211 LEU B O 1
ATOM 3825 N N . TYR B 1 212 ? -7.809 10.406 -9.383 1 98.69 212 TYR B N 1
ATOM 3826 C CA . TYR B 1 212 ? -7.285 11.141 -10.531 1 98.69 212 TYR B CA 1
ATOM 3827 C C . TYR B 1 212 ? -8.414 11.57 -11.461 1 98.69 212 TYR B C 1
ATOM 3829 O O . TYR B 1 212 ? -8.445 12.719 -11.922 1 98.69 212 TYR B O 1
ATOM 3837 N N . GLU B 1 213 ? -9.297 10.648 -11.719 1 98.44 213 GLU B N 1
ATOM 3838 C CA . GLU B 1 213 ? -10.422 10.898 -12.625 1 98.44 213 GLU B CA 1
ATOM 3839 C C . GLU B 1 213 ? -11.266 12.078 -12.148 1 98.44 213 GLU B C 1
ATOM 3841 O O . GLU B 1 213 ? -11.727 12.883 -12.953 1 98.44 213 GLU B O 1
ATOM 3846 N N . ARG B 1 214 ? -11.438 12.195 -10.852 1 96.25 214 ARG B N 1
ATOM 3847 C CA . ARG B 1 214 ? -12.25 13.266 -10.281 1 96.25 214 ARG B CA 1
ATOM 3848 C C . ARG B 1 214 ? -11.484 14.586 -10.273 1 96.25 214 ARG B C 1
ATOM 3850 O O . ARG B 1 214 ? -12.047 15.633 -9.945 1 96.25 214 ARG B O 1
ATOM 3857 N N . GLY B 1 215 ? -10.172 14.547 -10.531 1 97.06 215 GLY B N 1
ATOM 3858 C CA . GLY B 1 215 ? -9.375 15.758 -10.562 1 97.06 215 GLY B CA 1
ATOM 3859 C C . GLY B 1 215 ? -8.922 16.219 -9.188 1 97.06 215 GLY B C 1
ATOM 3860 O O . GLY B 1 215 ? -8.562 17.375 -9 1 97.06 215 GLY B O 1
ATOM 3861 N N . ASP B 1 216 ? -8.953 15.32 -8.227 1 96.31 216 ASP B N 1
ATOM 3862 C CA . ASP B 1 216 ? -8.617 15.68 -6.852 1 96.31 216 ASP B CA 1
ATOM 3863 C C . ASP B 1 216 ? -7.125 15.938 -6.699 1 96.31 216 ASP B C 1
ATOM 3865 O O . ASP B 1 216 ? -6.707 16.703 -5.824 1 96.31 216 ASP B O 1
ATOM 3869 N N . ALA B 1 217 ? -6.352 15.328 -7.43 1 97.88 217 ALA B N 1
ATOM 3870 C CA . ALA B 1 217 ? -4.902 15.484 -7.449 1 97.88 217 ALA B CA 1
ATOM 3871 C C . ALA B 1 217 ? -4.312 15.008 -8.773 1 97.88 217 ALA B C 1
ATOM 3873 O O . ALA B 1 217 ? -4.93 14.203 -9.477 1 97.88 217 ALA B O 1
ATOM 3874 N N . SER B 1 218 ? -3.113 15.516 -9.102 1 98.38 218 SER B N 1
ATOM 3875 C CA . SER B 1 218 ? -2.438 15.047 -10.305 1 98.38 218 SER B CA 1
ATOM 3876 C C . SER B 1 218 ? -1.918 13.625 -10.125 1 98.38 218 SER B C 1
ATOM 3878 O O . SER B 1 218 ? -1.781 13.148 -9 1 98.38 218 SER B O 1
ATOM 3880 N N . ALA B 1 219 ? -1.651 12.961 -11.305 1 98.62 219 ALA B N 1
ATOM 3881 C CA . ALA B 1 219 ? -1.087 11.609 -11.25 1 98.62 219 ALA B CA 1
ATOM 3882 C C . ALA B 1 219 ? 0.219 11.602 -10.461 1 98.62 219 ALA B C 1
ATOM 3884 O O . ALA B 1 219 ? 0.425 10.734 -9.602 1 98.62 219 ALA B O 1
ATOM 3885 N N . ARG B 1 220 ? 1.057 12.523 -10.727 1 98.56 220 ARG B N 1
ATOM 3886 C CA . ARG B 1 220 ? 2.352 12.625 -10.055 1 98.56 220 ARG B CA 1
ATOM 3887 C C . ARG B 1 220 ? 2.178 12.875 -8.562 1 98.56 220 ARG B C 1
ATOM 3889 O O . ARG B 1 220 ? 2.889 12.289 -7.742 1 98.56 220 ARG B O 1
ATOM 3896 N N . ASP B 1 221 ? 1.233 13.711 -8.172 1 98.75 221 ASP B N 1
ATOM 3897 C CA . ASP B 1 221 ? 0.989 14 -6.766 1 98.75 221 ASP B CA 1
ATOM 3898 C C . ASP B 1 221 ? 0.476 12.758 -6.035 1 98.75 221 ASP B C 1
ATOM 3900 O O . ASP B 1 221 ? 0.907 12.469 -4.914 1 98.75 221 ASP B O 1
ATOM 3904 N N . ILE B 1 222 ? -0.426 12.055 -6.676 1 98.88 222 ILE B N 1
ATOM 3905 C CA . ILE B 1 222 ? -0.974 10.844 -6.086 1 98.88 222 ILE B CA 1
ATOM 3906 C C . ILE B 1 222 ? 0.149 9.836 -5.828 1 98.88 222 ILE B C 1
ATOM 3908 O O . ILE B 1 222 ? 0.262 9.289 -4.73 1 98.88 222 ILE B O 1
ATOM 3912 N N . ASP B 1 223 ? 0.958 9.633 -6.816 1 98.88 223 ASP B N 1
ATOM 3913 C CA . ASP B 1 223 ? 2.039 8.656 -6.695 1 98.88 223 ASP B CA 1
ATOM 3914 C C . ASP B 1 223 ? 3.078 9.109 -5.676 1 98.88 223 ASP B C 1
ATOM 3916 O O . ASP B 1 223 ? 3.539 8.32 -4.852 1 98.88 223 ASP B O 1
ATOM 3920 N N . THR B 1 224 ? 3.422 10.367 -5.699 1 98.81 224 THR B N 1
ATOM 3921 C CA . THR B 1 224 ? 4.363 10.914 -4.727 1 98.81 224 THR B CA 1
ATOM 3922 C C . THR B 1 224 ? 3.82 10.766 -3.309 1 98.81 224 THR B C 1
ATOM 3924 O O . THR B 1 224 ? 4.555 10.391 -2.395 1 98.81 224 THR B O 1
ATOM 3927 N N . ALA B 1 225 ? 2.584 11.039 -3.148 1 98.81 225 ALA B N 1
ATOM 3928 C CA . ALA B 1 225 ? 1.94 10.977 -1.839 1 98.81 225 ALA B CA 1
ATOM 3929 C C . ALA B 1 225 ? 2.072 9.578 -1.232 1 98.81 225 ALA B C 1
ATOM 3931 O O . ALA B 1 225 ? 2.486 9.438 -0.08 1 98.81 225 ALA B O 1
ATOM 3932 N N . MET B 1 226 ? 1.828 8.625 -2.018 1 98.75 226 MET B N 1
ATOM 3933 C CA . MET B 1 226 ? 1.798 7.27 -1.463 1 98.75 226 MET B CA 1
ATOM 3934 C C . MET B 1 226 ? 3.211 6.73 -1.271 1 98.75 226 MET B C 1
ATOM 3936 O O . MET B 1 226 ? 3.471 5.977 -0.333 1 98.75 226 MET B O 1
ATOM 3940 N N . LYS B 1 227 ? 4.094 7.074 -2.164 1 98.56 227 LYS B N 1
ATOM 3941 C CA . LYS B 1 227 ? 5.488 6.672 -1.984 1 98.56 227 LYS B CA 1
ATOM 3942 C C . LYS B 1 227 ? 6.07 7.273 -0.71 1 98.56 227 LYS B C 1
ATOM 3944 O O . LYS B 1 227 ? 6.684 6.562 0.092 1 98.56 227 LYS B O 1
ATOM 3949 N N . LEU B 1 228 ? 5.855 8.531 -0.524 1 98.5 228 LEU B N 1
ATOM 3950 C CA . LEU B 1 228 ? 6.527 9.234 0.562 1 98.5 228 LEU B CA 1
ATOM 3951 C C . LEU B 1 228 ? 5.68 9.211 1.83 1 98.5 228 LEU B C 1
ATOM 3953 O O . LEU B 1 228 ? 6.219 9.18 2.939 1 98.5 228 LEU B O 1
ATOM 3957 N N . GLY B 1 229 ? 4.359 9.242 1.669 1 97.81 229 GLY B N 1
ATOM 3958 C CA . GLY B 1 229 ? 3.471 9.281 2.818 1 97.81 229 GLY B CA 1
ATOM 3959 C C . GLY B 1 229 ? 3.23 7.918 3.438 1 97.81 229 GLY B C 1
ATOM 3960 O O . GLY B 1 229 ? 3.164 7.793 4.66 1 97.81 229 GLY B O 1
ATOM 3961 N N . ALA B 1 230 ? 3.174 6.906 2.568 1 96.94 230 ALA B N 1
ATOM 3962 C CA . ALA B 1 230 ? 2.906 5.555 3.053 1 96.94 230 ALA B CA 1
ATOM 3963 C C . ALA B 1 230 ? 4.148 4.672 2.936 1 96.94 230 ALA B C 1
ATOM 3965 O O . ALA B 1 230 ? 4.16 3.543 3.428 1 96.94 230 ALA B O 1
ATOM 3966 N N . GLY B 1 231 ? 5.152 5.184 2.295 1 97.38 231 GLY B N 1
ATOM 3967 C CA . GLY B 1 231 ? 6.395 4.438 2.158 1 97.38 231 GLY B CA 1
ATOM 3968 C C . GLY B 1 231 ? 6.316 3.334 1.121 1 97.38 231 GLY B C 1
ATOM 3969 O O . GLY B 1 231 ? 7.059 2.352 1.195 1 97.38 231 GLY B O 1
ATOM 3970 N N . TYR B 1 232 ? 5.371 3.443 0.181 1 98.06 232 TYR B N 1
ATOM 3971 C CA . TYR B 1 232 ? 5.234 2.391 -0.821 1 98.06 232 TYR B CA 1
ATOM 3972 C C . TYR B 1 232 ? 6.344 2.484 -1.861 1 98.06 232 TYR B C 1
ATOM 3974 O O . TYR B 1 232 ? 6.766 3.582 -2.234 1 98.06 232 TYR B O 1
ATOM 3982 N N . PRO B 1 233 ? 6.801 1.377 -2.314 1 97.69 233 PRO B N 1
ATOM 3983 C CA . PRO B 1 233 ? 7.934 1.378 -3.244 1 97.69 233 PRO B CA 1
ATOM 3984 C C . PRO B 1 233 ? 7.594 2.014 -4.59 1 97.69 233 PRO B C 1
ATOM 3986 O O . PRO B 1 233 ? 8.477 2.533 -5.273 1 97.69 233 PRO B O 1
ATOM 3989 N N . MET B 1 234 ? 6.324 1.975 -4.973 1 97.94 234 MET B N 1
ATOM 3990 C CA . MET B 1 234 ? 5.84 2.545 -6.227 1 97.94 234 MET B CA 1
ATOM 3991 C C . MET B 1 234 ? 4.457 3.156 -6.051 1 97.94 234 MET B C 1
ATOM 3993 O O . MET B 1 234 ? 3.646 2.654 -5.266 1 97.94 234 MET B O 1
ATOM 3997 N N . GLY B 1 235 ? 4.238 4.258 -6.75 1 98.56 235 GLY B N 1
ATOM 3998 C CA . GLY B 1 235 ? 2.914 4.855 -6.703 1 98.56 235 GLY B CA 1
ATOM 3999 C C . GLY B 1 235 ? 1.855 4.012 -7.391 1 98.56 235 GLY B C 1
ATOM 4000 O O . GLY B 1 235 ? 2.164 3.236 -8.297 1 98.56 235 GLY B O 1
ATOM 4001 N N . PRO B 1 236 ? 0.632 4.172 -7.051 1 98.88 236 PRO B N 1
ATOM 4002 C CA . PRO B 1 236 ? -0.43 3.311 -7.578 1 98.88 236 PRO B CA 1
ATOM 4003 C C . PRO B 1 236 ? -0.652 3.496 -9.078 1 98.88 236 PRO B C 1
ATOM 4005 O O . PRO B 1 236 ? -0.954 2.533 -9.789 1 98.88 236 PRO B O 1
ATOM 4008 N N . LEU B 1 237 ? -0.552 4.73 -9.594 1 98.94 237 LEU B N 1
ATOM 4009 C CA . LEU B 1 237 ? -0.804 4.949 -11.008 1 98.94 237 LEU B CA 1
ATOM 4010 C C . LEU B 1 237 ? 0.376 4.473 -11.852 1 98.94 237 LEU B C 1
ATOM 4012 O O . LEU B 1 237 ? 0.188 3.943 -12.953 1 98.94 237 LEU B O 1
ATOM 4016 N N . GLU B 1 238 ? 1.534 4.684 -11.32 1 98.69 238 GLU B N 1
ATOM 4017 C CA . GLU B 1 238 ? 2.707 4.094 -11.961 1 98.69 238 GLU B CA 1
ATOM 4018 C C . GLU B 1 238 ? 2.611 2.57 -11.984 1 98.69 238 GLU B C 1
ATOM 4020 O O . GLU B 1 238 ? 2.918 1.942 -13 1 98.69 238 GLU B O 1
ATOM 4025 N N . LEU B 1 239 ? 2.209 2.014 -10.922 1 98.5 239 LEU B N 1
ATOM 4026 C CA . LEU B 1 239 ? 2.037 0.568 -10.836 1 98.5 239 LEU B CA 1
ATOM 4027 C C . LEU B 1 239 ? 0.992 0.086 -11.836 1 98.5 239 LEU B C 1
ATOM 4029 O O . LEU B 1 239 ? 1.174 -0.95 -12.477 1 98.5 239 LEU B O 1
ATOM 4033 N N . ALA B 1 240 ? -0.074 0.81 -11.922 1 98.69 240 ALA B N 1
ATOM 4034 C CA . ALA B 1 240 ? -1.107 0.473 -12.898 1 98.69 240 ALA B CA 1
ATOM 4035 C C . ALA B 1 240 ? -0.533 0.423 -14.305 1 98.69 240 ALA B C 1
ATOM 4037 O O . ALA B 1 240 ? -0.848 -0.485 -15.078 1 98.69 240 ALA B O 1
ATOM 4038 N N . ASP B 1 241 ? 0.299 1.41 -14.625 1 98.56 241 ASP B N 1
ATOM 4039 C CA . ASP B 1 241 ? 0.958 1.447 -15.93 1 98.56 241 ASP B CA 1
ATOM 4040 C C . ASP B 1 241 ? 1.868 0.235 -16.125 1 98.56 241 ASP B C 1
ATOM 4042 O O . ASP B 1 241 ? 1.946 -0.324 -17.219 1 98.56 241 ASP B O 1
ATOM 4046 N N . TYR B 1 242 ? 2.553 -0.115 -15.094 1 97.12 242 TYR B N 1
ATOM 4047 C CA . TYR B 1 242 ? 3.49 -1.23 -15.164 1 97.12 242 TYR B CA 1
ATOM 4048 C C . TYR B 1 242 ? 2.754 -2.553 -15.336 1 97.12 242 TYR B C 1
ATOM 4050 O O . TYR B 1 242 ? 3.18 -3.41 -16.109 1 97.12 242 TYR B O 1
ATOM 4058 N N . VAL B 1 243 ? 1.679 -2.781 -14.625 1 95.38 243 VAL B N 1
ATOM 4059 C CA . VAL B 1 243 ? 0.87 -3.992 -14.711 1 95.38 243 VAL B CA 1
ATOM 4060 C C . VAL B 1 243 ? 0.174 -4.051 -16.062 1 95.38 243 VAL B C 1
ATOM 4062 O O . VAL B 1 243 ? 0.067 -5.121 -16.672 1 95.38 243 VAL B O 1
ATOM 4065 N N . GLY B 1 244 ? -0.19 -2.939 -16.562 1 97.44 244 GLY B N 1
ATOM 4066 C CA . GLY B 1 244 ? -1.011 -2.812 -17.75 1 97.44 244 GLY B CA 1
ATOM 4067 C C . GLY B 1 244 ? -2.441 -2.408 -17.453 1 97.44 244 GLY B C 1
ATOM 4068 O O . GLY B 1 244 ? -3.146 -3.098 -16.703 1 97.44 244 GLY B O 1
ATOM 4069 N N . LEU B 1 245 ? -2.861 -1.322 -18.062 1 98.69 245 LEU B N 1
ATOM 4070 C CA . LEU B 1 245 ? -4.191 -0.788 -17.797 1 98.69 245 LEU B CA 1
ATOM 4071 C C . LEU B 1 245 ? -5.27 -1.734 -18.312 1 98.69 245 LEU B C 1
ATOM 4073 O O . LEU B 1 245 ? -6.348 -1.84 -17.719 1 98.69 245 LEU B O 1
ATOM 4077 N N . ASP B 1 246 ? -4.977 -2.426 -19.391 1 97.69 246 ASP B N 1
ATOM 4078 C CA . ASP B 1 246 ? -5.91 -3.422 -19.906 1 97.69 246 ASP B CA 1
ATOM 4079 C C . ASP B 1 246 ? -6.062 -4.59 -18.922 1 97.69 246 ASP B C 1
ATOM 4081 O O . ASP B 1 246 ? -7.152 -5.145 -18.781 1 97.69 246 ASP B O 1
ATOM 4085 N N . THR B 1 247 ? -5.016 -4.984 -18.297 1 94.81 247 THR B N 1
ATOM 4086 C CA . THR B 1 247 ? -5.07 -6.039 -17.297 1 94.81 247 THR B CA 1
ATOM 4087 C C . THR B 1 247 ? -5.934 -5.617 -16.109 1 94.81 247 THR B C 1
ATOM 4089 O O . THR B 1 247 ? -6.801 -6.375 -15.672 1 94.81 247 THR B O 1
ATOM 4092 N N . ASN B 1 248 ? -5.695 -4.387 -15.625 1 97.19 248 ASN B N 1
ATOM 4093 C CA . ASN B 1 248 ? -6.512 -3.871 -14.531 1 97.19 248 ASN B CA 1
ATOM 4094 C C . ASN B 1 248 ? -7.992 -3.834 -14.906 1 97.19 248 ASN B C 1
ATOM 4096 O O . ASN B 1 248 ? -8.844 -4.25 -14.125 1 97.19 248 ASN B O 1
ATOM 4100 N N . LYS B 1 249 ? -8.242 -3.346 -16.094 1 97.69 249 LYS B N 1
ATOM 4101 C CA . LYS B 1 249 ? -9.617 -3.291 -16.562 1 97.69 249 LYS B CA 1
ATOM 4102 C C . LYS B 1 249 ? -10.227 -4.688 -16.641 1 97.69 249 LYS B C 1
ATOM 4104 O O . LYS B 1 249 ? -11.375 -4.891 -16.234 1 97.69 249 LYS B O 1
ATOM 4109 N N . PHE B 1 250 ? -9.492 -5.598 -17.172 1 94.38 250 PHE B N 1
ATOM 4110 C CA . PHE B 1 250 ? -9.969 -6.965 -17.344 1 94.38 250 PHE B CA 1
ATOM 4111 C C . PHE B 1 250 ? -10.367 -7.562 -15.992 1 94.38 250 PHE B C 1
ATOM 4113 O O . PHE B 1 250 ? -11.445 -8.156 -15.875 1 94.38 250 PHE B O 1
ATOM 4120 N N . ILE B 1 251 ? -9.555 -7.441 -15.031 1 94.81 251 ILE B N 1
ATOM 4121 C CA . ILE B 1 251 ? -9.812 -7.973 -13.695 1 94.81 251 ILE B CA 1
ATOM 4122 C C . ILE B 1 251 ? -11.055 -7.312 -13.109 1 94.81 251 ILE B C 1
ATOM 4124 O O . ILE B 1 251 ? -11.961 -7.996 -12.633 1 94.81 251 ILE B O 1
ATOM 4128 N N . LEU B 1 252 ? -11.078 -5.973 -13.18 1 97.12 252 LEU B N 1
ATOM 4129 C CA . LEU B 1 252 ? -12.188 -5.203 -12.609 1 97.12 252 LEU B CA 1
ATOM 4130 C C . LEU B 1 252 ? -13.508 -5.578 -13.273 1 97.12 252 LEU B C 1
ATOM 4132 O O . LEU B 1 252 ? -14.5 -5.816 -12.594 1 97.12 252 LEU B O 1
ATOM 4136 N N . ASP B 1 253 ? -13.477 -5.66 -14.578 1 96.31 253 ASP B N 1
ATOM 4137 C CA . ASP B 1 253 ? -14.672 -6.031 -15.328 1 96.31 253 ASP B CA 1
ATOM 4138 C C . ASP B 1 253 ? -15.148 -7.434 -14.953 1 96.31 253 ASP B C 1
ATOM 4140 O O . ASP B 1 253 ? -16.344 -7.668 -14.805 1 96.31 253 ASP B O 1
ATOM 4144 N N . GLY B 1 254 ? -14.234 -8.328 -14.875 1 93.56 254 GLY B N 1
ATOM 4145 C CA . GLY B 1 254 ? -14.578 -9.688 -14.469 1 93.56 254 GLY B CA 1
ATOM 4146 C C . GLY B 1 254 ? -15.227 -9.75 -13.102 1 93.56 254 GLY B C 1
ATOM 4147 O O . GLY B 1 254 ? -16.219 -10.445 -12.914 1 93.56 254 GLY B O 1
ATOM 4148 N N . TRP B 1 255 ? -14.656 -9.047 -12.156 1 95.06 255 TRP B N 1
ATOM 4149 C CA . TRP B 1 255 ? -15.219 -9.008 -10.812 1 95.06 255 TRP B CA 1
ATOM 4150 C C . TRP B 1 255 ? -16.609 -8.367 -10.82 1 95.06 255 TRP B C 1
ATOM 4152 O O . TRP B 1 255 ? -17.531 -8.867 -10.164 1 95.06 255 TRP B O 1
ATOM 4162 N N . HIS B 1 256 ? -16.688 -7.305 -11.539 1 96.75 256 HIS B N 1
ATOM 4163 C CA . HIS B 1 256 ? -17.969 -6.602 -11.602 1 96.75 256 HIS B CA 1
ATOM 4164 C C . HIS B 1 256 ? -19.047 -7.484 -12.203 1 96.75 256 HIS B C 1
ATOM 4166 O O . HIS B 1 256 ? -20.203 -7.465 -11.75 1 96.75 256 HIS B O 1
ATOM 4172 N N . LYS B 1 257 ? -18.734 -8.195 -13.211 1 95 257 LYS B N 1
ATOM 4173 C CA . LYS B 1 257 ? -19.688 -9.109 -13.836 1 95 257 LYS B CA 1
ATOM 4174 C C . LYS B 1 257 ? -20.188 -10.148 -12.836 1 95 257 LYS B C 1
ATOM 4176 O O . LYS B 1 257 ? -21.391 -10.445 -12.797 1 95 257 LYS B O 1
ATOM 4181 N N . LYS B 1 258 ? -19.328 -10.664 -12.039 1 93.06 258 LYS B N 1
ATOM 4182 C CA . LYS B 1 258 ? -19.672 -11.711 -11.078 1 93.06 258 LYS B CA 1
ATOM 4183 C C . LYS B 1 258 ? -20.328 -11.117 -9.828 1 93.06 258 LYS B C 1
ATOM 4185 O O . LYS B 1 258 ? -21.172 -11.758 -9.203 1 93.06 258 LYS B O 1
ATOM 4190 N N . TYR B 1 259 ? -19.891 -9.922 -9.508 1 93.81 259 TYR B N 1
ATOM 4191 C CA . TYR B 1 259 ? -20.391 -9.234 -8.32 1 93.81 259 TYR B CA 1
ATOM 4192 C C . TYR B 1 259 ? -20.844 -7.82 -8.664 1 93.81 259 TYR B C 1
ATOM 4194 O O . TYR B 1 259 ? -20.281 -6.844 -8.172 1 93.81 259 TYR B O 1
ATOM 4202 N N . PRO B 1 260 ? -21.938 -7.656 -9.336 1 94.75 260 PRO B N 1
ATOM 4203 C CA . PRO B 1 260 ? -22.344 -6.355 -9.867 1 94.75 260 PRO B CA 1
ATOM 4204 C C . PRO B 1 260 ? -22.766 -5.375 -8.773 1 94.75 260 PRO B C 1
ATOM 4206 O O . PRO B 1 260 ? -22.766 -4.16 -8.992 1 94.75 260 PRO B O 1
ATOM 4209 N N . ASP B 1 261 ? -23.047 -5.887 -7.594 1 92.5 261 ASP B N 1
ATOM 4210 C CA . ASP B 1 261 ? -23.547 -5.016 -6.535 1 92.5 261 ASP B CA 1
ATOM 4211 C C . ASP B 1 261 ? -22.406 -4.527 -5.645 1 92.5 261 ASP B C 1
ATOM 4213 O O . ASP B 1 261 ? -22.625 -3.756 -4.711 1 92.5 261 ASP B O 1
ATOM 4217 N N . GLN B 1 262 ? -21.219 -4.973 -5.918 1 91.69 262 GLN B N 1
ATOM 4218 C CA . GLN B 1 262 ? -20.047 -4.527 -5.16 1 91.69 262 GLN B CA 1
ATOM 4219 C C . GLN B 1 262 ? -19.469 -3.252 -5.758 1 91.69 262 GLN B C 1
ATOM 4221 O O . GLN B 1 262 ? -18.719 -3.305 -6.734 1 91.69 262 GLN B O 1
ATOM 4226 N N . PRO B 1 263 ? -19.672 -2.104 -5.098 1 90.56 263 PRO B N 1
ATOM 4227 C CA . PRO B 1 263 ? -19.266 -0.831 -5.688 1 90.56 263 PRO B CA 1
ATOM 4228 C C . PRO B 1 263 ? -17.75 -0.75 -5.91 1 90.56 263 PRO B C 1
ATOM 4230 O O . PRO B 1 263 ? -17.297 -0.057 -6.824 1 90.56 263 PRO B O 1
ATOM 4233 N N . LEU B 1 264 ? -17.031 -1.431 -5.125 1 91.88 264 LEU B N 1
ATOM 4234 C CA . LEU B 1 264 ? -15.586 -1.453 -5.254 1 91.88 264 LEU B CA 1
ATOM 4235 C C . LEU B 1 264 ? -15.172 -1.974 -6.625 1 91.88 264 LEU B C 1
ATOM 4237 O O . LEU B 1 264 ? -14.047 -1.726 -7.074 1 91.88 264 LEU B O 1
ATOM 4241 N N . PHE B 1 265 ? -16.047 -2.736 -7.309 1 95.44 265 PHE B N 1
ATOM 4242 C CA . PHE B 1 265 ? -15.711 -3.408 -8.562 1 95.44 265 PHE B CA 1
ATOM 4243 C C . PHE B 1 265 ? -16.281 -2.645 -9.75 1 95.44 265 PHE B C 1
ATOM 4245 O O . PHE B 1 265 ? -16.203 -3.113 -10.891 1 95.44 265 PHE B O 1
ATOM 4252 N N . ASN B 1 266 ? -16.828 -1.472 -9.484 1 96.62 266 ASN B N 1
ATOM 4253 C CA . ASN B 1 266 ? -17.406 -0.695 -10.578 1 96.62 266 ASN B CA 1
ATOM 4254 C C . ASN B 1 266 ? -16.359 -0.295 -11.602 1 96.62 266 ASN B C 1
ATOM 4256 O O . ASN B 1 266 ? -15.258 0.123 -11.234 1 96.62 266 ASN B O 1
ATOM 4260 N N . PRO B 1 267 ? -16.734 -0.462 -12.875 1 97.75 267 PRO B N 1
ATOM 4261 C CA . PRO B 1 267 ? -15.82 0.005 -13.914 1 97.75 267 PRO B CA 1
ATOM 4262 C C . PRO B 1 267 ? -15.492 1.492 -13.789 1 97.75 267 PRO B C 1
ATOM 4264 O O . PRO B 1 267 ? -16.266 2.248 -13.188 1 97.75 267 PRO B O 1
ATOM 4267 N N . ILE B 1 268 ? -14.414 1.904 -14.297 1 98.5 268 ILE B N 1
ATOM 4268 C CA . ILE B 1 268 ? -13.938 3.279 -14.219 1 98.5 268 ILE B CA 1
ATOM 4269 C C . ILE B 1 268 ? -13.883 3.891 -15.617 1 98.5 268 ILE B C 1
ATOM 4271 O O . ILE B 1 268 ? -13.078 3.473 -16.453 1 98.5 268 ILE B O 1
ATOM 4275 N N . PRO B 1 269 ? -14.68 4.895 -15.93 1 98.62 269 PRO B N 1
ATOM 4276 C CA . PRO B 1 269 ? -14.75 5.484 -17.266 1 98.62 269 PRO B CA 1
ATOM 4277 C C . PRO B 1 269 ? -13.383 5.895 -17.812 1 98.62 269 PRO B C 1
ATOM 4279 O O . PRO B 1 269 ? -13.07 5.617 -18.969 1 98.62 269 PRO B O 1
ATOM 4282 N N . LEU B 1 270 ? -12.555 6.488 -17.016 1 98.81 270 LEU B N 1
ATOM 4283 C CA . LEU B 1 270 ? -11.234 6.91 -17.469 1 98.81 270 LEU B CA 1
ATOM 4284 C C . LEU B 1 270 ? -10.391 5.707 -17.891 1 98.81 270 LEU B C 1
ATOM 4286 O O . LEU B 1 270 ? -9.68 5.758 -18.891 1 98.81 270 LEU B O 1
ATOM 4290 N N . LEU B 1 271 ? -10.406 4.664 -17.031 1 98.81 271 LEU B N 1
ATOM 4291 C CA . LEU B 1 271 ? -9.664 3.443 -17.359 1 98.81 271 LEU B CA 1
ATOM 4292 C C . LEU B 1 271 ? -10.141 2.863 -18.688 1 98.81 271 LEU B C 1
ATOM 4294 O O . LEU B 1 271 ? -9.32 2.48 -19.531 1 98.81 271 LEU B O 1
ATOM 4298 N N . ASP B 1 272 ? -11.438 2.82 -18.906 1 98.69 272 ASP B N 1
ATOM 4299 C CA . ASP B 1 272 ? -12.016 2.354 -20.156 1 98.69 272 ASP B CA 1
ATOM 4300 C C . ASP B 1 272 ? -11.508 3.182 -21.344 1 98.69 272 ASP B C 1
ATOM 4302 O O . ASP B 1 272 ? -11.141 2.629 -22.375 1 98.69 272 ASP B O 1
ATOM 4306 N N . LYS B 1 273 ? -11.523 4.453 -21.172 1 98.75 273 LYS B N 1
ATOM 4307 C CA . LYS B 1 273 ? -11.094 5.371 -22.219 1 98.75 273 LYS B CA 1
ATOM 4308 C C . LYS B 1 273 ? -9.633 5.152 -22.578 1 98.75 273 LYS B C 1
ATOM 4310 O O . LYS B 1 273 ? -9.281 5.062 -23.766 1 98.75 273 LYS B O 1
ATOM 4315 N N . LEU B 1 274 ? -8.773 5.105 -21.562 1 98.81 274 LEU B N 1
ATOM 4316 C CA . LEU B 1 274 ? -7.344 4.926 -21.812 1 98.81 274 LEU B CA 1
ATOM 4317 C C . LEU B 1 274 ? -7.082 3.623 -22.562 1 98.81 274 LEU B C 1
ATOM 4319 O O . LEU B 1 274 ? -6.309 3.6 -23.516 1 98.81 274 LEU B O 1
ATOM 4323 N N . VAL B 1 275 ? -7.738 2.541 -22.172 1 98.75 275 VAL B N 1
ATOM 4324 C CA . VAL B 1 275 ? -7.566 1.241 -22.812 1 98.75 275 VAL B CA 1
ATOM 4325 C C . VAL B 1 275 ? -8.07 1.305 -24.25 1 98.75 275 VAL B C 1
ATOM 4327 O O . VAL B 1 275 ? -7.418 0.791 -25.156 1 98.75 275 VAL B O 1
ATOM 4330 N N . ALA B 1 276 ? -9.18 1.946 -24.5 1 98.62 276 ALA B N 1
ATOM 4331 C CA . ALA B 1 276 ? -9.75 2.09 -25.828 1 98.62 276 ALA B CA 1
ATOM 4332 C C . ALA B 1 276 ? -8.812 2.877 -26.75 1 98.62 276 ALA B C 1
ATOM 4334 O O . ALA B 1 276 ? -8.758 2.623 -27.953 1 98.62 276 ALA B O 1
ATOM 4335 N N . GLU B 1 277 ? -8.07 3.75 -26.172 1 98.56 277 GLU B N 1
ATOM 4336 C CA . GLU B 1 277 ? -7.16 4.602 -26.922 1 98.56 277 GLU B CA 1
ATOM 4337 C C . GLU B 1 277 ? -5.805 3.926 -27.109 1 98.56 277 GLU B C 1
ATOM 4339 O O . GLU B 1 277 ? -4.887 4.512 -27.688 1 98.56 277 GLU B O 1
ATOM 4344 N N . GLY B 1 278 ? -5.676 2.766 -26.594 1 98.31 278 GLY B N 1
ATOM 4345 C CA . GLY B 1 278 ? -4.43 2.023 -26.719 1 98.31 278 GLY B CA 1
ATOM 4346 C C . GLY B 1 278 ? -3.354 2.479 -25.766 1 98.31 278 GLY B C 1
ATOM 4347 O O . GLY B 1 278 ? -2.178 2.152 -25.938 1 98.31 278 GLY B O 1
ATOM 4348 N N . LYS B 1 279 ? -3.703 3.291 -24.781 1 98.56 279 LYS B N 1
ATOM 4349 C CA . LYS B 1 279 ? -2.785 3.713 -23.734 1 98.56 279 LYS B CA 1
ATOM 4350 C C . LYS B 1 279 ? -2.768 2.707 -22.578 1 98.56 279 LYS B C 1
ATOM 4352 O O . LYS B 1 279 ? -3.486 2.869 -21.594 1 98.56 279 LYS B O 1
ATOM 4357 N N . LEU B 1 280 ? -1.938 1.736 -22.719 1 98.38 280 LEU B N 1
ATOM 4358 C CA . LEU B 1 280 ? -2.016 0.557 -21.859 1 98.38 280 LEU B CA 1
ATOM 4359 C C . LEU B 1 280 ? -0.935 0.596 -20.781 1 98.38 280 LEU B C 1
ATOM 4361 O O . LEU B 1 280 ? -0.878 -0.286 -19.922 1 98.38 280 LEU B O 1
ATOM 4365 N N . GLY B 1 281 ? -0.064 1.626 -20.734 1 98.31 281 GLY B N 1
ATOM 4366 C CA . GLY B 1 281 ? 1.012 1.74 -19.766 1 98.31 281 GLY B CA 1
ATOM 4367 C C . GLY B 1 281 ? 2.389 1.551 -20.375 1 98.31 281 GLY B C 1
ATOM 4368 O O . GLY B 1 281 ? 2.631 1.958 -21.516 1 98.31 281 GLY B O 1
ATOM 4369 N N . VAL B 1 282 ? 3.26 1.003 -19.719 1 98 282 VAL B N 1
ATOM 4370 C CA . VAL B 1 282 ? 4.668 0.889 -20.078 1 98 282 VAL B CA 1
ATOM 4371 C C . VAL B 1 282 ? 4.797 0.119 -21.391 1 98 282 VAL B C 1
ATOM 4373 O O . VAL B 1 282 ? 5.52 0.541 -22.297 1 98 282 VAL B O 1
ATOM 4376 N N . LYS B 1 283 ? 4.074 -0.999 -21.531 1 95.69 283 LYS B N 1
ATOM 4377 C CA . LYS B 1 283 ? 4.211 -1.885 -22.688 1 95.69 283 LYS B CA 1
ATOM 4378 C C . LYS B 1 283 ? 3.801 -1.178 -23.969 1 95.69 283 LYS B C 1
ATOM 4380 O O . LYS B 1 283 ? 4.258 -1.544 -25.062 1 95.69 283 LYS B O 1
ATOM 4385 N N . ALA B 1 284 ? 2.977 -0.17 -23.875 1 97.5 284 ALA B N 1
ATOM 4386 C CA . ALA B 1 284 ? 2.51 0.571 -25.047 1 97.5 284 ALA B CA 1
ATOM 4387 C C . ALA B 1 284 ? 3.211 1.922 -25.156 1 97.5 284 ALA B C 1
ATOM 4389 O O . ALA B 1 284 ? 2.939 2.695 -26.078 1 97.5 284 ALA B O 1
ATOM 4390 N N . GLY B 1 285 ? 4.023 2.232 -24.188 1 97.88 285 GLY B N 1
ATOM 4391 C CA . GLY B 1 285 ? 4.777 3.479 -24.188 1 97.88 285 GLY B CA 1
ATOM 4392 C C . GLY B 1 285 ? 4.023 4.633 -23.547 1 97.88 285 GLY B C 1
ATOM 4393 O O . GLY B 1 285 ? 4.566 5.734 -23.422 1 97.88 285 GLY B O 1
ATOM 4394 N N . GLU B 1 286 ? 2.73 4.34 -23.25 1 98.31 286 GLU B N 1
ATOM 4395 C CA . GLU B 1 286 ? 1.968 5.422 -22.625 1 98.31 286 GLU B CA 1
ATOM 4396 C C . GLU B 1 286 ? 0.782 4.879 -21.844 1 98.31 286 GLU B C 1
ATOM 4398 O O . GLU B 1 286 ? 0.141 3.912 -22.25 1 98.31 286 GLU B O 1
ATOM 4403 N N . GLY B 1 287 ? 0.471 5.414 -20.734 1 98.5 287 GLY B N 1
ATOM 4404 C CA . GLY B 1 287 ? -0.706 5.281 -19.891 1 98.5 287 GLY B CA 1
ATOM 4405 C C . GLY B 1 287 ? -1.03 6.543 -19.125 1 98.5 287 GLY B C 1
ATOM 4406 O O . GLY B 1 287 ? -1.27 7.598 -19.703 1 98.5 287 GLY B O 1
ATOM 4407 N N . PHE B 1 288 ? -0.836 6.488 -17.812 1 98.75 288 PHE B N 1
ATOM 4408 C CA . PHE B 1 288 ? -0.924 7.711 -17.016 1 98.75 288 PHE B CA 1
ATOM 4409 C C . PHE B 1 288 ? 0.311 8.578 -17.234 1 98.75 288 PHE B C 1
ATOM 4411 O O . PHE B 1 288 ? 0.242 9.805 -17.109 1 98.75 288 PHE B O 1
ATOM 4418 N N . TYR B 1 289 ? 1.36 7.891 -17.531 1 98.44 289 TYR B N 1
ATOM 4419 C CA . TYR B 1 289 ? 2.625 8.547 -17.844 1 98.44 289 TYR B CA 1
ATOM 4420 C C . TYR B 1 289 ? 3.098 8.18 -19.25 1 98.44 289 TYR B C 1
ATOM 4422 O O . TYR B 1 289 ? 2.523 7.297 -19.891 1 98.44 289 TYR B O 1
ATOM 4430 N N . LYS B 1 290 ? 4.105 8.922 -19.688 1 98.06 290 LYS B N 1
ATOM 4431 C CA . LYS B 1 290 ? 4.773 8.578 -20.938 1 98.06 290 LYS B CA 1
ATOM 4432 C C . LYS B 1 290 ? 6.102 7.871 -20.672 1 98.06 290 LYS B C 1
ATOM 4434 O O . LYS B 1 290 ? 6.844 8.25 -19.766 1 98.06 290 LYS B O 1
ATOM 4439 N N . TYR B 1 291 ? 6.258 6.871 -21.438 1 96.5 291 TYR B N 1
ATOM 4440 C CA . TYR B 1 291 ? 7.461 6.059 -21.281 1 96.5 291 TYR B CA 1
ATOM 4441 C C . TYR B 1 291 ? 8.242 6 -22.594 1 96.5 291 TYR B C 1
ATOM 4443 O O . TYR B 1 291 ? 7.656 5.941 -23.672 1 96.5 291 TYR B O 1
ATOM 4451 N N . ASP B 1 292 ? 9.484 6.242 -22.453 1 84.31 292 ASP B N 1
ATOM 4452 C CA . ASP B 1 292 ? 10.312 6.09 -23.641 1 84.31 292 ASP B CA 1
ATOM 4453 C C . ASP B 1 292 ? 10.383 4.629 -24.078 1 84.31 292 ASP B C 1
ATOM 4455 O O . ASP B 1 292 ? 10.383 3.725 -23.234 1 84.31 292 ASP B O 1
ATOM 4459 N N . LYS B 1 293 ? 9.953 4.434 -25.281 1 65.38 293 LYS B N 1
ATOM 4460 C CA . LYS B 1 293 ? 10.086 3.07 -25.797 1 65.38 293 LYS B CA 1
ATOM 4461 C C . LYS B 1 293 ? 11.508 2.547 -25.594 1 65.38 293 LYS B C 1
ATOM 4463 O O . LYS B 1 293 ? 12.477 3.234 -25.906 1 65.38 293 LYS B O 1
ATOM 4468 N N . LYS B 1 294 ? 11.492 1.799 -24.75 1 48.09 294 LYS B N 1
ATOM 4469 C CA . LYS B 1 294 ? 12.812 1.181 -24.797 1 48.09 294 LYS B CA 1
ATOM 4470 C C . LYS B 1 294 ? 13.008 0.416 -26.109 1 48.09 294 LYS B C 1
ATOM 4472 O O . LYS B 1 294 ? 12.109 -0.286 -26.562 1 48.09 294 LYS B O 1
#

Nearest PDB structures (foldseek):
  1f17-assembly1_A  TM=9.693E-01  e=1.249E-42  Homo sapiens
  3rqs-assembly1_B  TM=9.610E-01  e=4.646E-42  Homo sapiens
  1m76-assembly1_B  TM=9.101E-01  e=6.292E-43  Homo sapiens
  1f0y-assembly1_B  TM=9.116E-01  e=1.569E-42  Homo sapiens
  1m75-assembly1_B  TM=9.068E-01  e=1.400E-42  Homo sapiens

pLDDT: mean 96.65, std 6.2, range [38.12, 98.94]

Organism: Helicoverpa armigera (NCBI:txid29058)

Secondary structure (DSSP, 8-state):
--PPP-EEEEE--SHHHHHHHHHHHHTT-EEEEE-S-HHHHHHHHHHHHHHHHHHHHHHTTT-HHHHHHHHHHHHHTEEEES-HHHHHTT-SEEEE---S-HHHHHHHHHHHHHHS-TTPEEEE--SSS-HHHHGGG-S-GGGEEEEE--SSTTT--EEEEEE-TT--HHHHHHHHHHHHHTTPEEEEEES-TTTTHHHHHHHHHHHHHHHHHTTSS-HHHHHHHHHHHS--SS-HHHHHHHH-HHHHHHHHHHHHHH-TT-GGG---HHHHHHHHTT--BGGGTBSSSB----/--PPP-EEEEE--SHHHHHHHHHHHHTT-EEEEE-S-HHHHHHHHHHHHHHHHHHHHHHTTT-HHHHHHHHHHHHHTEEEES-HHHHHTT-SEEEE---S-HHHHHHHHHHHHHHS-TTPEEEE--SSS-HHHHGGG-S-GGGEEEEE--SSTTT--EEEEEE-TT--HHHHHHHHHHHHHTTPEEEEEES-TTTTHHHHHHHHHHHHHHHHHTTSS-HHHHHHHHHHHS--SS-HHHHHHHH-HHHHHHHHHHHHHH-TT-GGG---HHHHHHHHTT--BGGGTBSSSB----

InterPro domains:
  IPR006108 3-hydroxyacyl-CoA dehydrogenase, C-terminal [PF00725] (194-291)
  IPR006176 3-hydroxyacyl-CoA dehydrogenase, NAD binding [PF02737] (7-192)
  IPR006180 3-hydroxyacyl-CoA dehydrogenase, conserved site [PS00067] (191-215)
  IPR008927 6-phosphogluconate dehydrogenase-like, C-terminal domain superfamily [SSF48179] (193-293)
  IPR013328 6-phosphogluconate dehydrogenase, domain 2 [G3DSA:1.10.1040.10] (196-294)
  IPR022694 3-hydroxyacyl-CoA dehydrogenase [PIRSF000105] (3-294)
  IPR036291 NAD(P)-binding domain superfamily [SSF51735] (4-193)
  IPR052242 Mitochondrial 3-hydroxyacyl-CoA dehydrogenase [PTHR43561] (2-291)

Sequence (588 aa):
MQSAIKNVTVIGGGLMGSGIAQVSAQAGQNVILVDLSSDVLAKSQKSIGANLGRVAKKVYKDKPQEGEKFVAESMARIKTSTDPAEAAKSADLVVEAIVENMNVKHKLFSQLDAVAPNHTIFASNTSSLSINEICSVVKRKDRFGGLHFFNPVPVMRLLEVVRGAETSDATYKTMMEWGKAVGKTCITCKDTPGFVVNRLLVPYICEAIRLYERGDASARDIDTAMKLGAGYPMGPLELADYVGLDTNKFILDGWHKKYPDQPLFNPIPLLDKLVAEGKLGVKAGEGFYKYDKKMQSAIKNVTVIGGGLMGSGIAQVSAQAGQNVILVDLSSDVLAKSQKSIGANLGRVAKKVYKDKPQEGEKFVAESMARIKTSTDPAEAAKSADLVVEAIVENMNVKHKLFSQLDAVAPNHTIFASNTSSLSINEICSVVKRKDRFGGLHFFNPVPVMRLLEVVRGAETSDATYKTMMEWGKAVGKTCITCKDTPGFVVNRLLVPYICEAIRLYERGDASARDIDTAMKLGAGYPMGPLELADYVGLDTNKFILDGWHKKYPDQPLFNPIPLLDKLVAEGKLGVKAGEGFYKYDKK